Protein 2AJG (pdb70)

Structure (mmCIF, N/CA/C/O backbone):
data_2AJG
#
_entry.id   2AJG
#
_cell.length_a   111.489
_cell.length_b   111.489
_cell.length_c   136.764
_cell.angle_alpha   90.00
_cell.angle_beta   90.00
_cell.angle_gamma   120.00
#
_symmetry.space_group_name_H-M   'P 63 2 2'
#
loop_
_entity.id
_entity.type
_entity.pdbx_description
1 polymer 'Leucyl-tRNA synthetase'
2 water water
#
loop_
_atom_site.group_PDB
_atom_site.id
_atom_site.type_symbol
_atom_site.label_atom_id
_atom_site.label_alt_id
_atom_site.label_comp_id
_atom_site.label_asym_id
_atom_site.label_entity_id
_atom_site.label_seq_id
_atom_site.pdbx_PDB_ins_code
_atom_site.Cartn_x
_atom_site.Cartn_y
_atom_site.Cartn_z
_atom_site.occupancy
_atom_site.B_iso_or_equiv
_atom_site.auth_seq_id
_atom_site.auth_comp_id
_atom_site.auth_asym_id
_atom_site.auth_atom_id
_atom_site.pdbx_PDB_model_num
ATOM 1 N N . GLU A 1 11 ? 53.237 -12.748 -26.544 1.00 47.70 228 GLU A N 1
ATOM 2 C CA . GLU A 1 11 ? 52.723 -11.863 -27.638 1.00 47.48 228 GLU A CA 1
ATOM 3 C C . GLU A 1 11 ? 51.562 -11.015 -27.115 1.00 45.42 228 GLU A C 1
ATOM 4 O O . GLU A 1 11 ? 50.825 -11.433 -26.221 1.00 45.51 228 GLU A O 1
ATOM 10 N N . GLY A 1 12 ? 51.409 -9.820 -27.674 1.00 43.23 229 GLY A N 1
ATOM 11 C CA . GLY A 1 12 ? 50.389 -8.892 -27.207 1.00 40.10 229 GLY A CA 1
ATOM 12 C C . GLY A 1 12 ? 49.988 -7.964 -28.327 1.00 38.09 229 GLY A C 1
ATOM 13 O O . GLY A 1 12 ? 50.586 -8.007 -29.406 1.00 37.57 229 GLY A O 1
ATOM 14 N N . VAL A 1 13 ? 48.974 -7.138 -28.079 1.00 35.97 230 VAL A N 1
ATOM 15 C CA . VAL A 1 13 ? 48.463 -6.213 -29.087 1.00 34.70 230 VAL A CA 1
ATOM 16 C C . VAL A 1 13 ? 48.352 -4.797 -28.513 1.00 34.16 230 VAL A C 1
ATOM 17 O O . VAL A 1 13 ? 47.808 -4.614 -27.418 1.00 32.73 230 VAL A O 1
ATOM 21 N N . GLU A 1 14 ? 48.904 -3.818 -29.238 1.00 34.03 231 GLU A N 1
ATOM 22 C CA . GLU A 1 14 ? 48.617 -2.400 -28.996 1.00 34.98 231 GLU A CA 1
ATOM 23 C C . GLU A 1 14 ? 47.340 -1.992 -29.709 1.00 34.05 231 GLU A C 1
ATOM 24 O O . GLU A 1 14 ? 47.180 -2.231 -30.906 1.00 34.01 231 GLU A O 1
ATOM 30 N N . ILE A 1 15 ? 46.440 -1.358 -28.968 1.00 33.24 232 ILE A N 1
ATOM 31 C CA . ILE A 1 15 ? 45.145 -0.966 -29.505 1.00 32.66 232 ILE A CA 1
ATOM 32 C C . ILE A 1 15 ? 44.928 0.528 -29.287 1.00 32.59 232 ILE A C 1
ATOM 33 O O . ILE A 1 15 ? 45.146 1.035 -28.193 1.00 32.06 232 ILE A O 1
ATOM 38 N N . THR A 1 16 ? 44.477 1.219 -30.330 1.00 32.80 233 THR A N 1
ATOM 39 C CA . THR A 1 16 ? 44.253 2.659 -30.285 1.00 33.33 233 THR A CA 1
ATOM 40 C C . THR A 1 16 ? 42.765 2.987 -30.334 1.00 33.11 233 THR A C 1
ATOM 41 O O . THR A 1 16 ? 42.032 2.425 -31.150 1.00 32.86 233 THR A O 1
ATOM 45 N N . PHE A 1 17 ? 42.343 3.900 -29.456 1.00 33.11 234 PHE A N 1
ATOM 46 C CA . PHE A 1 17 ? 40.953 4.336 -29.335 1.00 33.24 234 PHE A CA 1
ATOM 47 C C . PHE A 1 17 ? 40.867 5.815 -29.708 1.00 33.74 234 PHE A C 1
ATOM 48 O 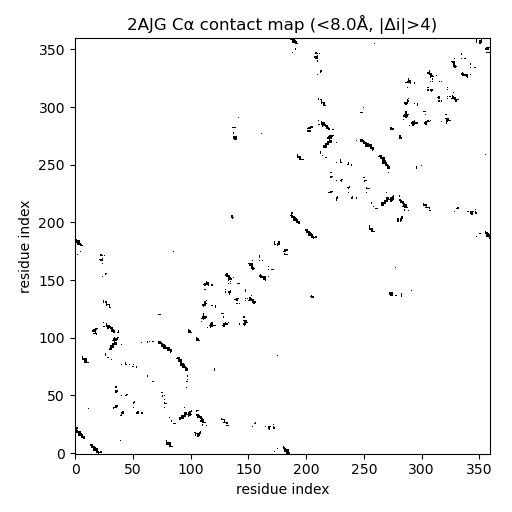O . PHE A 1 17 ? 41.732 6.603 -29.321 1.00 33.99 234 PHE A O 1
ATOM 56 N N . ASN A 1 18 ? 39.826 6.196 -30.436 1.00 34.22 235 ASN A N 1
ATOM 57 C CA . ASN A 1 18 ? 39.467 7.610 -30.556 1.00 35.27 235 ASN A CA 1
ATOM 58 C C . ASN A 1 18 ? 38.668 8.062 -29.334 1.00 35.72 235 ASN A C 1
ATOM 59 O O . ASN A 1 18 ? 37.956 7.261 -28.724 1.00 36.00 235 ASN A O 1
ATOM 64 N N . VAL A 1 19 ? 38.795 9.339 -28.976 1.00 36.37 236 VAL A N 1
ATOM 65 C CA . VAL A 1 19 ? 38.081 9.910 -27.833 1.00 36.81 236 VAL A CA 1
ATOM 66 C C . VAL A 1 19 ? 37.243 11.105 -28.315 1.00 38.12 236 VAL A C 1
ATOM 67 O O . VAL A 1 19 ? 37.758 11.981 -29.007 1.00 38.17 236 VAL A O 1
ATOM 71 N N . ASN A 1 20 ? 35.954 11.131 -27.978 1.00 39.49 237 ASN A N 1
ATOM 72 C CA . ASN A 1 20 ? 35.098 12.259 -28.346 1.00 40.89 237 ASN A CA 1
ATOM 73 C C . ASN A 1 20 ? 35.597 13.566 -27.724 1.00 42.05 237 ASN A C 1
ATOM 74 O O . ASN A 1 20 ? 35.922 13.599 -26.534 1.00 42.28 237 ASN A O 1
ATOM 79 N N . ASP A 1 21 ? 35.683 14.618 -28.546 1.00 43.30 238 ASP A N 1
ATOM 80 C CA . ASP A 1 21 ? 36.014 15.986 -28.099 1.00 44.59 238 ASP A CA 1
ATOM 81 C C . ASP A 1 21 ? 37.429 16.125 -27.534 1.00 44.76 238 ASP A C 1
ATOM 82 O O . ASP A 1 21 ? 37.671 16.921 -26.627 1.00 45.19 238 ASP A O 1
ATOM 87 N N . TYR A 1 22 ? 38.358 15.355 -28.091 1.00 45.48 239 TYR A N 1
ATOM 88 C CA . TYR A 1 22 ? 39.741 15.330 -27.629 1.00 45.99 239 TYR A CA 1
ATOM 89 C C . TYR A 1 22 ? 40.662 15.139 -28.840 1.00 47.13 239 TYR A C 1
ATOM 90 O O . TYR A 1 22 ? 40.425 14.268 -29.690 1.00 46.75 239 TYR A O 1
ATOM 99 N N . ASP A 1 23 ? 41.701 15.970 -28.908 1.00 48.67 240 ASP A N 1
ATOM 100 C CA . ASP A 1 23 ? 42.542 16.115 -30.102 1.00 50.07 240 ASP A CA 1
ATOM 101 C C . ASP A 1 23 ? 43.515 14.969 -30.343 1.00 49.42 240 ASP A C 1
ATOM 102 O O . ASP A 1 23 ? 44.235 14.957 -31.347 1.00 50.06 240 ASP A O 1
ATOM 107 N N . ASN A 1 24 ? 43.543 14.011 -29.426 1.00 48.24 241 ASN A N 1
ATOM 108 C CA . ASN A 1 24 ? 44.517 12.928 -29.491 1.00 46.53 241 ASN A CA 1
ATOM 109 C C . ASN A 1 24 ? 43.811 11.574 -29.381 1.00 44.63 241 ASN A C 1
ATOM 110 O O . ASN A 1 24 ? 42.591 11.516 -29.200 1.00 44.24 241 ASN A O 1
ATOM 115 N N . THR A 1 25 ? 44.563 10.486 -29.514 1.00 42.05 242 THR A N 1
ATOM 116 C CA . THR A 1 25 ? 43.997 9.156 -29.306 1.00 39.79 242 THR A CA 1
ATOM 117 C C . THR A 1 25 ? 44.540 8.595 -27.998 1.00 38.41 242 THR A C 1
ATOM 118 O O . THR A 1 25 ? 45.429 9.194 -27.381 1.00 37.67 242 THR A O 1
ATOM 122 N N . LEU A 1 26 ? 43.992 7.462 -27.564 1.00 36.68 243 LEU A N 1
ATOM 123 C CA . LEU A 1 26 ? 44.560 6.726 -26.441 1.00 35.40 243 LEU A CA 1
ATOM 124 C C . LEU A 1 26 ? 45.063 5.381 -26.936 1.00 34.93 243 LEU A C 1
ATOM 125 O O . LEU A 1 26 ? 44.366 4.679 -27.671 1.00 33.81 243 LEU A O 1
ATOM 130 N N . THR A 1 27 ? 46.276 5.026 -26.536 1.00 34.62 244 THR A N 1
ATOM 131 C CA . THR A 1 27 ? 46.820 3.723 -26.887 1.00 34.46 244 THR A CA 1
ATOM 132 C C . THR A 1 27 ? 47.023 2.841 -25.658 1.00 33.72 244 THR A C 1
ATOM 133 O O . THR A 1 27 ? 47.532 3.287 -24.631 1.00 33.59 244 THR A O 1
ATOM 137 N N . VAL A 1 28 ? 46.637 1.578 -25.809 1.00 32.99 245 VAL A N 1
ATOM 138 C CA . VAL A 1 28 ? 46.593 0.599 -24.734 1.00 32.63 245 VAL A CA 1
ATOM 139 C C . VAL A 1 28 ? 47.391 -0.642 -25.204 1.00 32.30 245 VAL A C 1
ATOM 140 O O . VAL A 1 28 ? 47.456 -0.902 -26.407 1.00 32.60 245 VAL A O 1
ATOM 144 N N . TYR A 1 29 ? 48.015 -1.373 -24.275 1.00 31.74 246 TYR A N 1
ATOM 145 C CA . TYR A 1 29 ? 48.657 -2.662 -24.571 1.00 31.17 246 TYR A CA 1
ATOM 146 C C . TYR A 1 29 ? 47.961 -3.788 -23.805 1.00 31.23 246 TYR A C 1
ATOM 147 O O . TYR A 1 29 ? 47.703 -3.647 -22.604 1.00 30.87 246 TYR A O 1
ATOM 156 N N . THR A 1 30 ? 47.667 -4.900 -24.487 1.00 30.49 247 THR A N 1
ATOM 157 C CA . THR A 1 30 ? 47.066 -6.064 -23.822 1.00 30.29 247 THR A CA 1
ATOM 158 C C . THR A 1 30 ? 47.615 -7.410 -24.326 1.00 30.21 247 THR A C 1
ATOM 159 O O . THR A 1 30 ? 47.883 -7.578 -25.521 1.00 30.42 247 THR A O 1
ATOM 163 N N . THR A 1 31 ? 47.795 -8.354 -23.405 1.00 30.03 248 THR A N 1
ATOM 164 C CA . THR A 1 31 ? 48.103 -9.740 -23.766 1.00 29.77 248 THR A CA 1
ATOM 165 C C . THR A 1 31 ? 46.817 -10.583 -23.757 1.00 29.77 248 THR A C 1
ATOM 166 O O . THR A 1 31 ? 46.860 -11.799 -23.992 1.00 29.62 248 THR A O 1
ATOM 170 N N . ARG A 1 32 ? 45.683 -9.931 -23.483 1.00 29.10 249 ARG A N 1
ATOM 171 C CA . ARG A 1 32 ? 44.374 -10.592 -23.548 1.00 28.97 249 ARG A CA 1
ATOM 172 C C . ARG A 1 32 ? 43.411 -9.927 -24.542 1.00 28.55 249 ARG A C 1
ATOM 173 O O . ARG A 1 32 ? 42.296 -9.533 -24.160 1.00 28.69 249 ARG A O 1
ATOM 181 N N . PRO A 1 33 ? 43.798 -9.823 -25.820 1.00 28.47 250 PRO A N 1
ATOM 182 C CA . PRO A 1 33 ? 42.888 -9.253 -26.820 1.00 28.23 250 PRO A CA 1
ATOM 183 C C . PRO A 1 33 ? 41.624 -10.105 -26.999 1.00 28.75 250 PRO A C 1
ATOM 184 O O . PRO A 1 33 ? 40.616 -9.604 -27.492 1.00 28.35 250 PRO A O 1
ATOM 188 N N . ASP A 1 34 ? 41.667 -11.364 -26.566 1.00 29.10 251 ASP A N 1
ATOM 189 C CA . ASP A 1 34 ? 40.492 -12.236 -26.658 1.00 29.37 251 ASP A CA 1
ATOM 190 C C . ASP A 1 34 ? 39.328 -11.736 -25.797 1.00 28.94 251 ASP A C 1
ATOM 191 O O . ASP A 1 34 ? 38.168 -12.063 -26.078 1.00 29.23 251 ASP A O 1
ATOM 196 N N . THR A 1 35 ? 39.635 -10.944 -24.764 1.00 28.47 252 THR A N 1
ATOM 197 C CA . THR A 1 35 ? 38.607 -10.362 -23.891 1.00 28.40 252 THR A CA 1
ATOM 198 C C . THR A 1 35 ? 38.128 -8.980 -24.346 1.00 28.54 252 THR A C 1
ATOM 199 O O . THR A 1 35 ? 37.361 -8.322 -23.643 1.00 28.32 252 THR A O 1
ATOM 203 N N . PHE A 1 36 ? 38.558 -8.549 -25.527 1.00 29.38 253 PHE A N 1
ATOM 204 C CA . PHE A 1 36 ? 38.336 -7.158 -25.946 1.00 30.08 253 PHE A CA 1
ATOM 205 C C . PHE A 1 36 ? 36.872 -6.699 -25.990 1.00 29.85 253 PHE A C 1
ATOM 206 O O . PHE A 1 36 ? 36.589 -5.530 -25.721 1.00 30.08 253 PHE A O 1
ATOM 214 N N . MET A 1 37 ? 35.945 -7.603 -26.314 1.00 29.14 254 MET A N 1
ATOM 215 C CA . MET A 1 37 ? 34.532 -7.224 -26.397 1.00 28.26 254 MET A CA 1
ATOM 216 C C . MET A 1 37 ? 33.952 -6.962 -25.009 1.00 28.09 254 MET A C 1
ATOM 217 O O . MET A 1 37 ? 32.887 -6.366 -24.869 1.00 28.17 254 MET A O 1
ATOM 222 N N . GLY A 1 38 ? 34.662 -7.403 -23.979 1.00 27.41 255 GLY A N 1
ATOM 223 C CA . GLY A 1 38 ? 34.276 -7.102 -22.611 1.00 27.65 255 GLY A CA 1
ATOM 224 C C . GLY A 1 38 ? 34.868 -5.814 -22.048 1.00 27.82 255 GLY A C 1
ATOM 225 O O . GLY A 1 38 ? 34.681 -5.518 -20.866 1.00 27.93 255 GLY A O 1
ATOM 226 N N . CYS A 1 39 ? 35.578 -5.046 -22.873 1.00 27.84 256 CYS A N 1
ATOM 227 C CA . CYS A 1 39 ? 36.158 -3.788 -22.399 1.00 28.59 256 CYS A CA 1
ATOM 228 C C . CYS A 1 39 ? 35.037 -2.783 -22.148 1.00 28.90 256 CYS A C 1
ATOM 229 O O . CYS A 1 39 ? 34.329 -2.415 -23.085 1.00 29.24 256 CYS A O 1
ATOM 232 N N . THR A 1 40 ? 34.860 -2.358 -20.894 1.00 29.07 257 THR A N 1
ATOM 233 C CA . THR A 1 40 ? 33.766 -1.438 -20.562 1.00 29.65 257 THR A CA 1
ATOM 234 C C . THR A 1 40 ? 34.189 -0.040 -20.137 1.00 29.42 257 THR A C 1
ATOM 235 O O . THR A 1 40 ? 33.334 0.818 -19.974 1.00 30.66 257 THR A O 1
ATOM 239 N N . TYR A 1 41 ? 35.485 0.187 -19.947 1.00 29.05 258 TYR A N 1
ATOM 240 C CA . TYR A 1 41 ? 35.995 1.525 -19.664 1.00 28.64 258 TYR A CA 1
ATOM 241 C C . TYR A 1 41 ? 37.496 1.531 -19.888 1.00 28.49 258 TYR A C 1
ATOM 242 O O . TYR A 1 41 ? 38.136 0.466 -19.979 1.00 28.19 258 TYR A O 1
ATOM 251 N N . LEU A 1 42 ? 38.053 2.727 -20.023 1.00 27.73 259 LEU A N 1
ATOM 252 C CA . LEU A 1 42 ? 39.502 2.869 -20.064 1.00 27.90 259 LEU A CA 1
ATOM 253 C C . LEU A 1 42 ? 39.970 3.577 -18.798 1.00 28.66 259 LEU A C 1
ATOM 254 O O . LEU A 1 42 ? 39.218 4.353 -18.198 1.00 29.65 259 LEU A O 1
ATOM 259 N N . ALA A 1 43 ? 41.194 3.285 -18.363 1.00 28.89 260 ALA A N 1
ATOM 260 C CA . ALA A 1 43 ? 41.755 3.980 -17.210 1.00 29.31 260 ALA A CA 1
ATOM 261 C C . ALA A 1 43 ? 43.086 4.583 -17.619 1.00 29.48 260 ALA A C 1
ATOM 262 O O . ALA A 1 43 ? 43.898 3.918 -18.271 1.00 29.67 260 ALA A O 1
ATOM 264 N N . VAL A 1 44 ? 43.301 5.844 -17.253 1.00 30.08 261 VAL A N 1
ATOM 265 C CA . VAL A 1 44 ? 44.557 6.525 -17.559 1.00 30.37 261 VAL A CA 1
ATOM 266 C C . VAL A 1 44 ? 45.287 6.921 -16.274 1.00 30.78 261 VAL A C 1
ATOM 267 O O . VAL A 1 44 ? 44.669 7.045 -15.213 1.00 30.97 261 VAL A O 1
ATOM 271 N N . ALA A 1 45 ? 46.603 7.099 -16.361 1.00 31.12 262 ALA A N 1
ATOM 272 C CA . ALA A 1 45 ? 47.381 7.554 -15.211 1.00 31.73 262 ALA A CA 1
ATOM 273 C C . ALA A 1 45 ? 47.030 9.000 -14.856 1.00 32.49 262 ALA A C 1
ATOM 274 O O . ALA A 1 45 ? 46.585 9.771 -15.719 1.00 31.94 262 ALA A O 1
ATOM 276 N N . ALA A 1 46 ? 47.233 9.355 -13.587 1.00 33.94 263 ALA A N 1
ATOM 277 C CA . ALA A 1 46 ? 47.070 10.734 -13.116 1.00 35.35 263 ALA A CA 1
ATOM 278 C C . ALA A 1 46 ? 47.857 11.718 -13.977 1.00 36.22 263 ALA A C 1
ATOM 279 O O . ALA A 1 46 ? 47.396 12.828 -14.237 1.00 36.79 263 ALA A O 1
ATOM 281 N N . GLY A 1 47 ? 49.035 11.300 -14.431 1.00 37.27 264 GLY A N 1
ATOM 282 C CA . GLY A 1 47 ? 49.905 12.156 -15.221 1.00 38.12 264 GLY A CA 1
ATOM 283 C C . GLY A 1 47 ? 49.726 12.109 -16.730 1.00 38.42 264 GLY A C 1
ATOM 284 O O . GLY A 1 47 ? 50.486 12.750 -17.453 1.00 39.25 264 GLY A O 1
ATOM 285 N N . HIS A 1 48 ? 48.737 11.357 -17.208 1.00 38.42 265 HIS A N 1
ATOM 286 C CA . HIS A 1 48 ? 48.451 11.256 -18.642 1.00 37.93 265 HIS A CA 1
ATOM 287 C C . HIS A 1 48 ? 47.932 12.586 -19.191 1.00 38.66 265 HIS A C 1
ATOM 288 O O . HIS A 1 48 ? 47.140 13.247 -18.513 1.00 38.74 265 HIS A O 1
ATOM 295 N N . PRO A 1 49 ? 48.363 12.974 -20.399 1.00 39.20 266 PRO A N 1
ATOM 296 C CA . PRO A 1 49 ? 47.870 14.197 -21.058 1.00 39.74 266 PRO A CA 1
ATOM 297 C C . PRO A 1 49 ? 46.348 14.385 -21.047 1.00 39.93 266 PRO A C 1
ATOM 298 O O . PRO A 1 49 ? 45.896 15.511 -20.813 1.00 40.15 266 PRO A O 1
ATOM 302 N N . LEU A 1 50 ? 45.579 13.314 -21.266 1.00 40.05 267 LEU A N 1
ATOM 303 C CA . LEU A 1 50 ? 44.115 13.393 -21.237 1.00 40.26 267 LEU A CA 1
ATOM 304 C C . LEU A 1 50 ? 43.610 13.749 -19.842 1.00 40.56 267 LEU A C 1
ATOM 305 O O . LEU A 1 50 ? 42.626 14.484 -19.701 1.00 40.36 267 LEU A O 1
ATOM 310 N N . ALA A 1 51 ? 44.264 13.211 -18.812 1.00 41.22 268 ALA A N 1
ATOM 311 C CA . ALA A 1 51 ? 43.903 13.555 -17.440 1.00 42.45 268 ALA A CA 1
ATOM 312 C C . ALA A 1 51 ? 44.190 15.031 -17.132 1.00 43.38 268 ALA A C 1
ATOM 313 O O . ALA A 1 51 ? 43.349 15.704 -16.530 1.00 43.01 268 ALA A O 1
ATOM 315 N N . GLN A 1 52 ? 45.352 15.542 -17.551 1.00 44.74 269 GLN A N 1
ATOM 316 C CA . GLN A 1 52 ? 45.638 16.972 -17.350 1.00 46.98 269 GLN A CA 1
ATOM 317 C C . GLN A 1 52 ? 44.680 17.857 -18.139 1.00 46.81 269 GLN A C 1
ATOM 318 O O . GLN A 1 52 ? 44.162 18.833 -17.589 1.00 46.78 269 GLN A O 1
ATOM 324 N N . LYS A 1 53 ? 44.420 17.503 -19.399 1.00 47.14 270 LYS A N 1
ATOM 325 C CA . LYS A 1 53 ? 43.409 18.208 -20.200 1.00 47.58 270 LYS A CA 1
ATOM 326 C C . LYS A 1 53 ? 42.048 18.288 -19.494 1.00 47.15 270 LYS A C 1
ATOM 327 O O . LYS A 1 53 ? 41.436 19.353 -19.455 1.00 47.02 270 LYS A O 1
ATOM 333 N N . ALA A 1 54 ? 41.590 17.171 -18.930 1.00 47.22 271 ALA A N 1
ATOM 334 C CA . ALA A 1 54 ? 40.287 17.119 -18.261 1.00 47.53 271 ALA A CA 1
ATOM 335 C C . ALA A 1 54 ? 40.289 17.849 -16.917 1.00 48.50 271 ALA A C 1
ATOM 336 O O . ALA A 1 54 ? 39.235 18.280 -16.440 1.00 48.14 271 ALA A O 1
ATOM 338 N N . ALA A 1 55 ? 41.472 17.994 -16.320 1.00 49.90 272 ALA A N 1
ATOM 339 C CA . ALA A 1 55 ? 41.604 18.640 -15.011 1.00 51.95 272 ALA A CA 1
ATOM 340 C C . ALA A 1 55 ? 41.302 20.139 -15.070 1.00 53.53 272 ALA A C 1
ATOM 341 O O . ALA A 1 55 ? 40.855 20.726 -14.080 1.00 53.70 272 ALA A O 1
ATOM 343 N N . GLU A 1 56 ? 41.549 20.738 -16.237 1.00 55.65 273 GLU A N 1
ATOM 344 C CA . GLU A 1 56 ? 41.246 22.148 -16.500 1.00 57.77 273 GLU A CA 1
ATOM 345 C C . GLU A 1 56 ? 39.806 22.534 -16.128 1.00 59.21 273 GLU A C 1
ATOM 346 O O . GLU A 1 56 ? 39.572 23.609 -15.572 1.00 59.80 273 GLU A O 1
ATOM 352 N N . ASN A 1 57 ? 38.852 21.650 -16.417 1.00 60.78 274 ASN A N 1
ATOM 353 C CA . ASN A 1 57 ? 37.440 21.906 -16.126 1.00 62.41 274 ASN A CA 1
ATOM 354 C C . ASN A 1 57 ? 36.839 20.932 -15.099 1.00 62.59 274 ASN A C 1
ATOM 355 O O . ASN A 1 57 ? 35.663 20.552 -15.209 1.00 62.83 274 ASN A O 1
ATOM 360 N N . ASN A 1 58 ? 37.645 20.553 -14.100 1.00 62.60 275 ASN A N 1
ATOM 361 C CA . ASN A 1 58 ? 37.277 19.528 -13.113 1.00 62.30 275 ASN A CA 1
ATOM 362 C C . ASN A 1 58 ? 38.169 19.621 -11.862 1.00 62.16 275 ASN A C 1
ATOM 363 O O . ASN A 1 58 ? 39.324 19.186 -11.887 1.00 62.38 275 ASN A O 1
ATOM 368 N N . PRO A 1 59 ? 37.635 20.171 -10.769 1.00 61.80 276 PRO A N 1
ATOM 369 C CA . PRO A 1 59 ? 38.438 20.420 -9.558 1.00 61.03 276 PRO A CA 1
ATOM 370 C C . PRO A 1 59 ? 38.677 19.158 -8.725 1.00 59.85 276 PRO A C 1
ATOM 371 O O . PRO A 1 59 ? 39.715 19.066 -8.064 1.00 59.95 276 PRO A O 1
ATOM 375 N N . GLU A 1 60 ? 37.728 18.219 -8.756 1.00 58.36 277 GLU A N 1
ATOM 376 C CA . GLU A 1 60 ? 37.895 16.903 -8.129 1.00 56.91 277 GLU A CA 1
ATOM 377 C C . GLU A 1 60 ? 39.096 16.169 -8.737 1.00 54.81 277 GLU A C 1
ATOM 378 O O . GLU A 1 60 ? 39.915 15.593 -8.012 1.00 54.54 277 GLU A O 1
ATOM 384 N N . LEU A 1 61 ? 39.198 16.214 -10.066 1.00 52.08 278 LEU A N 1
ATOM 385 C CA . LEU A 1 61 ? 40.316 15.610 -10.785 1.00 49.48 278 LEU A CA 1
ATOM 386 C C . LEU A 1 61 ? 41.636 16.286 -10.428 1.00 48.41 278 LEU A C 1
ATOM 387 O O . LEU A 1 61 ? 42.637 15.603 -10.190 1.00 47.97 278 LEU A O 1
ATOM 392 N N . ALA A 1 62 ? 41.635 17.620 -10.386 1.00 47.40 279 ALA A N 1
ATOM 393 C CA . ALA A 1 62 ? 42.805 18.379 -9.943 1.00 46.58 279 ALA A CA 1
ATOM 394 C C . ALA A 1 62 ? 43.281 17.891 -8.575 1.00 46.29 279 ALA A C 1
ATOM 395 O O . ALA A 1 62 ? 44.472 17.648 -8.376 1.00 46.05 279 ALA A O 1
ATOM 397 N N . ALA A 1 63 ? 42.342 17.725 -7.646 1.00 45.98 280 ALA A N 1
ATOM 398 C CA . ALA A 1 63 ? 42.663 17.230 -6.307 1.00 46.04 280 ALA A CA 1
ATOM 399 C C . ALA A 1 63 ? 43.234 15.803 -6.346 1.00 45.68 280 ALA A C 1
ATOM 400 O O . ALA A 1 63 ? 44.300 15.540 -5.769 1.00 45.98 280 ALA A O 1
ATOM 402 N N . PHE A 1 64 ? 42.530 14.906 -7.044 1.00 45.12 281 PHE A N 1
ATOM 403 C CA . PHE A 1 64 ? 42.992 13.526 -7.278 1.00 44.07 281 PHE A CA 1
ATOM 404 C C . PHE A 1 64 ? 44.421 13.468 -7.821 1.00 44.13 281 PHE A C 1
ATOM 405 O O . PHE A 1 64 ? 45.257 12.731 -7.290 1.00 43.28 281 PHE A O 1
ATOM 413 N N . ILE A 1 65 ? 44.696 14.256 -8.862 1.00 44.49 282 ILE A N 1
ATOM 414 C CA . ILE A 1 65 ? 46.015 14.294 -9.499 1.00 45.28 282 ILE A CA 1
ATOM 415 C C . ILE A 1 65 ? 47.124 14.717 -8.517 1.00 46.32 282 ILE A C 1
ATOM 416 O O . ILE A 1 65 ? 48.218 14.142 -8.510 1.00 46.15 282 ILE A O 1
ATOM 421 N N . ASP A 1 66 ? 46.831 15.707 -7.679 1.00 47.88 283 ASP A N 1
ATOM 422 C CA . ASP A 1 66 ? 47.796 16.171 -6.685 1.00 49.26 283 ASP A CA 1
ATOM 423 C C . ASP A 1 66 ? 48.070 15.100 -5.628 1.00 49.40 283 ASP A C 1
ATOM 424 O O . ASP A 1 66 ? 49.233 14.854 -5.281 1.00 49.57 283 ASP A O 1
ATOM 429 N N . GLU A 1 67 ? 47.010 14.447 -5.150 1.00 49.65 284 GLU A N 1
ATOM 430 C CA . GLU A 1 67 ? 47.145 13.301 -4.242 1.00 50.38 284 GLU A CA 1
ATOM 431 C C . GLU A 1 67 ? 48.044 12.200 -4.803 1.00 49.56 284 GLU A C 1
ATOM 432 O O . GLU A 1 67 ? 48.887 11.663 -4.080 1.00 48.57 284 GLU A O 1
ATOM 438 N N . CYS A 1 68 ? 47.850 11.853 -6.078 1.00 49.36 285 CYS A N 1
ATOM 439 C CA . CYS A 1 68 ? 48.631 10.781 -6.704 1.00 49.34 285 CYS A CA 1
ATOM 440 C C . CYS A 1 68 ? 50.099 11.175 -6.828 1.00 51.18 285 CYS A C 1
ATOM 441 O O . CYS A 1 68 ? 50.982 10.327 -6.697 1.00 50.38 285 CYS A O 1
ATOM 444 N N . ARG A 1 69 ? 50.338 12.465 -7.076 1.00 53.98 286 ARG A N 1
ATOM 445 C CA . ARG A 1 69 ? 51.683 13.045 -7.164 1.00 57.19 286 ARG A CA 1
ATOM 446 C C . ARG A 1 69 ? 52.512 12.667 -5.941 1.00 57.87 286 ARG A C 1
ATOM 447 O O . ARG A 1 69 ? 53.659 12.232 -6.068 1.00 57.90 286 ARG A O 1
ATOM 455 N N . ASN A 1 70 ? 51.914 12.814 -4.761 1.00 59.30 287 ASN A N 1
ATOM 456 C CA . ASN A 1 70 ? 52.577 12.468 -3.507 1.00 60.88 287 ASN A CA 1
ATOM 457 C C . ASN A 1 70 ? 52.837 10.978 -3.368 1.00 61.56 287 ASN A C 1
ATOM 458 O O . ASN A 1 70 ? 53.964 10.569 -3.078 1.00 62.02 287 ASN A O 1
ATOM 463 N N . THR A 1 71 ? 51.797 10.172 -3.583 1.00 62.29 288 THR A N 1
ATOM 464 C CA . THR A 1 71 ? 51.918 8.722 -3.494 1.00 63.04 288 THR A CA 1
ATOM 465 C C . THR A 1 71 ? 52.666 8.124 -4.688 1.00 63.70 288 THR A C 1
ATOM 466 O O . THR A 1 71 ? 52.124 8.054 -5.794 1.00 64.08 288 THR A O 1
ATOM 470 N N . LYS A 1 72 ? 53.900 7.683 -4.479 1.00 64.18 289 LYS A N 1
ATOM 471 C CA . LYS A 1 72 ? 54.510 6.823 -5.487 1.00 64.50 289 LYS A CA 1
ATOM 472 C C . LYS A 1 72 ? 54.068 5.384 -5.213 1.00 63.18 289 LYS A C 1
ATOM 473 O O . LYS A 1 72 ? 54.412 4.801 -4.177 1.00 63.43 289 LYS A O 1
ATOM 479 N N . VAL A 1 73 ? 53.257 4.840 -6.119 1.00 61.31 290 VAL A N 1
ATOM 480 C CA . VAL A 1 73 ? 52.830 3.442 -6.024 1.00 59.16 290 VAL A CA 1
ATOM 481 C C . VAL A 1 73 ? 53.712 2.545 -6.881 1.00 56.77 290 VAL A C 1
ATOM 482 O O . VAL A 1 73 ? 53.944 2.826 -8.060 1.00 56.58 290 VAL A O 1
ATOM 486 N N . ALA A 1 74 ? 54.210 1.470 -6.279 1.00 53.82 291 ALA A N 1
ATOM 487 C CA . ALA A 1 74 ? 55.015 0.497 -7.011 1.00 51.00 291 ALA A CA 1
ATOM 488 C C . ALA A 1 74 ? 54.116 -0.618 -7.531 1.00 49.05 291 ALA A C 1
ATOM 489 O O . ALA A 1 74 ? 53.228 -1.082 -6.810 1.00 48.40 291 ALA A O 1
ATOM 491 N N . GLU A 1 75 ? 54.339 -1.040 -8.778 1.00 46.79 292 GLU A N 1
ATOM 492 C CA . GLU A 1 75 ? 53.564 -2.128 -9.375 1.00 45.55 292 GLU A CA 1
ATOM 493 C C . GLU A 1 75 ? 53.342 -3.286 -8.404 1.00 45.06 292 GLU A C 1
ATOM 494 O O . GLU A 1 75 ? 52.229 -3.802 -8.283 1.00 44.46 292 GLU A O 1
ATOM 500 N N . ALA A 1 76 ? 54.407 -3.680 -7.712 1.00 44.61 293 ALA A N 1
ATOM 501 C CA . ALA A 1 76 ? 54.370 -4.873 -6.875 1.00 45.55 293 ALA A CA 1
ATOM 502 C C . ALA A 1 76 ? 53.626 -4.702 -5.548 1.00 46.22 293 ALA A C 1
ATOM 503 O O . ALA A 1 76 ? 53.296 -5.698 -4.905 1.00 45.97 293 ALA A O 1
ATOM 505 N N . GLU A 1 77 ? 53.368 -3.454 -5.147 1.00 47.64 294 GLU A N 1
ATOM 506 C CA . GLU A 1 77 ? 52.686 -3.155 -3.878 1.00 49.40 294 GLU A CA 1
ATOM 507 C C . GLU A 1 77 ? 51.202 -2.831 -4.075 1.00 49.65 294 GLU A C 1
ATOM 508 O O . GLU A 1 77 ? 50.496 -2.459 -3.128 1.00 49.86 294 GLU A O 1
ATOM 514 N N . MET A 1 78 ? 50.734 -2.983 -5.308 1.00 50.16 295 MET A N 1
ATOM 515 C CA . MET A 1 78 ?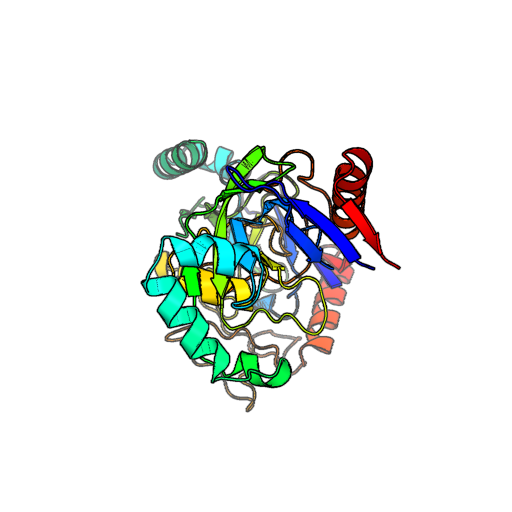 49.400 -2.538 -5.682 1.00 50.71 295 MET A CA 1
ATOM 516 C C . MET A 1 78 ? 48.278 -3.461 -5.210 1.00 50.69 295 MET A C 1
ATOM 517 O O . MET A 1 78 ? 47.215 -2.982 -4.811 1.00 50.81 295 MET A O 1
ATOM 522 N N . ALA A 1 79 ? 48.517 -4.772 -5.246 1.00 50.68 296 ALA A N 1
ATOM 523 C CA . ALA A 1 79 ? 47.564 -5.753 -4.713 1.00 50.55 296 ALA A CA 1
ATOM 524 C C . ALA A 1 79 ? 47.070 -5.360 -3.313 1.00 50.23 296 ALA A C 1
ATOM 525 O O . ALA A 1 79 ? 45.958 -5.708 -2.906 1.00 50.39 296 ALA A O 1
ATOM 527 N N . THR A 1 80 ? 47.905 -4.602 -2.611 1.00 49.37 297 THR A N 1
ATOM 528 C CA . THR A 1 80 ? 47.683 -4.211 -1.229 1.00 48.71 297 THR A CA 1
ATOM 529 C C . THR A 1 80 ? 47.078 -2.802 -1.058 1.00 47.57 297 THR A C 1
ATOM 530 O O . THR A 1 80 ? 46.548 -2.468 0.015 1.00 47.65 297 THR A O 1
ATOM 534 N N . MET A 1 81 ? 47.144 -1.994 -2.116 1.00 45.83 298 MET A N 1
ATOM 535 C CA . MET A 1 81 ? 46.790 -0.572 -2.035 1.00 44.26 298 MET A CA 1
ATOM 536 C C . MET A 1 81 ? 45.302 -0.317 -2.256 1.00 41.74 298 MET A C 1
ATOM 537 O O . MET A 1 81 ? 44.630 -1.086 -2.952 1.00 40.33 298 MET A O 1
ATOM 542 N N . GLU A 1 82 ? 44.793 0.767 -1.672 1.00 39.23 299 GLU A N 1
ATOM 543 C CA . GLU A 1 82 ? 43.432 1.201 -1.958 1.00 37.92 299 GLU A CA 1
ATOM 544 C C . GLU A 1 82 ? 43.363 1.806 -3.362 1.00 36.21 299 GLU A C 1
ATOM 545 O O . GLU A 1 82 ? 44.054 2.780 -3.676 1.00 34.54 299 GLU A O 1
ATOM 551 N N . LYS A 1 83 ? 42.556 1.199 -4.221 1.00 34.99 300 LYS A N 1
ATOM 552 C CA . LYS A 1 83 ? 42.432 1.678 -5.591 1.00 35.84 300 LYS A CA 1
ATOM 553 C C . LYS A 1 83 ? 41.494 2.882 -5.591 1.00 35.63 300 LYS A C 1
ATOM 554 O O . LYS A 1 83 ? 40.477 2.884 -4.903 1.00 36.68 300 LYS A O 1
ATOM 560 N N . LYS A 1 84 ? 41.853 3.921 -6.335 1.00 35.20 301 LYS A N 1
ATOM 561 C CA . LYS A 1 84 ? 41.068 5.154 -6.349 1.00 35.33 301 LYS A CA 1
ATOM 562 C C . LYS A 1 84 ? 41.007 5.725 -7.748 1.00 34.41 301 LYS A C 1
ATOM 563 O O . LYS A 1 84 ? 41.979 5.628 -8.497 1.00 34.00 301 LYS A O 1
ATOM 569 N N . GLY A 1 85 ? 39.881 6.333 -8.102 1.00 34.47 302 GLY A N 1
ATOM 570 C CA . GLY A 1 85 ? 39.766 6.947 -9.413 1.00 34.43 302 GLY A CA 1
ATOM 571 C C . GLY A 1 85 ? 38.727 8.040 -9.499 1.00 34.48 302 GLY A C 1
ATOM 572 O O . GLY A 1 85 ? 37.884 8.183 -8.608 1.00 34.40 302 GLY A O 1
ATOM 573 N N . VAL A 1 86 ? 38.789 8.804 -10.589 1.00 34.12 303 VAL A N 1
ATOM 574 C CA . VAL A 1 86 ? 37.825 9.863 -10.878 1.00 33.76 303 VAL A CA 1
ATOM 575 C C . VAL A 1 86 ? 37.444 9.770 -12.349 1.00 33.75 303 VAL A C 1
ATOM 576 O O . VAL A 1 86 ? 38.305 9.614 -13.212 1.00 33.27 303 VAL A O 1
ATOM 580 N N . ASP A 1 87 ? 36.148 9.827 -12.628 1.00 34.08 304 ASP A N 1
ATOM 581 C CA . ASP A 1 87 ? 35.670 9.913 -13.997 1.00 35.20 304 ASP A CA 1
ATOM 582 C C . ASP A 1 87 ? 36.199 11.202 -14.635 1.00 35.84 304 ASP A C 1
ATOM 583 O O . ASP A 1 87 ? 36.004 12.289 -14.082 1.00 35.88 304 ASP A O 1
ATOM 588 N N . THR A 1 88 ? 36.869 11.092 -15.782 1.00 36.10 305 THR A N 1
ATOM 589 C CA . THR A 1 88 ? 37.360 12.295 -16.468 1.00 36.56 305 THR A CA 1
ATOM 590 C C . THR A 1 88 ? 36.252 13.002 -17.247 1.00 37.36 305 THR A C 1
ATOM 591 O O . THR A 1 88 ? 36.422 14.152 -17.658 1.00 37.95 305 THR A O 1
ATOM 595 N N . GLY A 1 89 ? 35.136 12.308 -17.469 1.00 37.74 306 GLY A N 1
ATOM 596 C CA . GLY A 1 89 ? 34.071 12.835 -18.302 1.00 38.13 306 GLY A CA 1
ATOM 597 C C . GLY A 1 89 ? 34.311 12.649 -19.796 1.00 38.13 306 GLY A C 1
ATOM 598 O O . GLY A 1 89 ? 33.403 12.872 -20.593 1.00 38.19 306 GLY A O 1
ATOM 599 N N . PHE A 1 90 ? 35.525 12.259 -20.188 1.00 37.52 307 PHE A N 1
ATOM 600 C CA . PHE A 1 90 ? 35.792 11.915 -21.589 1.00 37.40 307 PHE A CA 1
ATOM 601 C C . PHE A 1 90 ? 35.222 10.533 -21.937 1.00 36.72 307 PHE A C 1
ATOM 602 O O . PHE A 1 90 ? 35.197 9.642 -21.085 1.00 36.24 307 PHE A O 1
ATOM 610 N N . LYS A 1 91 ? 34.757 10.374 -23.180 1.00 35.97 308 LYS A N 1
ATOM 611 C CA . LYS A 1 91 ? 34.284 9.084 -23.690 1.00 35.97 308 LYS A CA 1
ATOM 612 C C . LYS A 1 91 ? 35.155 8.599 -24.842 1.00 35.53 308 LYS A C 1
ATOM 613 O O . LYS A 1 91 ? 35.358 9.323 -25.813 1.00 36.05 308 LYS A O 1
ATOM 619 N N . ALA A 1 92 ? 35.661 7.372 -24.719 1.00 34.99 309 ALA A N 1
ATOM 620 C CA . ALA A 1 92 ? 36.336 6.681 -25.811 1.00 34.07 309 ALA A CA 1
ATOM 621 C C . ALA A 1 92 ? 35.296 5.879 -26.593 1.00 33.35 309 ALA A C 1
ATOM 622 O O . ALA A 1 92 ? 34.255 5.519 -26.043 1.00 33.73 309 ALA A O 1
ATOM 624 N N . VAL A 1 93 ? 35.549 5.634 -27.877 1.00 32.55 310 VAL A N 1
ATOM 625 C CA . VAL A 1 93 ? 34.661 4.799 -28.684 1.00 32.57 310 VAL A CA 1
ATOM 626 C C . VAL A 1 93 ? 35.313 3.420 -28.821 1.00 32.51 310 VAL A C 1
ATOM 627 O O . VAL A 1 93 ? 36.444 3.315 -29.265 1.00 32.02 310 VAL A O 1
ATOM 631 N N . HIS A 1 94 ? 34.612 2.366 -28.405 1.00 32.58 311 HIS A N 1
ATOM 632 C CA . HIS A 1 94 ? 35.143 1.005 -28.527 1.00 32.51 311 HIS A CA 1
ATOM 633 C C . HIS A 1 94 ? 35.161 0.710 -30.021 1.00 32.32 311 HIS A C 1
ATOM 634 O O . HIS A 1 94 ? 34.110 0.755 -30.647 1.00 31.50 311 HIS A O 1
ATOM 641 N N . PRO A 1 95 ? 36.328 0.461 -30.619 1.00 32.89 312 PRO A N 1
ATOM 642 C CA . PRO A 1 95 ? 36.403 0.376 -32.088 1.00 33.95 312 PRO A CA 1
ATOM 643 C C . PRO A 1 95 ? 35.656 -0.778 -32.772 1.00 35.14 312 PRO A C 1
ATOM 644 O O . PRO A 1 95 ? 35.434 -0.686 -33.976 1.00 35.37 312 PRO A O 1
ATOM 648 N N . LEU A 1 96 ? 35.282 -1.834 -32.058 1.00 36.30 313 LEU A N 1
ATOM 649 C CA . LEU A 1 96 ? 34.608 -2.962 -32.714 1.00 37.70 313 LEU A CA 1
ATOM 650 C C . LEU A 1 96 ? 33.110 -2.903 -32.474 1.00 38.66 313 LEU A C 1
ATOM 651 O O . LEU A 1 96 ? 32.290 -3.376 -33.271 1.00 39.41 313 LEU A O 1
ATOM 656 N N . THR A 1 97 ? 32.773 -2.272 -31.368 1.00 39.17 314 THR A N 1
ATOM 657 C CA . THR A 1 97 ? 31.416 -2.196 -30.902 1.00 39.80 314 THR A CA 1
ATOM 658 C C . THR A 1 97 ? 30.787 -0.855 -31.316 1.00 40.30 314 THR A C 1
ATOM 659 O O . THR A 1 97 ? 29.577 -0.764 -31.518 1.00 40.36 314 THR A O 1
ATOM 663 N N . GLY A 1 98 ? 31.614 0.177 -31.462 1.00 40.82 315 GLY A N 1
ATOM 664 C CA . GLY A 1 98 ? 31.128 1.509 -31.788 1.00 41.41 315 GLY A CA 1
ATOM 665 C C . GLY A 1 98 ? 30.471 2.242 -30.625 1.00 42.05 315 GLY A C 1
ATOM 666 O O . GLY A 1 98 ? 30.037 3.385 -30.780 1.00 42.79 315 GLY A O 1
ATOM 667 N N . GLU A 1 99 ? 30.397 1.603 -29.459 1.00 41.93 316 GLU A N 1
ATOM 668 C CA . GLU A 1 99 ? 29.781 2.225 -28.284 1.00 42.11 316 GLU A CA 1
ATOM 669 C C . GLU A 1 99 ? 30.776 3.086 -27.487 1.00 40.80 316 GLU A C 1
ATOM 670 O O . GLU A 1 99 ? 31.985 2.811 -27.457 1.00 39.63 316 GLU A O 1
ATOM 676 N N . GLU A 1 100 ? 30.262 4.140 -26.856 1.00 39.60 317 GLU A N 1
ATOM 677 C CA . GLU A 1 100 ? 31.092 4.985 -26.002 1.00 38.67 317 GLU A CA 1
ATOM 678 C C . GLU A 1 100 ? 31.329 4.308 -24.662 1.00 37.12 317 GLU A C 1
ATOM 679 O O . GLU A 1 100 ? 30.412 3.727 -24.073 1.00 36.82 317 GLU A O 1
ATOM 685 N N . ILE A 1 101 ? 32.563 4.395 -24.181 1.00 35.28 318 ILE A N 1
ATOM 686 C CA . ILE A 1 101 ? 32.898 3.930 -22.841 1.00 33.77 318 ILE A CA 1
ATOM 687 C C . ILE A 1 101 ? 33.630 5.053 -22.120 1.00 33.07 318 ILE A C 1
ATOM 688 O O . ILE A 1 101 ? 34.365 5.812 -22.755 1.00 33.31 318 ILE A O 1
ATOM 693 N N . PRO A 1 102 ? 33.437 5.159 -20.807 1.00 32.46 319 PRO A N 1
ATOM 694 C CA . PRO A 1 102 ? 34.089 6.211 -20.016 1.00 32.12 319 PRO A CA 1
ATOM 695 C C . PRO A 1 102 ? 35.576 5.993 -19.852 1.00 32.15 319 PRO A C 1
ATOM 696 O O . PRO A 1 102 ? 36.051 4.856 -19.819 1.00 32.35 319 PRO A O 1
ATOM 700 N N . VAL A 1 103 ? 36.291 7.103 -19.751 1.00 31.71 320 VAL A N 1
ATOM 701 C CA . VAL A 1 103 ? 37.701 7.115 -19.430 1.00 31.23 320 VAL A CA 1
ATOM 702 C C . VAL A 1 103 ? 37.827 7.644 -18.014 1.00 31.73 320 VAL A C 1
ATOM 703 O O . VAL A 1 103 ? 37.421 8.779 -17.724 1.00 32.19 320 VAL A O 1
ATOM 707 N N . TRP A 1 104 ? 38.362 6.798 -17.139 1.00 31.44 321 TRP A N 1
ATOM 708 C CA . TRP A 1 104 ? 38.643 7.149 -15.755 1.00 31.60 321 TRP A CA 1
ATOM 709 C C . TRP A 1 104 ? 40.128 7.414 -15.529 1.00 31.61 321 TRP A C 1
ATOM 710 O O . TRP A 1 104 ? 40.982 6.804 -16.176 1.00 31.77 321 TRP A O 1
ATOM 721 N N . ALA A 1 105 ? 40.435 8.340 -14.624 1.00 31.35 322 ALA A N 1
ATOM 722 C CA . ALA A 1 105 ? 41.790 8.439 -14.084 1.00 31.39 322 ALA A CA 1
ATOM 723 C C . ALA A 1 105 ? 41.857 7.528 -12.872 1.00 31.73 322 ALA A C 1
ATOM 724 O O . ALA A 1 105 ? 40.918 7.484 -12.084 1.00 32.02 322 ALA A O 1
ATOM 726 N N . ALA A 1 106 ? 42.952 6.789 -12.726 1.00 32.01 323 ALA A N 1
ATOM 727 C CA . ALA A 1 106 ? 43.070 5.810 -11.644 1.00 32.16 323 ALA A CA 1
ATOM 728 C C . ALA A 1 106 ? 44.477 5.853 -11.066 1.00 32.36 323 ALA A C 1
ATOM 729 O O . ALA A 1 106 ? 45.423 6.152 -11.793 1.00 32.30 323 ALA A O 1
ATOM 731 N N . ASN A 1 107 ? 44.623 5.571 -9.771 1.00 32.57 324 ASN A N 1
ATOM 732 C CA . ASN A 1 107 ? 45.949 5.632 -9.143 1.00 33.21 324 ASN A CA 1
ATOM 733 C C . ASN A 1 107 ? 46.878 4.462 -9.485 1.00 34.03 324 ASN A C 1
ATOM 734 O O . ASN A 1 107 ? 48.090 4.563 -9.331 1.00 34.50 324 ASN A O 1
ATOM 739 N N . PHE A 1 108 ? 46.319 3.370 -9.992 1.00 34.56 325 PHE A N 1
ATOM 740 C CA . PHE A 1 108 ? 47.126 2.176 -10.266 1.00 35.71 325 PHE A CA 1
ATOM 741 C C . PHE A 1 108 ? 47.708 2.114 -11.687 1.00 35.31 325 PHE A C 1
ATOM 742 O O . PHE A 1 108 ? 48.393 1.149 -12.036 1.00 34.78 325 PHE A O 1
ATOM 750 N N . VAL A 1 109 ? 47.415 3.120 -12.507 1.00 35.00 326 VAL A N 1
ATOM 751 C CA . VAL A 1 109 ? 47.971 3.191 -13.857 1.00 34.54 326 VAL A CA 1
ATOM 752 C C . VAL A 1 109 ? 49.154 4.147 -13.809 1.00 35.51 326 VAL A C 1
ATOM 753 O O . VAL A 1 109 ? 49.034 5.262 -13.301 1.00 35.69 326 VAL A O 1
ATOM 757 N N . LEU A 1 110 ? 50.305 3.698 -14.305 1.00 36.12 327 LEU A N 1
ATOM 758 C CA . LEU A 1 110 ? 51.525 4.497 -14.243 1.00 37.14 327 LEU A CA 1
ATOM 759 C C . LEU A 1 110 ? 52.020 4.924 -15.620 1.00 37.70 327 LEU A C 1
ATOM 760 O O . LEU A 1 110 ? 51.648 4.329 -16.629 1.00 37.25 327 LEU A O 1
ATOM 765 N N . MET A 1 111 ? 52.873 5.949 -15.643 1.00 38.62 328 MET A N 1
ATOM 766 C CA . MET A 1 111 ? 53.434 6.493 -16.879 1.00 39.78 328 MET A CA 1
ATOM 767 C C . MET A 1 111 ? 54.801 5.889 -17.248 1.00 39.84 328 MET A C 1
ATOM 768 O O . MET A 1 111 ? 55.195 5.921 -18.419 1.00 39.82 328 MET A O 1
ATOM 773 N N . GLU A 1 112 ? 55.528 5.348 -16.269 1.00 40.02 329 GLU A N 1
ATOM 774 C CA . GLU A 1 112 ? 56.943 5.008 -16.501 1.00 40.51 329 GLU A CA 1
ATOM 775 C C . GLU A 1 112 ? 57.197 3.925 -17.565 1.00 39.54 329 GLU A C 1
ATOM 776 O O . GLU A 1 112 ? 57.966 4.140 -18.505 1.00 39.05 329 GLU A O 1
ATOM 782 N N . TYR A 1 113 ? 56.544 2.780 -17.416 1.00 38.58 330 TYR A N 1
ATOM 783 C CA . TYR A 1 113 ? 56.609 1.717 -18.405 1.00 38.21 330 TYR A CA 1
ATOM 784 C C . TYR A 1 113 ? 55.235 1.679 -19.082 1.00 38.65 330 TYR A C 1
ATOM 785 O O . TYR A 1 113 ? 54.218 1.643 -18.402 1.00 39.33 330 TYR A O 1
ATOM 794 N N . GLY A 1 114 ? 55.195 1.759 -20.410 1.00 38.91 331 GLY A N 1
ATOM 795 C CA . GLY A 1 114 ? 53.929 1.735 -21.137 1.00 38.69 331 GLY A CA 1
ATOM 796 C C . GLY A 1 114 ? 53.320 3.090 -21.481 1.00 38.43 331 GLY A C 1
ATOM 797 O O . GLY A 1 114 ? 53.945 4.135 -21.309 1.00 37.79 331 GLY A O 1
ATOM 798 N N . THR A 1 115 ? 52.075 3.063 -21.949 1.00 38.09 332 THR A N 1
ATOM 799 C CA . THR A 1 115 ? 51.410 4.244 -22.511 1.00 37.66 332 THR A CA 1
ATOM 800 C C . THR A 1 115 ? 50.702 5.126 -21.483 1.00 37.16 332 THR A C 1
ATOM 801 O O . THR A 1 115 ? 50.278 6.244 -21.794 1.00 37.24 332 THR A O 1
ATOM 805 N N . GLY A 1 116 ? 50.542 4.613 -20.269 1.00 36.24 333 GLY A N 1
ATOM 806 C CA . GLY A 1 116 ? 49.832 5.346 -19.236 1.00 34.77 333 GLY A CA 1
ATOM 807 C C . GLY A 1 116 ? 48.330 5.203 -19.383 1.00 34.10 333 GLY A C 1
ATOM 808 O O . GLY A 1 116 ? 47.567 5.950 -18.765 1.00 33.36 333 GLY A O 1
ATOM 809 N N . ALA A 1 117 ? 47.907 4.236 -20.197 1.00 33.37 334 ALA A N 1
ATOM 810 C CA . ALA A 1 117 ? 46.488 3.938 -20.400 1.00 33.37 334 ALA A CA 1
ATOM 811 C C . ALA A 1 117 ? 46.252 2.437 -20.514 1.00 33.58 334 ALA A C 1
ATOM 812 O O . ALA A 1 117 ? 47.019 1.714 -21.165 1.00 33.71 334 ALA A O 1
ATOM 814 N N . VAL A 1 118 ? 45.180 1.977 -19.880 1.00 33.80 335 VAL A N 1
ATOM 815 C CA . VAL A 1 118 ? 44.818 0.562 -19.899 1.00 34.20 335 VAL A CA 1
ATOM 816 C C . VAL A 1 118 ? 43.362 0.367 -20.333 1.00 34.08 335 VAL A C 1
ATOM 817 O O . VAL A 1 118 ? 42.502 1.225 -20.097 1.00 34.09 335 VAL A O 1
ATOM 821 N N . MET A 1 119 ? 43.096 -0.756 -20.992 1.00 33.90 336 MET A N 1
ATOM 822 C CA . MET A 1 119 ? 41.735 -1.142 -21.310 1.00 34.00 336 MET A CA 1
ATOM 823 C C . MET A 1 119 ? 41.269 -2.059 -20.191 1.00 33.29 336 MET A C 1
ATOM 824 O O . MET A 1 119 ? 41.952 -3.024 -19.852 1.00 34.00 336 MET A O 1
ATOM 829 N N . ALA A 1 120 ? 40.128 -1.742 -19.594 1.00 31.87 337 ALA A N 1
ATOM 830 C CA . ALA A 1 120 ? 39.634 -2.527 -18.472 1.00 30.79 337 ALA A CA 1
ATOM 831 C C . ALA A 1 120 ? 38.562 -3.524 -18.899 1.00 29.76 337 ALA A C 1
ATOM 832 O O . ALA A 1 120 ? 37.636 -3.171 -19.626 1.00 28.87 337 ALA A O 1
ATOM 834 N N . VAL A 1 121 ? 38.711 -4.767 -18.444 1.00 28.63 338 VAL A N 1
ATOM 835 C CA . VAL A 1 121 ? 37.736 -5.825 -18.671 1.00 28.33 338 VAL A CA 1
ATOM 83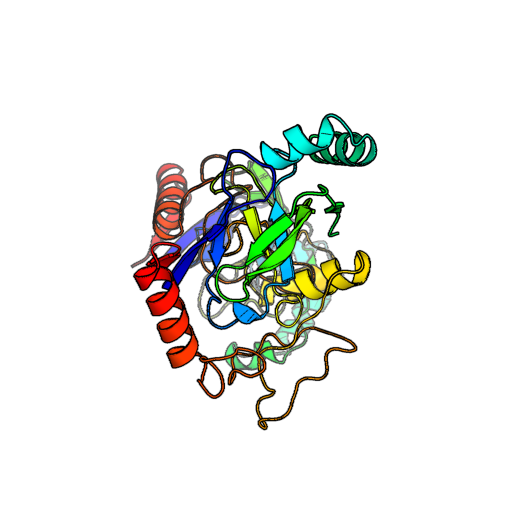6 C C . VAL A 1 121 ? 37.385 -6.435 -17.307 1.00 28.57 338 VAL A C 1
ATOM 837 O O . VAL A 1 121 ? 37.915 -7.480 -16.915 1.00 27.66 338 VAL A O 1
ATOM 841 N N . PRO A 1 122 ? 36.494 -5.779 -16.571 1.00 28.82 339 PRO A N 1
ATOM 842 C CA . PRO A 1 122 ? 36.200 -6.218 -15.198 1.00 29.19 339 PRO A CA 1
ATOM 843 C C . PRO A 1 122 ? 35.661 -7.650 -15.085 1.00 29.12 339 PRO A C 1
ATOM 844 O O . PRO A 1 122 ? 35.854 -8.261 -14.040 1.00 29.42 339 PRO A O 1
ATOM 848 N N . GLY A 1 123 ? 35.029 -8.190 -16.125 1.00 28.83 340 GLY A N 1
ATOM 849 C CA . GLY A 1 123 ? 34.528 -9.558 -16.055 1.00 28.73 340 GLY A CA 1
ATOM 850 C C . GLY A 1 123 ? 35.647 -10.595 -16.029 1.00 28.72 340 GLY A C 1
ATOM 851 O O . GLY A 1 123 ? 35.433 -11.730 -15.614 1.00 28.50 340 GLY A O 1
ATOM 852 N N . HIS A 1 124 ? 36.845 -10.209 -16.471 1.00 28.52 341 HIS A N 1
ATOM 853 C CA . HIS A 1 124 ? 37.913 -11.189 -16.726 1.00 28.74 341 HIS A CA 1
ATOM 854 C C . HIS A 1 124 ? 39.299 -10.760 -16.302 1.00 29.34 341 HIS A C 1
ATOM 855 O O . HIS A 1 124 ? 40.285 -11.401 -16.650 1.00 29.67 341 HIS A O 1
ATOM 862 N N . ASP A 1 125 ? 39.364 -9.682 -15.531 1.00 30.26 342 ASP A N 1
ATOM 863 C CA . ASP A 1 125 ? 40.617 -9.222 -14.950 1.00 30.57 342 ASP A CA 1
ATOM 864 C C . ASP A 1 125 ? 40.280 -8.791 -13.531 1.00 30.88 342 ASP A C 1
ATOM 865 O O . ASP A 1 125 ? 39.427 -7.928 -13.322 1.00 30.49 342 ASP A O 1
ATOM 870 N N . GLN A 1 126 ? 40.938 -9.417 -12.560 1.00 30.96 343 GLN A N 1
ATOM 871 C CA . GLN A 1 126 ? 40.588 -9.257 -11.149 1.00 31.77 343 GLN A CA 1
ATOM 872 C C . GLN A 1 126 ? 40.754 -7.839 -10.600 1.00 31.81 343 GLN A C 1
ATOM 873 O O . GLN A 1 126 ? 39.892 -7.364 -9.860 1.00 32.00 343 GLN A O 1
ATOM 879 N N . ARG A 1 127 ? 41.852 -7.177 -10.957 1.00 32.64 344 ARG A N 1
ATOM 880 C CA . ARG A 1 127 ? 42.067 -5.776 -10.596 1.00 32.74 344 ARG A CA 1
ATOM 881 C C . ARG A 1 127 ? 40.951 -4.896 -11.169 1.00 31.71 344 ARG A C 1
ATOM 882 O O . ARG A 1 127 ? 40.378 -4.061 -10.458 1.00 31.42 344 ARG A O 1
ATOM 890 N N . ASP A 1 128 ? 40.657 -5.081 -12.460 1.00 30.23 345 ASP A N 1
ATOM 891 C CA . ASP A 1 128 ? 39.535 -4.390 -13.090 1.00 29.38 345 ASP A CA 1
ATOM 892 C C . ASP A 1 128 ? 38.208 -4.665 -12.384 1.00 29.45 345 ASP A C 1
ATOM 893 O O . ASP A 1 128 ? 37.429 -3.738 -12.186 1.00 28.35 345 ASP A O 1
ATOM 898 N N . TYR A 1 129 ? 37.964 -5.922 -11.996 1.00 29.51 346 TYR A N 1
ATOM 899 C CA . TYR A 1 129 ? 36.727 -6.295 -11.293 1.00 29.99 346 TYR A CA 1
ATOM 900 C C . TYR A 1 129 ? 36.533 -5.462 -10.010 1.00 30.17 346 TYR A C 1
ATOM 901 O O . TYR A 1 129 ? 35.449 -4.939 -9.751 1.00 29.34 346 TYR A O 1
ATOM 910 N N . GLU A 1 130 ? 37.603 -5.326 -9.234 1.00 30.65 347 GLU A N 1
ATOM 911 C CA . GLU A 1 130 ? 37.563 -4.622 -7.956 1.00 32.10 347 GLU A CA 1
ATOM 912 C C . GLU A 1 130 ? 37.306 -3.112 -8.122 1.00 32.04 347 GLU A C 1
ATOM 913 O O . GLU A 1 130 ? 36.524 -2.534 -7.378 1.00 31.57 347 GLU A O 1
ATOM 919 N N . PHE A 1 131 ? 37.940 -2.492 -9.117 1.00 32.61 348 PHE A N 1
ATOM 920 C CA . PHE A 1 131 ? 37.760 -1.061 -9.413 1.00 32.44 348 PHE A CA 1
ATOM 921 C C . PHE A 1 131 ? 36.346 -0.765 -9.915 1.00 32.86 348 PHE A C 1
ATOM 922 O O . PHE A 1 131 ? 35.707 0.196 -9.461 1.00 32.05 348 PHE A O 1
ATOM 930 N N . ALA A 1 132 ? 35.867 -1.591 -10.851 1.00 32.92 349 ALA A N 1
ATOM 931 C CA . ALA A 1 132 ? 34.492 -1.494 -11.360 1.00 33.06 349 ALA A CA 1
ATOM 932 C C . ALA A 1 132 ? 33.425 -1.732 -10.288 1.00 33.15 349 ALA A C 1
ATOM 933 O O . ALA A 1 132 ? 32.378 -1.082 -10.307 1.00 32.95 349 ALA A O 1
ATOM 935 N N . SER A 1 133 ? 33.670 -2.673 -9.375 1.00 33.27 350 SER A N 1
ATOM 936 C CA . SER A 1 133 ? 32.721 -2.933 -8.289 1.00 33.87 350 SER A CA 1
ATOM 937 C C . SER A 1 133 ? 32.623 -1.706 -7.381 1.00 33.67 350 SER A C 1
ATOM 938 O O . SER A 1 133 ? 31.528 -1.292 -7.006 1.00 33.52 350 SER A O 1
ATOM 941 N N . LYS A 1 134 ? 33.775 -1.122 -7.050 1.00 33.83 351 LYS A N 1
ATOM 942 C CA . LYS A 1 134 ? 33.844 0.039 -6.165 1.00 33.58 351 LYS A CA 1
ATOM 943 C C . LYS A 1 134 ? 33.152 1.278 -6.747 1.00 33.46 351 LYS A C 1
ATOM 944 O O . LYS A 1 134 ? 32.504 2.030 -6.015 1.00 33.70 351 LYS A O 1
ATOM 950 N N . TYR A 1 135 ? 33.274 1.482 -8.058 1.00 33.01 352 TYR A N 1
ATOM 951 C CA . TYR A 1 135 ? 32.707 2.670 -8.696 1.00 33.61 352 TYR A CA 1
ATOM 952 C C . TYR A 1 135 ? 31.424 2.442 -9.498 1.00 34.11 352 TYR A C 1
ATOM 953 O O . TYR A 1 135 ? 30.911 3.369 -10.110 1.00 34.41 352 TYR A O 1
ATOM 962 N N . GLY A 1 136 ? 30.902 1.220 -9.481 1.00 34.89 353 GLY A N 1
ATOM 963 C CA . GLY A 1 136 ? 29.663 0.907 -10.180 1.00 35.64 353 GLY A CA 1
ATOM 964 C C . GLY A 1 136 ? 29.788 0.947 -11.697 1.00 35.96 353 GLY A C 1
ATOM 965 O O . GLY A 1 136 ? 28.867 1.392 -12.386 1.00 36.89 353 GLY A O 1
ATOM 966 N N . LEU A 1 137 ? 30.929 0.495 -12.216 1.00 35.42 354 LEU A N 1
ATOM 967 C CA . LEU A 1 137 ? 31.133 0.403 -13.661 1.00 35.19 354 LEU A CA 1
ATOM 968 C C . LEU A 1 137 ? 30.600 -0.931 -14.191 1.00 35.09 354 LEU A C 1
ATOM 969 O O . LEU A 1 137 ? 30.398 -1.868 -13.417 1.00 35.23 354 LEU A O 1
ATOM 974 N N . ASN A 1 138 ? 30.360 -1.010 -15.498 1.00 34.76 355 ASN A N 1
ATOM 975 C CA . ASN A 1 138 ? 29.789 -2.214 -16.100 1.00 35.11 355 ASN A CA 1
ATOM 976 C C . ASN A 1 138 ? 30.748 -3.393 -16.063 1.00 34.36 355 ASN A C 1
ATOM 977 O O . ASN A 1 138 ? 31.914 -3.261 -16.432 1.00 33.92 355 ASN A O 1
ATOM 982 N N . ILE A 1 139 ? 30.242 -4.531 -15.592 1.00 34.43 356 ILE A N 1
ATOM 983 C CA . ILE A 1 139 ? 30.974 -5.797 -15.592 1.00 33.99 356 ILE A CA 1
ATOM 984 C C . ILE A 1 139 ? 30.312 -6.680 -16.654 1.00 33.59 356 ILE A C 1
ATOM 985 O O . ILE A 1 139 ? 29.197 -7.176 -16.463 1.00 34.43 356 ILE A O 1
ATOM 990 N N . LYS A 1 140 ? 30.977 -6.822 -17.798 1.00 32.18 357 LYS A N 1
ATOM 991 C CA . LYS A 1 140 ? 30.386 -7.503 -18.952 1.00 30.92 357 LYS A CA 1
ATOM 992 C C . LYS A 1 140 ? 31.113 -8.829 -19.188 1.00 30.46 357 LYS A C 1
ATOM 993 O O . LYS A 1 140 ? 32.334 -8.842 -19.357 1.00 30.30 357 LYS A O 1
ATOM 999 N N . PRO A 1 141 ? 30.387 -9.947 -19.154 1.00 29.88 358 PRO A N 1
ATOM 1000 C CA . PRO A 1 141 ? 31.004 -11.261 -19.406 1.00 29.46 358 PRO A CA 1
ATOM 1001 C C . PRO A 1 141 ? 31.151 -11.557 -20.891 1.00 28.83 358 PRO A C 1
ATOM 1002 O O . PRO A 1 141 ? 30.198 -11.368 -21.641 1.00 28.11 358 PRO A O 1
ATOM 1006 N N . VAL A 1 142 ? 32.312 -12.051 -21.305 1.00 28.13 359 VAL A N 1
ATOM 1007 C CA . VAL A 1 142 ? 32.500 -12.456 -22.694 1.00 27.88 359 VAL A CA 1
ATOM 1008 C C . VAL A 1 142 ? 33.274 -13.772 -22.827 1.00 27.76 359 VAL A C 1
ATOM 1009 O O . VAL A 1 142 ? 33.554 -14.205 -23.940 1.00 27.95 359 VAL A O 1
ATOM 1013 N N . ILE A 1 143 ? 33.645 -14.377 -21.700 1.00 27.86 360 ILE A N 1
ATOM 1014 C CA . ILE A 1 143 ? 34.262 -15.708 -21.684 1.00 28.18 360 ILE A CA 1
ATOM 1015 C C . ILE A 1 143 ? 33.384 -16.659 -20.879 1.00 28.49 360 ILE A C 1
ATOM 1016 O O . ILE A 1 143 ? 33.019 -16.356 -19.738 1.00 28.06 360 ILE A O 1
ATOM 1021 N N . LEU A 1 144 ? 33.056 -17.799 -21.486 1.00 29.01 361 LEU A N 1
ATOM 1022 C CA . LEU A 1 144 ? 32.306 -18.873 -20.831 1.00 29.29 361 LEU A CA 1
ATOM 1023 C C . LEU A 1 144 ? 33.165 -19.616 -19.808 1.00 29.49 361 LEU A C 1
ATOM 1024 O O . LEU A 1 144 ? 34.379 -19.775 -20.004 1.00 29.78 361 LEU A O 1
ATOM 1029 N N . ALA A 1 145 ? 32.546 -20.065 -18.715 1.00 29.79 362 ALA A N 1
ATOM 1030 C CA . ALA A 1 145 ? 33.223 -20.983 -17.784 1.00 30.26 362 ALA A CA 1
ATOM 1031 C C . ALA A 1 145 ? 33.629 -22.252 -18.532 1.00 30.49 362 ALA A C 1
ATOM 1032 O O . ALA A 1 145 ? 33.115 -22.514 -19.620 1.00 30.09 362 ALA A O 1
ATOM 1034 N N . ALA A 1 146 ? 34.535 -23.044 -17.957 1.00 30.90 363 ALA A N 1
ATOM 1035 C CA . ALA A 1 146 ? 35.095 -24.197 -18.665 1.00 31.45 363 ALA A CA 1
ATOM 1036 C C . ALA A 1 146 ? 34.060 -25.288 -18.990 1.00 31.86 363 ALA A C 1
ATOM 1037 O O . ALA A 1 146 ? 34.213 -26.031 -19.965 1.00 32.45 363 ALA A O 1
ATOM 1039 N N . ASP A 1 147 ? 33.001 -25.374 -18.191 1.00 31.60 364 ASP A N 1
ATOM 1040 C CA . ASP A 1 147 ? 31.939 -26.344 -18.464 1.00 31.73 364 ASP A CA 1
ATOM 1041 C C . ASP A 1 147 ? 30.933 -25.824 -19.492 1.00 31.51 364 ASP A C 1
ATOM 1042 O O . ASP A 1 147 ? 29.946 -26.501 -19.810 1.00 31.34 364 ASP A O 1
ATOM 1047 N N . GLY A 1 148 ? 31.177 -24.611 -19.990 1.00 31.60 365 GLY A N 1
ATOM 1048 C CA . GLY A 1 148 ? 30.393 -24.061 -21.084 1.00 31.40 365 GLY A CA 1
ATOM 1049 C C . GLY A 1 148 ? 29.257 -23.165 -20.639 1.00 30.95 365 GLY A C 1
ATOM 1050 O O . GLY A 1 148 ? 28.529 -22.638 -21.469 1.00 31.08 365 GLY A O 1
ATOM 1051 N N . SER A 1 149 ? 29.088 -23.013 -19.327 1.00 30.56 366 SER A N 1
ATOM 1052 C CA . SER A 1 149 ? 28.065 -22.127 -18.771 1.00 30.56 366 SER A CA 1
ATOM 1053 C C . SER A 1 149 ? 28.519 -20.660 -18.750 1.00 30.64 366 SER A C 1
ATOM 1054 O O . SER A 1 149 ? 29.701 -20.344 -18.912 1.00 29.86 366 SER A O 1
ATOM 1057 N N . GLU A 1 150 ? 27.558 -19.763 -18.583 1.00 32.28 367 GLU A N 1
ATOM 1058 C CA . GLU A 1 150 ? 27.860 -18.369 -18.287 1.00 33.99 367 GLU A CA 1
ATOM 1059 C C . GLU A 1 150 ? 28.655 -18.306 -16.993 1.00 34.45 367 GLU A C 1
ATOM 1060 O O . GLU A 1 150 ? 28.333 -19.027 -16.049 1.00 35.22 367 GLU A O 1
ATOM 1066 N N . PRO A 1 151 ? 29.694 -17.465 -16.947 1.00 35.11 368 PRO A N 1
ATOM 1067 C CA . PRO A 1 151 ? 30.569 -17.391 -15.773 1.00 35.02 368 PRO A CA 1
ATOM 1068 C C . PRO A 1 151 ? 29.819 -16.862 -14.552 1.00 34.75 368 PRO A C 1
ATOM 1069 O O . PRO A 1 151 ? 28.890 -16.074 -14.706 1.00 34.35 368 PRO A O 1
ATOM 1073 N N . ASP A 1 152 ? 30.210 -17.324 -13.368 1.00 34.59 369 ASP A N 1
ATOM 1074 C CA . ASP A 1 152 ? 29.740 -16.754 -12.111 1.00 34.33 369 ASP A CA 1
ATOM 1075 C C . ASP A 1 152 ? 30.642 -15.565 -11.798 1.00 33.60 369 ASP A C 1
ATOM 1076 O O . ASP A 1 152 ? 31.810 -15.732 -11.429 1.00 32.96 369 ASP A O 1
ATOM 1081 N N . LEU A 1 153 ? 30.088 -14.372 -11.976 1.00 33.36 370 LEU A N 1
ATOM 1082 C CA . LEU A 1 153 ? 30.817 -13.125 -11.782 1.00 33.58 370 LEU A CA 1
ATOM 1083 C C . LEU A 1 153 ? 30.310 -12.394 -10.541 1.00 34.42 370 LEU A C 1
ATOM 1084 O O . LEU A 1 153 ? 30.649 -11.234 -10.302 1.00 34.55 370 LEU A O 1
ATOM 1089 N N . SER A 1 154 ? 29.502 -13.084 -9.744 1.00 34.99 371 SER A N 1
ATOM 1090 C CA . SER A 1 154 ? 28.831 -12.447 -8.610 1.00 35.54 371 SER A CA 1
ATOM 1091 C C . SER A 1 154 ? 29.819 -12.064 -7.498 1.00 36.07 371 SER A C 1
ATOM 1092 O O . SER A 1 154 ? 29.521 -11.215 -6.664 1.00 36.43 371 SER A O 1
ATOM 1095 N N . GLN A 1 155 ? 30.996 -12.686 -7.500 1.00 36.26 372 GLN A N 1
ATOM 1096 C CA . GLN A 1 155 ? 31.977 -12.478 -6.435 1.00 37.28 372 GLN A CA 1
ATOM 1097 C C . GLN A 1 155 ? 33.347 -12.023 -6.938 1.00 36.46 372 GLN A C 1
ATOM 1098 O O . GLN A 1 155 ? 34.016 -11.211 -6.283 1.00 36.53 372 GLN A O 1
ATOM 1104 N N . GLN A 1 156 ? 33.753 -12.533 -8.102 1.00 35.36 373 GLN A N 1
ATOM 1105 C CA . GLN A 1 156 ? 35.068 -12.227 -8.670 1.00 35.12 373 GLN A CA 1
ATOM 1106 C C . GLN A 1 156 ? 35.137 -12.427 -10.184 1.00 34.06 373 GLN A C 1
ATOM 1107 O O . GLN A 1 156 ? 34.206 -12.944 -10.786 1.00 34.05 373 GLN A O 1
ATOM 1113 N N . ALA A 1 157 ? 36.253 -12.026 -10.788 1.00 33.23 374 ALA A N 1
ATOM 1114 C CA . ALA A 1 157 ? 36.397 -12.093 -12.241 1.00 33.12 374 ALA A CA 1
ATOM 1115 C C . ALA A 1 157 ? 36.751 -13.518 -12.633 1.00 33.47 374 ALA A C 1
ATOM 1116 O O . ALA A 1 157 ? 37.314 -14.264 -11.824 1.00 33.50 374 ALA A O 1
ATOM 1118 N N . LEU A 1 158 ? 36.403 -13.899 -13.862 1.00 33.71 375 LEU A N 1
ATOM 1119 C CA . LEU A 1 158 ? 36.794 -15.199 -14.382 1.00 33.87 375 LEU A CA 1
ATOM 1120 C C . LEU A 1 158 ? 37.987 -14.963 -15.263 1.00 34.36 375 LEU A C 1
ATOM 1121 O O . LEU A 1 158 ? 37.857 -14.431 -16.362 1.00 34.39 375 LEU A O 1
ATOM 1126 N N . THR A 1 159 ? 39.159 -15.341 -14.774 1.00 35.32 376 THR A N 1
ATOM 1127 C CA . THR A 1 159 ? 40.377 -15.069 -15.518 1.00 36.20 376 THR A CA 1
ATOM 1128 C C . THR A 1 159 ? 40.804 -16.207 -16.442 1.00 36.79 376 THR A C 1
ATOM 1129 O O . THR A 1 159 ? 41.665 -15.988 -17.284 1.00 36.71 376 THR A O 1
ATOM 1133 N N . GLU A 1 160 ? 40.219 -17.401 -16.311 1.00 37.35 377 GLU A N 1
ATOM 1134 C CA . GLU A 1 160 ? 40.649 -18.506 -17.187 1.00 39.29 377 GLU A CA 1
ATOM 1135 C C . GLU A 1 160 ? 40.268 -18.268 -18.640 1.00 38.10 377 GLU A C 1
ATOM 1136 O O . GLU A 1 160 ? 39.146 -17.855 -18.951 1.00 38.48 377 GLU A O 1
ATOM 1142 N N . LYS A 1 161 ? 41.226 -18.542 -19.517 1.00 37.66 378 LYS A N 1
ATOM 1143 C CA . LYS A 1 161 ? 41.016 -18.526 -20.955 1.00 37.59 378 LYS A CA 1
ATOM 1144 C C . LYS A 1 161 ? 39.938 -19.548 -21.320 1.00 37.29 378 LYS A C 1
ATOM 1145 O O . LYS A 1 161 ? 39.888 -20.642 -20.743 1.00 37.96 378 LYS A O 1
ATOM 1151 N N . GLY A 1 162 ? 39.057 -19.171 -22.243 1.00 36.31 379 GLY A N 1
ATOM 1152 C CA . GLY A 1 162 ? 37.889 -19.979 -22.580 1.00 34.83 379 GLY A CA 1
ATOM 1153 C C . GLY A 1 162 ? 37.243 -19.545 -23.887 1.00 33.64 379 GLY A C 1
ATOM 1154 O O . GLY A 1 162 ? 37.811 -18.735 -24.627 1.00 33.58 379 GLY A O 1
ATOM 1155 N N . VAL A 1 163 ? 36.051 -20.086 -24.153 1.00 32.01 380 VAL A N 1
ATOM 1156 C CA . VAL A 1 163 ? 35.318 -19.850 -25.393 1.00 30.79 380 VAL A CA 1
ATOM 1157 C C . VAL A 1 163 ? 34.570 -18.541 -25.211 1.00 30.28 380 VAL A C 1
ATOM 1158 O O . VAL A 1 163 ? 34.026 -18.267 -24.129 1.00 29.57 380 VAL A O 1
ATOM 1162 N N . LEU A 1 164 ? 34.541 -17.739 -26.270 1.00 29.53 381 LEU A N 1
ATOM 1163 C CA . LEU A 1 164 ? 33.904 -16.436 -26.210 1.00 29.27 381 LEU A CA 1
ATOM 1164 C C . LEU A 1 164 ? 32.406 -16.541 -26.421 1.00 29.56 381 LEU A C 1
ATOM 1165 O O . LEU A 1 164 ? 31.920 -17.393 -27.179 1.00 30.14 381 LEU A O 1
ATOM 1170 N N . PHE A 1 165 ? 31.680 -15.676 -25.724 1.00 29.72 382 PHE A N 1
ATOM 1171 C CA . PHE A 1 165 ? 30.277 -15.451 -26.002 1.00 29.84 382 PHE A CA 1
ATOM 1172 C C . PHE A 1 165 ? 30.045 -13.958 -25.839 1.00 30.45 382 PHE A C 1
ATOM 1173 O O . PHE A 1 165 ? 30.973 -13.246 -25.437 1.00 30.94 382 PHE A O 1
ATOM 1181 N N . ASN A 1 166 ? 28.862 -13.473 -26.223 1.00 31.05 383 ASN A N 1
ATOM 1182 C CA . ASN A 1 166 ? 28.487 -12.074 -26.025 1.00 32.21 383 ASN A CA 1
ATOM 1183 C C . ASN A 1 166 ? 29.528 -11.117 -26.649 1.00 31.84 383 ASN A C 1
ATOM 1184 O O . ASN A 1 166 ? 29.747 -9.988 -26.181 1.00 31.82 383 ASN A O 1
ATOM 1189 N N . SER A 1 167 ? 30.142 -11.611 -27.728 1.00 31.26 384 SER A N 1
ATOM 1190 C CA . SER A 1 167 ? 31.280 -10.997 -28.403 1.00 30.38 384 SER A CA 1
ATOM 1191 C C . SER A 1 167 ? 31.018 -10.924 -29.906 1.00 30.71 384 SER A C 1
ATOM 1192 O O . SER A 1 167 ? 31.954 -10.932 -30.704 1.00 29.61 384 SER A O 1
ATOM 1195 N N . GLY A 1 168 ? 29.746 -10.877 -30.291 1.00 31.22 385 GLY A N 1
ATOM 1196 C CA . GLY A 1 168 ? 29.384 -10.700 -31.686 1.00 31.66 385 GLY A CA 1
ATOM 1197 C C . GLY A 1 168 ? 30.028 -11.732 -32.591 1.00 31.98 385 GLY A C 1
ATOM 1198 O O . GLY A 1 168 ? 29.857 -12.938 -32.389 1.00 31.61 385 GLY A O 1
ATOM 1199 N N . GLU A 1 169 ? 30.809 -11.257 -33.563 1.00 31.82 386 GLU A N 1
ATOM 1200 C CA . GLU A 1 169 ? 31.316 -12.122 -34.634 1.00 31.71 386 GLU A CA 1
ATOM 1201 C C . GLU A 1 169 ? 32.346 -13.120 -34.134 1.00 31.35 386 GLU A C 1
ATOM 1202 O O . GLU A 1 169 ? 32.657 -14.110 -34.809 1.00 31.28 386 GLU A O 1
ATOM 1208 N N . PHE A 1 170 ? 32.859 -12.865 -32.936 1.00 31.21 387 PHE A N 1
ATOM 1209 C CA . PHE A 1 170 ? 33.901 -13.704 -32.360 1.00 31.16 387 PHE A CA 1
ATOM 1210 C C . PHE A 1 170 ? 33.338 -14.800 -31.436 1.00 31.29 387 PHE A C 1
ATOM 1211 O O . PHE A 1 170 ? 34.098 -15.579 -30.859 1.00 30.97 387 PHE A O 1
ATOM 1219 N N . ASN A 1 171 ? 32.012 -14.879 -31.332 1.00 31.54 388 ASN A N 1
ATOM 1220 C CA . ASN A 1 171 ? 31.375 -15.883 -30.479 1.00 32.00 388 ASN A CA 1
ATOM 1221 C C . ASN A 1 171 ? 31.748 -17.285 -30.896 1.00 32.44 388 ASN A C 1
ATOM 1222 O O . ASN A 1 171 ? 31.890 -17.582 -32.089 1.00 32.24 388 ASN A O 1
ATOM 1227 N N . GLY A 1 172 ? 31.894 -18.153 -29.907 1.00 32.79 389 GLY A N 1
ATOM 1228 C CA . GLY A 1 172 ? 32.145 -19.548 -30.186 1.00 32.95 389 GLY A CA 1
ATOM 1229 C C . GLY A 1 172 ? 33.604 -19.847 -30.428 1.00 33.32 389 GLY A C 1
ATOM 1230 O O . GLY A 1 172 ? 33.977 -21.012 -30.461 1.00 32.86 389 GLY A O 1
ATOM 1231 N N . LEU A 1 173 ? 34.444 -18.819 -30.570 1.00 33.51 390 LEU A N 1
ATOM 1232 C CA . LEU A 1 173 ? 35.868 -19.060 -30.799 1.00 33.75 390 LEU A CA 1
ATOM 1233 C C . LEU A 1 173 ? 36.582 -19.414 -29.516 1.00 34.72 390 LEU A C 1
ATOM 1234 O O . LEU A 1 173 ? 36.356 -18.785 -28.487 1.00 34.61 390 LEU A O 1
ATOM 1239 N N . ASP A 1 174 ? 37.464 -20.405 -29.568 1.00 35.90 391 ASP A N 1
ATOM 1240 C CA . ASP A 1 174 ? 38.297 -20.685 -28.402 1.00 37.57 391 ASP A CA 1
ATOM 1241 C C . ASP A 1 174 ? 39.421 -19.651 -28.268 1.00 37.31 391 ASP A C 1
ATOM 1242 O O . ASP A 1 174 ? 39.553 -18.750 -29.110 1.00 37.12 391 ASP A O 1
ATOM 1247 N N . HIS A 1 175 ? 40.221 -19.782 -27.215 1.00 37.25 392 HIS A N 1
ATOM 1248 C CA . HIS A 1 175 ? 41.149 -18.725 -26.834 1.00 37.39 392 HIS A CA 1
ATOM 1249 C C . HIS A 1 175 ? 42.121 -18.287 -27.924 1.00 37.78 392 HIS A C 1
ATOM 1250 O O . HIS A 1 175 ? 42.221 -17.093 -28.221 1.00 37.32 392 HIS A O 1
ATOM 1257 N N . GLU A 1 176 ? 42.857 -19.245 -28.487 1.00 38.29 393 GLU A N 1
ATOM 1258 C CA . GLU A 1 176 ? 43.849 -18.930 -29.505 1.00 39.34 393 GLU A CA 1
ATOM 1259 C C . GLU A 1 176 ? 43.212 -18.393 -30.782 1.00 38.02 393 GLU A C 1
ATOM 1260 O O . GLU A 1 176 ? 43.736 -17.456 -31.381 1.00 38.58 393 GLU A O 1
ATOM 1266 N N . ALA A 1 177 ? 42.074 -18.967 -31.172 1.00 36.29 394 ALA A N 1
ATOM 1267 C CA . ALA A 1 177 ? 41.338 -18.509 -32.345 1.00 34.77 394 ALA A CA 1
ATOM 1268 C C . ALA A 1 177 ? 40.822 -17.086 -32.150 1.00 33.90 394 ALA A C 1
ATOM 1269 O O . ALA A 1 177 ? 40.878 -16.269 -33.077 1.00 33.43 394 ALA A O 1
ATOM 1271 N N . ALA A 1 178 ? 40.308 -16.804 -30.951 1.00 32.91 395 ALA A N 1
ATOM 1272 C CA . ALA A 1 178 ? 39.804 -15.473 -30.610 1.00 32.32 395 ALA A CA 1
ATOM 1273 C C . ALA A 1 178 ? 40.936 -14.450 -30.519 1.00 32.29 395 ALA A C 1
ATOM 1274 O O . ALA A 1 178 ? 40.816 -13.331 -31.026 1.00 32.50 395 ALA A O 1
ATOM 1276 N N . PHE A 1 179 ? 42.029 -14.832 -29.859 1.00 32.39 396 PHE A N 1
ATOM 1277 C CA . PHE A 1 179 ? 43.202 -13.971 -29.754 1.00 33.00 396 PHE A CA 1
ATOM 1278 C C . PHE A 1 179 ? 43.581 -13.483 -31.149 1.00 33.26 396 PHE A C 1
ATOM 1279 O O . PHE A 1 179 ? 43.693 -12.273 -31.393 1.00 32.91 396 PHE A O 1
ATOM 1287 N N . ASN A 1 180 ? 43.767 -14.437 -32.061 1.00 33.20 397 ASN A N 1
ATOM 1288 C CA . ASN A 1 180 ? 44.147 -14.126 -33.433 1.00 33.44 397 ASN A CA 1
ATOM 1289 C C . ASN A 1 180 ? 43.097 -13.391 -34.228 1.00 32.68 397 ASN A C 1
ATOM 1290 O O . ASN A 1 180 ? 43.446 -12.510 -35.011 1.00 32.18 397 ASN A O 1
ATOM 1295 N N . ALA A 1 181 ? 41.827 -13.758 -34.054 1.00 31.34 398 ALA A N 1
ATOM 1296 C CA . ALA A 1 181 ? 40.749 -13.142 -34.834 1.00 30.70 398 ALA A CA 1
ATOM 1297 C C . ALA A 1 181 ? 40.544 -11.670 -34.481 1.00 30.56 398 ALA A C 1
ATOM 1298 O O . ALA A 1 181 ? 40.313 -10.841 -35.360 1.00 30.70 398 ALA A O 1
ATOM 1300 N N . ILE A 1 182 ? 40.626 -11.352 -33.192 1.00 29.87 399 ILE A N 1
ATOM 1301 C CA . ILE A 1 182 ? 40.477 -9.977 -32.742 1.00 29.39 399 ILE A CA 1
ATOM 1302 C C . ILE A 1 182 ? 41.726 -9.125 -33.067 1.00 30.04 399 ILE A C 1
ATOM 1303 O O . ILE A 1 182 ? 41.605 -7.972 -33.501 1.00 30.00 399 ILE A O 1
ATOM 1308 N N . ALA A 1 183 ? 42.915 -9.699 -32.884 1.00 30.23 400 ALA A N 1
ATOM 1309 C CA . ALA A 1 183 ? 44.148 -9.042 -33.313 1.00 30.96 400 ALA A CA 1
ATOM 1310 C C . ALA A 1 183 ? 44.115 -8.720 -34.815 1.00 31.76 400 ALA A C 1
ATOM 1311 O O . ALA A 1 183 ? 44.468 -7.611 -35.213 1.00 32.00 400 ALA A O 1
ATOM 1313 N N . ASP A 1 184 ? 43.664 -9.671 -35.635 1.00 32.51 401 ASP A N 1
ATOM 1314 C CA . ASP A 1 184 ? 43.576 -9.457 -37.082 1.00 33.47 401 ASP A CA 1
ATOM 1315 C C . ASP A 1 184 ? 42.557 -8.391 -37.464 1.00 33.37 401 ASP A C 1
ATOM 1316 O O . ASP A 1 184 ? 42.807 -7.603 -38.381 1.00 33.28 401 ASP A O 1
ATOM 1321 N N . LYS A 1 185 ? 41.411 -8.384 -36.779 1.00 33.07 402 LYS A N 1
ATOM 1322 C CA . LYS A 1 185 ? 40.341 -7.420 -37.049 1.00 32.98 402 LYS A CA 1
ATOM 1323 C C . LYS A 1 185 ? 40.852 -6.001 -36.813 1.00 32.88 402 LYS A C 1
ATOM 1324 O O . LYS A 1 185 ? 40.670 -5.113 -37.659 1.00 32.86 402 LYS A O 1
ATOM 1330 N N . LEU A 1 186 ? 41.519 -5.815 -35.676 1.00 32.04 403 LEU A N 1
ATOM 1331 C CA . LEU A 1 186 ? 42.025 -4.510 -35.268 1.00 32.28 403 LEU A CA 1
ATOM 1332 C C . LEU A 1 186 ? 43.163 -4.051 -36.181 1.00 32.62 403 LEU A C 1
ATOM 1333 O O . LEU A 1 186 ? 43.222 -2.886 -36.567 1.00 32.35 403 LEU A O 1
ATOM 1338 N N . THR A 1 187 ? 44.056 -4.976 -36.527 1.00 33.35 404 THR A N 1
ATOM 1339 C CA . THR A 1 187 ? 45.101 -4.707 -37.510 1.00 34.95 404 THR A CA 1
ATOM 1340 C C . THR A 1 187 ? 44.551 -4.251 -38.867 1.00 35.44 404 THR A C 1
ATOM 1341 O O . THR A 1 187 ? 45.029 -3.264 -39.416 1.00 35.98 404 THR A O 1
ATOM 1345 N N . ALA A 1 188 ? 43.541 -4.944 -39.390 1.00 35.69 405 ALA A N 1
ATOM 1346 C CA . ALA A 1 188 ? 42.967 -4.600 -40.697 1.00 36.19 405 ALA A CA 1
ATOM 1347 C C . ALA A 1 188 ? 42.244 -3.253 -40.686 1.00 36.87 405 ALA A C 1
ATOM 1348 O O . ALA A 1 188 ? 42.084 -2.612 -41.730 1.00 36.36 405 ALA A O 1
ATOM 1350 N N . MET A 1 189 ? 41.823 -2.834 -39.493 1.00 37.30 406 MET A N 1
ATOM 1351 C CA . MET A 1 189 ? 41.119 -1.572 -39.287 1.00 38.16 406 MET A CA 1
ATOM 1352 C C . MET A 1 189 ? 42.082 -0.409 -39.043 1.00 37.70 406 MET A C 1
AT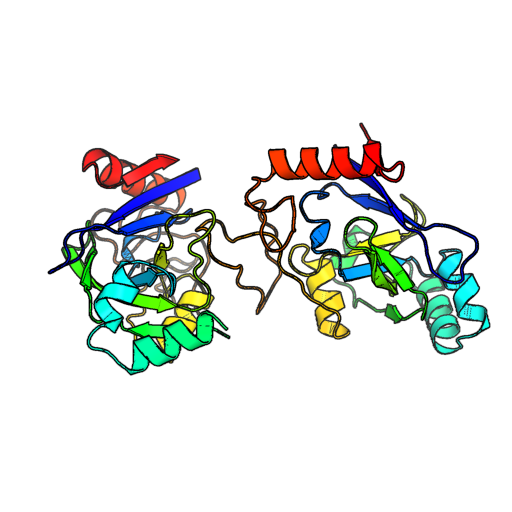OM 1353 O O . MET A 1 189 ? 41.651 0.738 -38.932 1.00 38.52 406 MET A O 1
ATOM 1358 N N . GLY A 1 190 ? 43.369 -0.714 -38.916 1.00 37.39 407 GLY A N 1
ATOM 1359 C CA . GLY A 1 190 ? 44.397 0.291 -38.689 1.00 36.92 407 GLY A CA 1
ATOM 1360 C C . GLY A 1 190 ? 44.497 0.798 -37.259 1.00 36.64 407 GLY A C 1
ATOM 1361 O O . GLY A 1 190 ? 45.065 1.871 -37.019 1.00 36.15 407 GLY A O 1
ATOM 1362 N N . VAL A 1 191 ? 43.953 0.035 -36.306 1.00 36.18 408 VAL A N 1
ATOM 1363 C CA . VAL A 1 191 ? 43.958 0.463 -34.902 1.00 35.92 408 VAL A CA 1
ATOM 1364 C C . VAL A 1 191 ? 44.561 -0.557 -33.936 1.00 35.90 408 VAL A C 1
ATOM 1365 O O . VAL A 1 191 ? 44.492 -0.385 -32.716 1.00 35.47 408 VAL A O 1
ATOM 1369 N N . GLY A 1 192 ? 45.160 -1.610 -34.484 1.00 36.14 409 GLY A N 1
ATOM 1370 C CA . GLY A 1 192 ? 45.810 -2.620 -33.676 1.00 36.74 409 GLY A CA 1
ATOM 1371 C C . GLY A 1 192 ? 47.147 -3.004 -34.252 1.00 38.19 409 GLY A C 1
ATOM 1372 O O . GLY A 1 192 ? 47.336 -3.013 -35.472 1.00 38.01 409 GLY A O 1
ATOM 1373 N N . GLU A 1 193 ? 48.092 -3.313 -33.376 1.00 39.53 410 GLU A N 1
ATOM 1374 C CA . GLU A 1 193 ? 49.382 -3.789 -33.842 1.00 41.95 410 GLU A CA 1
ATOM 1375 C C . GLU A 1 193 ? 49.908 -4.879 -32.934 1.00 42.29 410 GLU A C 1
ATOM 1376 O O . GLU A 1 193 ? 50.088 -4.665 -31.727 1.00 41.66 410 GLU A O 1
ATOM 1382 N N . ARG A 1 194 ? 50.144 -6.051 -33.515 1.00 43.40 411 ARG A N 1
ATOM 1383 C CA . ARG A 1 194 ? 50.800 -7.125 -32.787 1.00 45.49 411 ARG A CA 1
ATOM 1384 C C . ARG A 1 194 ? 52.201 -6.686 -32.406 1.00 46.73 411 ARG A C 1
ATOM 1385 O O . ARG A 1 194 ? 52.901 -6.052 -33.202 1.00 46.54 411 ARG A O 1
ATOM 1393 N N . LYS A 1 195 ? 52.587 -7.014 -31.179 1.00 48.97 412 LYS A N 1
ATOM 1394 C CA . LYS A 1 195 ? 53.926 -6.738 -30.679 1.00 51.77 412 LYS A CA 1
ATOM 1395 C C . LYS A 1 195 ? 54.641 -8.062 -30.426 1.00 53.86 412 LYS A C 1
ATOM 1396 O O . LYS A 1 195 ? 54.037 -9.009 -29.917 1.00 53.98 412 LYS A O 1
ATOM 1402 N N . VAL A 1 196 ? 55.919 -8.129 -30.798 1.00 56.56 413 VAL A N 1
ATOM 1403 C CA . VAL A 1 196 ? 56.725 -9.334 -30.574 1.00 59.53 413 VAL A CA 1
ATOM 1404 C C . VAL A 1 196 ? 57.144 -9.448 -29.102 1.00 60.37 413 VAL A C 1
ATOM 1405 O O . VAL A 1 196 ? 56.992 -10.495 -28.463 1.00 61.19 413 VAL A O 1
ATOM 1410 N N . GLU B 1 11 ? 42.917 -32.181 -19.835 1.00 51.30 228 GLU B N 1
ATOM 1411 C CA . GLU B 1 11 ? 42.661 -31.082 -18.854 1.00 51.48 228 GLU B CA 1
ATOM 1412 C C . GLU B 1 11 ? 41.202 -31.041 -18.374 1.00 49.79 228 GLU B C 1
ATOM 1413 O O . GLU B 1 11 ? 40.884 -30.355 -17.406 1.00 49.80 228 GLU B O 1
ATOM 1419 N N . GLY B 1 12 ? 40.322 -31.761 -19.069 1.00 48.12 229 GLY B N 1
ATOM 1420 C CA . GLY B 1 12 ? 38.948 -31.935 -18.610 1.00 45.81 229 GLY B CA 1
ATOM 1421 C C . GLY B 1 12 ? 38.406 -33.299 -18.999 1.00 44.41 229 GLY B C 1
ATOM 1422 O O . GLY B 1 12 ? 39.042 -34.044 -19.761 1.00 44.13 229 GLY B O 1
ATOM 1423 N N . VAL B 1 13 ? 37.229 -33.633 -18.473 1.00 42.52 230 VAL B N 1
ATOM 1424 C CA . VAL B 1 13 ? 36.600 -34.917 -18.767 1.00 40.47 230 VAL B CA 1
ATOM 1425 C C . VAL B 1 13 ? 35.175 -34.693 -19.262 1.00 39.22 230 VAL B C 1
ATOM 1426 O O . VAL B 1 13 ? 34.389 -33.971 -18.645 1.00 38.78 230 VAL B O 1
ATOM 1430 N N . GLU B 1 14 ? 34.865 -35.290 -20.406 1.00 37.72 231 GLU B N 1
ATOM 1431 C CA . GLU B 1 14 ? 33.501 -35.324 -20.906 1.00 37.00 231 GLU B CA 1
ATOM 1432 C C . GLU B 1 14 ? 32.786 -36.578 -20.381 1.00 35.76 231 GLU B C 1
ATOM 1433 O O . GLU B 1 14 ? 33.349 -37.664 -20.424 1.00 35.60 231 GLU B O 1
ATOM 1439 N N . ILE B 1 15 ? 31.552 -36.426 -19.893 1.00 34.49 232 ILE B N 1
ATOM 1440 C CA . ILE B 1 15 ? 30.811 -37.548 -19.292 1.00 33.01 232 ILE B CA 1
ATOM 1441 C C . ILE B 1 15 ? 29.398 -37.567 -19.848 1.00 32.38 232 ILE B C 1
ATOM 1442 O O . ILE B 1 15 ? 28.740 -36.532 -19.892 1.00 31.75 232 ILE B O 1
ATOM 1447 N N . THR B 1 16 ? 28.935 -38.742 -20.265 1.00 31.26 233 THR B N 1
ATOM 1448 C CA . THR B 1 16 ? 27.571 -38.910 -20.753 1.00 31.16 233 THR B CA 1
ATOM 1449 C C . THR B 1 16 ? 26.702 -39.697 -19.762 1.00 31.21 233 THR B C 1
ATOM 1450 O O . THR B 1 16 ? 27.063 -40.798 -19.354 1.00 31.34 233 THR B O 1
ATOM 1454 N N . PHE B 1 17 ? 25.546 -39.139 -19.406 1.00 30.85 234 PHE B N 1
ATOM 1455 C CA . PHE B 1 17 ? 24.660 -39.730 -18.403 1.00 31.49 234 PHE B CA 1
ATOM 1456 C C . PHE B 1 17 ? 23.442 -40.329 -19.079 1.00 31.79 234 PHE B C 1
ATOM 1457 O O . PHE B 1 17 ? 22.935 -39.743 -20.036 1.00 32.25 234 PHE B O 1
ATOM 1465 N N . ASN B 1 18 ? 22.961 -41.470 -18.573 1.00 31.62 235 ASN B N 1
ATOM 1466 C CA . ASN B 1 18 ? 21.628 -41.963 -18.911 1.00 31.66 235 ASN B CA 1
ATOM 1467 C C . ASN B 1 18 ? 20.600 -41.254 -18.049 1.00 31.45 235 ASN B C 1
ATOM 1468 O O . ASN B 1 18 ? 20.889 -40.872 -16.919 1.00 31.38 235 ASN B O 1
ATOM 1473 N N . VAL B 1 19 ? 19.397 -41.091 -18.583 1.00 31.55 236 VAL B N 1
ATOM 1474 C CA . VAL B 1 19 ? 18.304 -40.446 -17.860 1.00 32.39 236 VAL B CA 1
ATOM 1475 C C . VAL B 1 19 ? 17.143 -41.425 -17.864 1.00 33.57 236 VAL B C 1
ATOM 1476 O O . VAL B 1 19 ? 16.783 -41.929 -18.921 1.00 33.98 236 VAL B O 1
ATOM 1480 N N . ASN B 1 20 ? 16.565 -41.701 -16.693 1.00 35.18 237 ASN B N 1
ATOM 1481 C CA . ASN B 1 20 ? 15.419 -42.612 -16.593 1.00 36.34 237 ASN B CA 1
ATOM 1482 C C . ASN B 1 20 ? 14.168 -42.103 -17.301 1.00 37.84 237 ASN B C 1
ATOM 1483 O O . ASN B 1 20 ? 13.855 -40.908 -17.235 1.00 37.98 237 ASN B O 1
ATOM 1488 N N . ASP B 1 21 ? 13.462 -43.020 -17.967 1.00 39.55 238 ASP B N 1
ATOM 1489 C CA . ASP B 1 21 ? 12.222 -42.721 -18.704 1.00 41.56 238 ASP B CA 1
ATOM 1490 C C . ASP B 1 21 ? 12.407 -41.641 -19.759 1.00 41.71 238 ASP B C 1
ATOM 1491 O O . ASP B 1 21 ? 11.519 -40.812 -19.975 1.00 41.74 238 ASP B O 1
ATOM 1496 N N . TYR B 1 22 ? 13.567 -41.653 -20.404 1.00 42.24 239 TYR B N 1
ATOM 1497 C CA . TYR B 1 22 ? 13.909 -40.656 -21.404 1.00 42.64 239 TYR B CA 1
ATOM 1498 C C . TYR B 1 22 ? 14.761 -41.348 -22.443 1.00 42.98 239 TYR B C 1
ATOM 1499 O O . TYR B 1 22 ? 15.690 -42.086 -22.110 1.00 42.52 239 TYR B O 1
ATOM 1508 N N . ASP B 1 23 ? 14.443 -41.086 -23.705 1.00 44.09 240 ASP B N 1
ATOM 1509 C CA . ASP B 1 23 ? 15.014 -41.821 -24.822 1.00 45.33 240 ASP B CA 1
ATOM 1510 C C . ASP B 1 23 ? 16.411 -41.377 -25.241 1.00 44.47 240 ASP B C 1
ATOM 1511 O O . ASP B 1 23 ? 16.977 -41.922 -26.191 1.00 45.03 240 ASP B O 1
ATOM 1516 N N . ASN B 1 24 ? 16.965 -40.395 -24.541 1.00 42.86 241 ASN B N 1
ATOM 1517 C CA . ASN B 1 24 ? 18.257 -39.843 -24.911 1.00 41.17 241 ASN B CA 1
ATOM 1518 C C . ASN B 1 24 ? 19.193 -39.686 -23.714 1.00 39.59 241 ASN B C 1
ATOM 1519 O O . ASN B 1 24 ? 18.856 -40.105 -22.607 1.00 39.43 241 ASN B O 1
ATOM 1524 N N . THR B 1 25 ? 20.372 -39.106 -23.943 1.00 37.82 242 THR B N 1
ATOM 1525 C CA . THR B 1 25 ? 21.368 -38.929 -22.883 1.00 35.79 242 THR B CA 1
ATOM 1526 C C . THR B 1 25 ? 21.671 -37.451 -22.681 1.00 34.20 242 THR B C 1
ATOM 1527 O O . THR B 1 25 ? 21.195 -36.606 -23.438 1.00 32.92 242 THR B O 1
ATOM 1531 N N . LEU B 1 26 ? 22.447 -37.141 -21.644 1.00 32.84 243 LEU B N 1
ATOM 1532 C CA . LEU B 1 26 ? 22.968 -35.788 -21.439 1.00 31.54 243 LEU B CA 1
ATOM 1533 C C . LEU B 1 26 ? 24.474 -35.909 -21.430 1.00 30.71 243 LEU B C 1
ATOM 1534 O O . LEU B 1 26 ? 25.003 -36.894 -20.917 1.00 30.45 243 LEU B O 1
ATOM 1539 N N . THR B 1 27 ? 25.171 -34.921 -21.980 1.00 29.32 244 THR B N 1
ATOM 1540 C CA . THR B 1 27 ? 26.628 -34.926 -21.929 1.00 28.45 244 THR B CA 1
ATOM 1541 C C . THR B 1 27 ? 27.111 -33.651 -21.260 1.00 29.27 244 THR B C 1
ATOM 1542 O O . THR B 1 27 ? 26.615 -32.568 -21.568 1.00 29.30 244 THR B O 1
ATOM 1546 N N . VAL B 1 28 ? 28.078 -33.781 -20.351 1.00 29.30 245 VAL B N 1
ATOM 1547 C CA . VAL B 1 28 ? 28.628 -32.634 -19.633 1.00 29.83 245 VAL B CA 1
ATOM 1548 C C . VAL B 1 28 ? 30.149 -32.648 -19.760 1.00 30.35 245 VAL B C 1
ATOM 1549 O O . VAL B 1 28 ? 30.748 -33.656 -20.151 1.00 29.96 245 VAL B O 1
ATOM 1553 N N . TYR B 1 29 ? 30.767 -31.523 -19.427 1.00 31.42 246 TYR B N 1
ATOM 1554 C CA . TYR B 1 29 ? 32.215 -31.429 -19.428 1.00 32.57 246 TYR B CA 1
ATOM 1555 C C . TYR B 1 29 ? 32.660 -30.745 -18.159 1.00 32.39 246 TYR B C 1
ATOM 1556 O O . TYR B 1 29 ? 32.076 -29.749 -17.741 1.00 32.45 246 TYR B O 1
ATOM 1565 N N . THR B 1 30 ? 33.680 -31.301 -17.525 1.00 32.32 247 THR B N 1
ATOM 1566 C CA . THR B 1 30 ? 34.153 -30.741 -16.273 1.00 32.75 247 THR B CA 1
ATOM 1567 C C . THR B 1 30 ? 35.675 -30.710 -16.220 1.00 33.54 247 THR B C 1
ATOM 1568 O O . THR B 1 30 ? 36.332 -31.636 -16.689 1.00 34.31 247 THR B O 1
ATOM 1572 N N . THR B 1 31 ? 36.234 -29.643 -15.664 1.00 34.42 248 THR B N 1
ATOM 1573 C CA . THR B 1 31 ? 37.669 -29.631 -15.361 1.00 35.22 248 THR B CA 1
ATOM 1574 C C . THR B 1 31 ? 37.912 -29.998 -13.901 1.00 36.29 248 THR B C 1
ATOM 1575 O O . THR B 1 31 ? 39.046 -29.914 -13.413 1.00 36.77 248 THR B O 1
ATOM 1579 N N . ARG B 1 32 ? 36.847 -30.397 -13.204 1.00 36.68 249 ARG B N 1
ATOM 1580 C CA . ARG B 1 32 ? 36.985 -30.917 -11.844 1.00 37.46 249 ARG B CA 1
ATOM 1581 C C . ARG B 1 32 ? 36.444 -32.355 -11.661 1.00 37.12 249 ARG B C 1
ATOM 1582 O O . ARG B 1 32 ? 35.648 -32.599 -10.745 1.00 37.17 249 ARG B O 1
ATOM 1590 N N . PRO B 1 33 ? 36.889 -33.320 -12.475 1.00 36.95 250 PRO B N 1
ATOM 1591 C CA . PRO B 1 33 ? 36.392 -34.696 -12.328 1.00 36.73 250 PRO B CA 1
ATOM 1592 C C . PRO B 1 33 ? 36.807 -35.293 -10.980 1.00 36.64 250 PRO B C 1
ATOM 1593 O O . PRO B 1 33 ? 36.198 -36.265 -10.538 1.00 36.83 250 PRO B O 1
ATOM 1597 N N . ASP B 1 34 ? 37.807 -34.704 -10.323 1.00 36.35 251 ASP B N 1
ATOM 1598 C CA . ASP B 1 34 ? 38.189 -35.137 -8.977 1.00 36.19 251 ASP B CA 1
ATOM 1599 C C . ASP B 1 34 ? 37.034 -34.988 -7.978 1.00 35.61 251 ASP B C 1
ATOM 1600 O O . ASP B 1 34 ? 36.970 -35.722 -6.986 1.00 36.19 251 ASP B O 1
ATOM 1605 N N . THR B 1 35 ? 36.119 -34.058 -8.253 1.00 34.62 252 THR B N 1
ATOM 1606 C CA . THR B 1 35 ? 34.965 -33.806 -7.381 1.00 34.30 252 THR B CA 1
ATOM 1607 C C . THR B 1 35 ? 33.711 -34.558 -7.825 1.00 33.67 252 THR B C 1
ATOM 1608 O O . THR B 1 35 ? 32.628 -34.299 -7.300 1.00 33.15 252 THR B O 1
ATOM 1612 N N . PHE B 1 36 ? 33.848 -35.466 -8.795 1.00 33.89 253 PHE B N 1
ATOM 1613 C CA . PHE B 1 36 ? 32.690 -36.128 -9.417 1.00 33.56 253 PHE B CA 1
ATOM 1614 C C . PHE B 1 36 ? 31.760 -36.897 -8.462 1.00 33.45 253 PHE B C 1
ATOM 1615 O O . PHE B 1 36 ? 30.546 -36.936 -8.685 1.00 33.03 253 PHE B O 1
ATOM 1623 N N . MET B 1 37 ? 32.315 -37.497 -7.411 1.00 33.09 254 MET B N 1
ATOM 1624 C CA .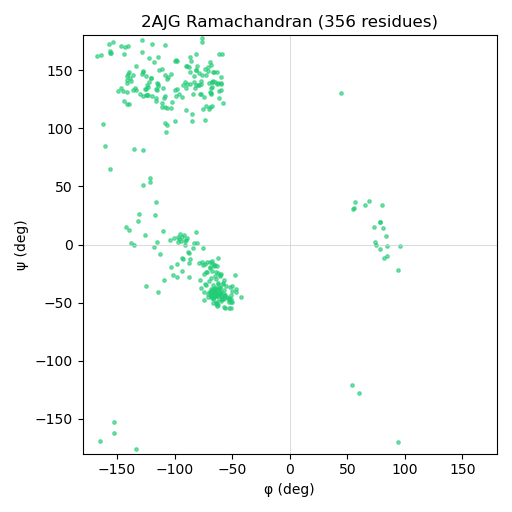 MET B 1 37 ? 31.498 -38.259 -6.460 1.00 33.24 254 MET B CA 1
ATOM 1625 C C . MET B 1 37 ? 30.556 -37.337 -5.675 1.00 33.08 254 MET B C 1
ATOM 1626 O O . MET B 1 37 ? 29.586 -37.794 -5.045 1.00 33.77 254 MET B O 1
ATOM 1631 N N . GLY B 1 38 ? 30.828 -36.037 -5.761 1.00 32.15 255 GLY B N 1
ATOM 1632 C CA . GLY B 1 38 ? 29.998 -35.015 -5.145 1.00 31.16 255 GLY B CA 1
ATOM 1633 C C . GLY B 1 38 ? 28.933 -34.407 -6.039 1.00 30.84 255 GLY B C 1
ATOM 1634 O O . GLY B 1 38 ? 28.248 -33.455 -5.636 1.00 30.94 255 GLY B O 1
ATOM 1635 N N . CYS B 1 39 ? 28.775 -34.952 -7.243 1.00 30.49 256 CYS B N 1
ATOM 1636 C CA . CYS B 1 39 ? 27.738 -34.486 -8.152 1.00 30.39 256 CYS B CA 1
ATOM 1637 C C . CYS B 1 39 ? 26.369 -34.994 -7.713 1.00 30.53 256 CYS B C 1
ATOM 1638 O O . CYS B 1 39 ? 26.129 -36.209 -7.727 1.00 30.79 256 CYS B O 1
ATOM 1641 N N . THR B 1 40 ? 25.472 -34.064 -7.361 1.00 30.13 257 THR B N 1
ATOM 1642 C CA . THR B 1 40 ? 24.164 -34.397 -6.767 1.00 30.33 257 THR B CA 1
ATOM 1643 C C . THR B 1 40 ? 22.973 -33.955 -7.624 1.00 30.22 257 THR B C 1
ATOM 1644 O O . THR B 1 40 ? 21.803 -34.175 -7.255 1.00 29.83 257 THR B O 1
ATOM 1648 N N . TYR B 1 41 ? 23.279 -33.295 -8.742 1.00 29.43 258 TYR B N 1
ATOM 1649 C CA . TYR B 1 41 ? 22.288 -32.919 -9.741 1.00 29.84 258 TYR B CA 1
ATOM 1650 C C . TYR B 1 41 ? 22.962 -32.457 -11.026 1.00 29.37 258 TYR B C 1
ATOM 1651 O O . TYR B 1 41 ? 24.157 -32.143 -11.028 1.00 28.95 258 TYR B O 1
ATOM 1660 N N . LEU B 1 42 ? 22.181 -32.451 -12.105 1.00 29.26 259 LEU B N 1
ATOM 1661 C CA .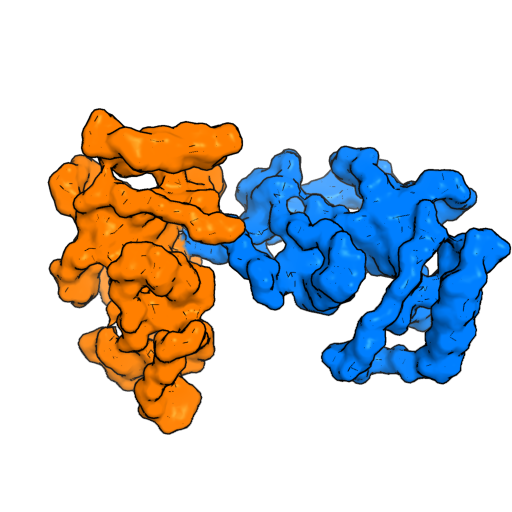 LEU B 1 42 ? 22.585 -31.941 -13.416 1.00 29.55 259 LEU B CA 1
ATOM 1662 C C . LEU B 1 42 ? 21.745 -30.708 -13.713 1.00 29.89 259 LEU B C 1
ATOM 1663 O O . LEU B 1 42 ? 20.613 -30.581 -13.232 1.00 30.08 259 LEU B O 1
ATOM 1668 N N . ALA B 1 43 ? 22.297 -29.776 -14.479 1.00 30.05 260 ALA B N 1
ATOM 1669 C CA . ALA B 1 43 ? 21.515 -28.615 -14.899 1.00 30.19 260 ALA B CA 1
ATOM 1670 C C . ALA B 1 43 ? 21.530 -28.522 -16.409 1.00 30.48 260 ALA B C 1
ATOM 1671 O O . ALA B 1 43 ? 22.569 -28.720 -17.028 1.00 30.48 260 ALA B O 1
ATOM 1673 N N . VAL B 1 44 ? 20.384 -28.225 -17.010 1.00 30.82 261 VAL B N 1
ATOM 1674 C CA . VAL B 1 44 ? 20.323 -28.083 -18.464 1.00 31.05 261 VAL B CA 1
ATOM 1675 C C . VAL B 1 44 ? 19.808 -26.696 -18.861 1.00 32.11 261 VAL B C 1
ATOM 1676 O O . VAL B 1 44 ? 19.185 -25.994 -18.052 1.00 31.79 261 VAL B O 1
ATOM 1680 N N . ALA B 1 45 ? 20.092 -26.314 -20.107 1.00 33.19 262 ALA B N 1
ATOM 1681 C CA . ALA B 1 45 ? 19.598 -25.078 -20.695 1.00 34.26 262 ALA B CA 1
ATOM 1682 C C . ALA B 1 45 ? 18.085 -25.154 -20.855 1.00 35.32 262 ALA B C 1
ATOM 1683 O O . ALA B 1 45 ? 17.532 -26.237 -21.077 1.00 35.23 262 ALA B O 1
ATOM 1685 N N . ALA B 1 46 ? 17.415 -24.008 -20.749 1.00 36.45 263 ALA B N 1
ATOM 1686 C CA . ALA B 1 46 ? 15.965 -23.963 -20.950 1.00 37.57 263 ALA B CA 1
ATOM 1687 C C . ALA B 1 46 ? 15.591 -24.422 -22.360 1.00 38.01 263 ALA B C 1
ATOM 1688 O O . ALA B 1 46 ? 14.498 -24.931 -22.577 1.00 38.26 263 ALA B O 1
ATOM 1690 N N . GLY B 1 47 ? 16.508 -24.248 -23.308 1.00 38.27 264 GLY B N 1
ATOM 1691 C CA . GLY B 1 47 ? 16.275 -24.652 -24.682 1.00 38.38 264 GLY B CA 1
ATOM 1692 C C . GLY B 1 47 ? 16.559 -26.119 -24.954 1.00 38.26 264 GLY B C 1
ATOM 1693 O O . GLY B 1 47 ? 16.345 -26.589 -26.075 1.00 38.18 264 GLY B O 1
ATOM 1694 N N . HIS B 1 48 ? 17.032 -26.842 -23.939 1.00 38.03 265 HIS B N 1
ATOM 1695 C CA . HIS B 1 48 ? 17.401 -28.248 -24.110 1.00 38.68 265 HIS B CA 1
ATOM 1696 C C . HIS B 1 48 ? 16.178 -29.135 -24.367 1.00 39.25 265 HIS B C 1
ATOM 1697 O O . HIS B 1 48 ? 15.167 -28.997 -23.672 1.00 39.71 265 HIS B O 1
ATOM 1704 N N . PRO B 1 49 ? 16.266 -30.047 -25.345 1.00 40.13 266 PRO B N 1
ATOM 1705 C CA . PRO B 1 49 ? 15.135 -30.928 -25.674 1.00 40.39 266 PRO B CA 1
ATOM 1706 C C . PRO B 1 49 ? 14.540 -31.619 -24.448 1.00 40.65 266 PRO B C 1
ATOM 1707 O O . PRO B 1 49 ? 13.316 -31.793 -24.396 1.00 40.41 266 PRO B O 1
ATOM 1711 N N . LEU B 1 50 ? 15.378 -31.985 -23.476 1.00 40.60 267 LEU B N 1
ATOM 1712 C CA . LEU B 1 50 ? 14.883 -32.607 -22.248 1.00 40.62 267 LEU B CA 1
ATOM 1713 C C . LEU B 1 50 ? 13.931 -31.676 -21.500 1.00 41.56 267 LEU B C 1
ATOM 1714 O O . LEU B 1 50 ? 12.891 -32.120 -21.008 1.00 41.01 267 LEU B O 1
ATOM 1719 N N . ALA B 1 51 ? 14.291 -30.398 -21.395 1.00 43.36 268 ALA B N 1
ATOM 1720 C CA . ALA B 1 51 ? 13.441 -29.432 -20.697 1.00 45.46 268 ALA B CA 1
ATOM 1721 C C . ALA B 1 51 ? 12.139 -29.170 -21.457 1.00 47.21 268 ALA B C 1
ATOM 1722 O O . ALA B 1 51 ? 11.080 -29.027 -20.838 1.00 47.46 268 ALA B O 1
ATOM 1724 N N . GLN B 1 52 ? 12.224 -29.121 -22.790 1.00 49.57 269 GLN B N 1
ATOM 1725 C CA . GLN B 1 52 ? 11.044 -29.035 -23.658 1.00 52.21 269 GLN B CA 1
ATOM 1726 C C . GLN B 1 52 ? 10.082 -30.192 -23.406 1.00 52.96 269 GLN B C 1
ATOM 1727 O O . GLN B 1 52 ? 8.893 -29.977 -23.157 1.00 53.15 269 GLN B O 1
ATOM 1733 N N . LYS B 1 53 ? 10.609 -31.416 -23.487 1.00 54.16 270 LYS B N 1
ATOM 1734 C CA . LYS B 1 53 ? 9.836 -32.623 -23.207 1.00 55.65 270 LYS B CA 1
ATOM 1735 C C . LYS B 1 53 ? 9.144 -32.539 -21.841 1.00 56.36 270 LYS B C 1
ATOM 1736 O O . LYS B 1 53 ? 7.937 -32.782 -21.735 1.00 56.31 270 LYS B O 1
ATOM 1742 N N . ALA B 1 54 ? 9.907 -32.171 -20.813 1.00 57.62 271 ALA B N 1
ATOM 1743 C CA . ALA B 1 54 ? 9.372 -32.025 -19.459 1.00 59.16 271 ALA B CA 1
ATOM 1744 C C . ALA B 1 54 ? 8.298 -30.933 -19.352 1.00 60.35 271 ALA B C 1
ATOM 1745 O O . ALA B 1 54 ? 7.354 -31.064 -18.566 1.00 60.68 271 ALA B O 1
ATOM 1747 N N . ALA B 1 55 ? 8.441 -29.875 -20.153 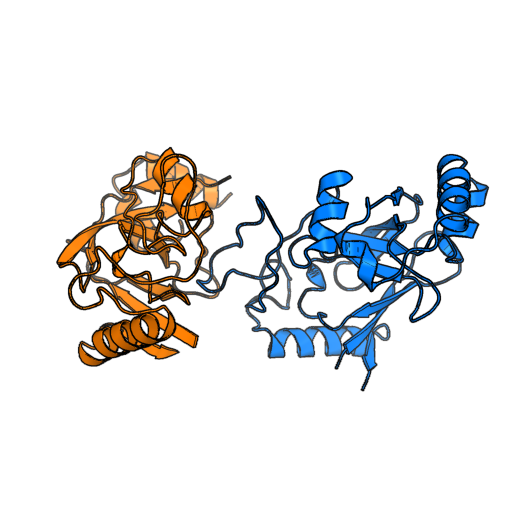1.00 61.95 272 ALA B N 1
ATOM 1748 C CA . ALA B 1 55 ? 7.512 -28.738 -20.145 1.00 63.64 272 ALA B CA 1
ATOM 1749 C C . ALA B 1 55 ? 6.098 -29.112 -20.588 1.00 64.94 272 ALA B C 1
ATOM 1750 O O . ALA B 1 55 ? 5.124 -28.499 -20.138 1.00 64.98 272 ALA B O 1
ATOM 1752 N N . GLU B 1 56 ? 5.996 -30.122 -21.454 1.00 66.78 273 GLU B N 1
ATOM 1753 C CA . GLU B 1 56 ? 4.716 -30.590 -21.997 1.00 68.82 273 GLU B CA 1
ATOM 1754 C C . GLU B 1 56 ? 3.642 -30.767 -20.925 1.00 69.63 273 GLU B C 1
ATOM 1755 O O . GLU B 1 56 ? 2.470 -30.465 -21.162 1.00 69.93 273 GLU B O 1
ATOM 1761 N N . ASN B 1 57 ? 4.051 -31.252 -19.753 1.00 70.60 274 ASN B N 1
ATOM 1762 C CA . ASN B 1 57 ? 3.155 -31.400 -18.608 1.00 71.40 274 ASN B CA 1
ATOM 1763 C C . ASN B 1 57 ? 3.715 -30.743 -17.338 1.00 71.22 274 ASN B C 1
ATOM 1764 O O . ASN B 1 57 ? 3.776 -31.369 -16.270 1.00 71.55 274 ASN B O 1
ATOM 1769 N N . ASN B 1 58 ? 4.122 -29.477 -17.473 1.00 70.70 275 ASN B N 1
ATOM 1770 C CA . ASN B 1 58 ? 4.687 -28.690 -16.370 1.00 69.97 275 ASN B CA 1
ATOM 1771 C C . ASN B 1 58 ? 4.614 -27.185 -16.656 1.00 69.76 275 ASN B C 1
ATOM 1772 O O . ASN B 1 58 ? 5.582 -26.600 -17.148 1.00 69.92 275 ASN B O 1
ATOM 1777 N N . PRO B 1 59 ? 3.474 -26.561 -16.345 1.00 69.33 276 PRO B N 1
ATOM 1778 C CA . PRO B 1 59 ? 3.265 -25.126 -16.607 1.00 68.60 276 PRO B CA 1
ATOM 1779 C C . PRO B 1 59 ? 4.286 -24.171 -15.969 1.00 67.51 276 PRO B C 1
ATOM 1780 O O . PRO B 1 59 ? 4.527 -23.114 -16.554 1.00 67.60 276 PRO B O 1
ATOM 1784 N N . GLU B 1 60 ? 4.858 -24.514 -14.813 1.00 66.08 277 GLU B N 1
ATOM 1785 C CA . GLU B 1 60 ? 5.892 -23.669 -14.206 1.00 64.58 277 GLU B CA 1
ATOM 1786 C C . GLU B 1 60 ? 7.179 -23.676 -15.036 1.00 63.12 277 GLU B C 1
ATOM 1787 O O . GLU B 1 60 ? 7.825 -22.635 -15.199 1.00 62.94 277 GLU B O 1
ATOM 1793 N N . LEU B 1 61 ? 7.540 -24.851 -15.557 1.00 61.28 278 LEU B N 1
ATOM 1794 C CA . LEU B 1 61 ? 8.659 -24.978 -16.492 1.00 59.42 278 LEU B CA 1
ATOM 1795 C C . LEU B 1 61 ? 8.378 -24.206 -17.776 1.00 58.94 278 LEU B C 1
ATOM 1796 O O . LEU B 1 61 ? 9.282 -23.584 -18.327 1.00 58.81 278 LEU B O 1
ATOM 1801 N N . ALA B 1 62 ? 7.127 -24.247 -18.240 1.00 58.55 279 ALA B N 1
ATOM 1802 C CA . ALA B 1 62 ? 6.691 -23.456 -19.396 1.00 58.05 279 ALA B CA 1
ATOM 1803 C C . ALA B 1 62 ? 6.856 -21.954 -19.140 1.00 57.74 279 ALA B C 1
ATOM 1804 O O . ALA B 1 62 ? 7.291 -21.213 -20.023 1.00 57.63 279 ALA B O 1
ATOM 1806 N N . ALA B 1 63 ? 6.523 -21.517 -17.925 1.00 57.34 280 ALA B N 1
ATOM 1807 C CA . ALA B 1 63 ? 6.713 -20.123 -17.521 1.00 56.95 280 ALA B CA 1
ATOM 1808 C C . ALA B 1 63 ? 8.193 -19.762 -17.446 1.00 56.46 280 ALA B C 1
ATOM 1809 O O . ALA B 1 63 ? 8.584 -18.650 -17.807 1.00 56.43 280 ALA B O 1
ATOM 1811 N N . PHE B 1 64 ? 9.007 -20.705 -16.975 1.00 55.74 281 PHE B N 1
ATOM 1812 C CA . PHE B 1 64 ? 10.445 -20.493 -16.859 1.00 54.99 281 PHE B CA 1
ATOM 1813 C C . PHE B 1 64 ? 11.117 -20.449 -18.224 1.00 55.00 281 PHE B C 1
ATOM 1814 O O . PHE B 1 64 ? 11.947 -19.574 -18.480 1.00 54.72 281 PHE B O 1
ATOM 1822 N N . ILE B 1 65 ? 10.754 -21.396 -19.091 1.00 55.55 282 ILE B N 1
ATOM 1823 C CA . ILE B 1 65 ? 11.347 -21.493 -20.427 1.00 56.04 282 ILE B CA 1
ATOM 1824 C C . ILE B 1 65 ? 11.001 -20.267 -21.254 1.00 57.44 282 ILE B C 1
ATOM 1825 O O . ILE B 1 65 ? 11.852 -19.735 -21.969 1.00 57.19 282 ILE B O 1
ATOM 1830 N N . ASP B 1 66 ? 9.750 -19.824 -21.156 1.00 59.42 283 ASP B N 1
ATOM 1831 C CA . ASP B 1 66 ? 9.311 -18.664 -21.920 1.00 61.38 283 ASP B CA 1
ATOM 1832 C C . ASP B 1 66 ? 9.941 -17.370 -21.397 1.00 61.88 283 ASP B C 1
ATOM 1833 O O . ASP B 1 66 ? 10.216 -16.452 -22.184 1.00 62.04 283 ASP B O 1
ATOM 1838 N N . GLU B 1 67 ? 10.203 -17.316 -20.089 1.00 62.51 284 GLU B N 1
ATOM 1839 C CA . GLU B 1 67 ? 10.887 -16.176 -19.475 1.00 63.33 284 GLU B CA 1
ATOM 1840 C C . GLU B 1 67 ? 12.351 -16.079 -19.913 1.00 63.33 284 GLU B C 1
ATOM 1841 O O . GLU B 1 67 ? 12.840 -14.983 -20.208 1.00 63.43 284 GLU B O 1
ATOM 1847 N N . CYS B 1 68 ? 13.044 -17.220 -19.944 1.00 63.38 285 CYS B N 1
ATOM 1848 C CA . CYS B 1 68 ? 14.437 -17.273 -20.393 1.00 63.33 285 CYS B CA 1
ATOM 1849 C C . CYS B 1 68 ? 14.566 -16.821 -21.852 1.00 64.93 285 CYS B C 1
ATOM 1850 O O . CYS B 1 68 ? 15.479 -16.060 -22.185 1.00 64.67 285 CYS B O 1
ATOM 1853 N N . ARG B 1 69 ? 13.638 -17.286 -22.699 1.00 66.97 286 ARG B N 1
ATOM 1854 C CA . ARG B 1 69 ? 13.547 -16.880 -24.109 1.00 69.26 286 ARG B CA 1
ATOM 1855 C C . ARG B 1 69 ? 13.546 -15.357 -24.298 1.00 70.06 286 ARG B C 1
ATOM 1856 O O . ARG B 1 69 ? 14.232 -14.837 -25.184 1.00 70.34 286 ARG B O 1
ATOM 1864 N N . ASN B 1 70 ? 12.778 -14.657 -23.459 1.00 71.09 287 ASN B N 1
ATOM 1865 C CA . ASN B 1 70 ? 12.640 -13.200 -23.535 1.00 71.94 287 ASN B CA 1
ATOM 1866 C C . ASN B 1 70 ? 12.220 -12.570 -22.205 1.00 72.15 287 ASN B C 1
ATOM 1867 O O . ASN B 1 70 ? 13.063 -12.165 -21.400 1.00 72.49 287 ASN B O 1
ATOM 1872 N N . GLU B 1 82 ? 21.081 -13.346 -11.279 1.00 62.96 299 GLU B N 1
ATOM 1873 C CA . GLU B 1 82 ? 20.754 -14.238 -10.168 1.00 63.07 299 GLU B CA 1
ATOM 1874 C C . GLU B 1 82 ? 20.268 -15.617 -10.633 1.00 61.42 299 GLU B C 1
ATOM 1875 O O . GLU B 1 82 ? 19.377 -15.717 -11.491 1.00 61.30 299 GLU B O 1
ATOM 1881 N N . LYS B 1 83 ? 20.862 -16.666 -10.056 1.00 59.34 300 LYS B N 1
ATOM 1882 C CA . LYS B 1 83 ? 20.544 -18.056 -10.415 1.00 57.17 300 LYS B CA 1
ATOM 1883 C C . LYS B 1 83 ? 19.069 -18.421 -10.232 1.00 55.49 300 LYS B C 1
ATOM 1884 O O . LYS B 1 83 ? 18.512 -18.302 -9.135 1.00 55.20 300 LYS B O 1
ATOM 1890 N N . LYS B 1 84 ? 18.456 -18.858 -11.330 1.00 53.22 301 LYS B N 1
ATOM 1891 C CA . LYS B 1 84 ? 17.064 -19.298 -11.360 1.00 51.25 301 LYS B CA 1
ATOM 1892 C C . LYS B 1 84 ? 16.982 -20.708 -11.931 1.00 49.09 301 LYS B C 1
ATOM 1893 O O . LYS B 1 84 ? 17.744 -21.061 -12.841 1.00 47.47 301 LYS B O 1
ATOM 1899 N N . GLY B 1 85 ? 16.050 -21.503 -11.412 1.00 47.16 302 GLY B N 1
ATOM 1900 C CA . GLY B 1 85 ? 15.825 -22.844 -11.926 1.00 45.61 302 GLY B CA 1
ATOM 1901 C C . GLY B 1 85 ? 14.431 -23.401 -11.687 1.00 44.77 302 GLY B C 1
ATOM 1902 O O . GLY B 1 85 ? 13.670 -22.860 -10.879 1.00 44.28 302 GLY B O 1
ATOM 1903 N N . VAL B 1 86 ? 14.099 -24.470 -12.415 1.00 43.65 303 VAL B N 1
ATOM 1904 C CA . VAL B 1 86 ? 12.878 -25.254 -12.197 1.00 42.90 303 VAL B CA 1
ATOM 1905 C C . VAL B 1 86 ? 13.227 -26.726 -12.397 1.00 42.36 303 VAL B C 1
ATOM 1906 O O . VAL B 1 86 ? 13.875 -27.081 -13.380 1.00 42.33 303 VAL B O 1
ATOM 1910 N N . ASP B 1 87 ? 12.815 -27.570 -11.454 1.00 41.56 304 ASP B N 1
ATOM 1911 C CA . ASP B 1 87 ? 13.016 -29.018 -11.539 1.00 40.65 304 ASP B CA 1
ATOM 1912 C C . ASP B 1 87 ? 12.322 -29.565 -12.790 1.00 40.44 304 ASP B C 1
ATOM 1913 O O . ASP B 1 87 ? 11.172 -29.214 -13.055 1.00 39.92 304 ASP B O 1
ATOM 1918 N N . THR B 1 88 ? 13.003 -30.402 -13.575 1.00 39.91 305 THR B N 1
ATOM 1919 C CA . THR B 1 88 ? 12.346 -30.961 -14.773 1.00 39.19 305 THR B CA 1
ATOM 1920 C C . THR B 1 88 ? 11.573 -32.232 -14.451 1.00 39.18 305 THR B C 1
ATOM 1921 O O . THR B 1 88 ? 10.762 -32.682 -15.258 1.00 39.11 305 THR B O 1
ATOM 1925 N N . GLY B 1 89 ? 11.852 -32.824 -13.293 1.00 38.99 306 GLY B N 1
ATOM 1926 C CA . GLY B 1 89 ? 11.219 -34.073 -12.897 1.00 38.87 306 GLY B CA 1
ATOM 1927 C C . GLY B 1 89 ? 12.028 -35.315 -13.247 1.00 38.70 306 GLY B C 1
ATOM 1928 O O . GLY B 1 89 ? 11.849 -36.364 -12.626 1.00 39.01 306 GLY B O 1
ATOM 1929 N N . PHE B 1 90 ? 12.926 -35.182 -14.228 1.00 37.99 307 PHE B N 1
ATOM 1930 C CA . PHE B 1 90 ? 13.740 -36.283 -14.740 1.00 37.30 307 PHE B CA 1
ATOM 1931 C C . PHE B 1 90 ? 14.917 -36.612 -13.834 1.00 36.24 307 PHE B C 1
ATOM 1932 O O . PHE B 1 90 ? 15.493 -35.732 -13.197 1.00 35.36 307 PHE B O 1
ATOM 1940 N N . LYS B 1 91 ? 15.283 -37.888 -13.800 1.00 35.18 308 LYS B N 1
ATOM 1941 C CA . LYS B 1 91 ? 16.409 -38.327 -13.006 1.00 34.86 308 LYS B CA 1
ATOM 1942 C C . LYS B 1 91 ? 17.498 -38.887 -13.906 1.00 34.05 308 LYS B C 1
ATOM 1943 O O . LYS B 1 91 ? 17.248 -39.788 -14.709 1.00 33.97 308 LYS B O 1
ATOM 1949 N N . ALA B 1 92 ? 18.698 -38.326 -13.796 1.00 33.12 309 ALA B N 1
ATOM 1950 C CA . ALA B 1 92 ? 19.869 -38.946 -14.398 1.00 32.72 309 ALA B CA 1
ATOM 1951 C C . ALA B 1 92 ? 20.449 -39.972 -13.430 1.00 32.42 309 ALA B C 1
ATOM 1952 O O . ALA B 1 92 ? 20.219 -39.900 -12.221 1.00 32.53 309 ALA B O 1
ATOM 1954 N N . VAL B 1 93 ? 21.206 -40.928 -13.959 1.00 31.98 310 VAL B N 1
ATOM 1955 C CA . VAL B 1 93 ? 21.830 -41.951 -13.121 1.00 31.90 310 VAL B CA 1
ATOM 1956 C C . VAL B 1 93 ? 23.337 -41.694 -13.000 1.00 31.86 310 VAL B C 1
ATOM 1957 O O . VAL B 1 93 ? 24.064 -41.727 -13.997 1.00 31.76 310 VAL B O 1
ATOM 1961 N N . HIS B 1 94 ? 23.804 -41.438 -11.782 1.00 31.37 311 HIS B N 1
ATOM 1962 C CA . HIS B 1 94 ? 25.235 -41.228 -11.563 1.00 32.56 311 HIS B CA 1
ATOM 1963 C C . HIS B 1 94 ? 25.958 -42.555 -11.820 1.00 33.21 311 HIS B C 1
ATOM 1964 O O . HIS B 1 94 ? 25.658 -43.560 -11.166 1.00 33.05 311 HIS B O 1
ATOM 1971 N N . PRO B 1 95 ? 26.870 -42.574 -12.798 1.00 33.77 312 PRO B N 1
ATOM 1972 C CA . PRO B 1 95 ? 27.531 -43.818 -13.229 1.00 34.13 312 PRO B CA 1
ATOM 1973 C C . PRO B 1 95 ? 28.486 -44.471 -12.232 1.00 34.44 312 PRO B C 1
ATOM 1974 O O . PRO B 1 95 ? 28.846 -45.633 -12.428 1.00 34.70 312 PRO B O 1
ATOM 1978 N N . LEU B 1 96 ? 28.917 -43.756 -11.203 1.00 34.49 313 LEU B N 1
ATOM 1979 C CA . LEU B 1 96 ? 29.838 -44.348 -10.244 1.00 35.22 313 LEU B CA 1
ATOM 1980 C C . LEU B 1 96 ? 29.142 -44.587 -8.925 1.00 36.08 313 LEU B C 1
ATOM 1981 O O . LEU B 1 96 ? 29.484 -45.489 -8.166 1.00 35.20 313 LEU B O 1
ATOM 1986 N N . THR B 1 97 ? 28.175 -43.729 -8.655 1.00 37.50 314 THR B N 1
ATOM 1987 C CA . THR B 1 97 ? 27.424 -43.746 -7.426 1.00 39.54 314 THR B CA 1
ATOM 1988 C C . THR B 1 97 ? 26.215 -44.683 -7.548 1.00 40.59 314 THR B C 1
ATOM 1989 O O . THR B 1 97 ? 25.756 -45.251 -6.552 1.00 41.49 314 THR B O 1
ATOM 1993 N N . GLY B 1 98 ? 25.708 -44.840 -8.769 1.00 41.04 315 GLY B N 1
ATOM 1994 C CA . GLY B 1 98 ? 24.533 -45.661 -9.030 1.00 42.05 315 GLY B CA 1
ATOM 1995 C C . GLY B 1 98 ? 23.190 -45.027 -8.698 1.00 42.48 315 GLY B C 1
ATOM 1996 O O . GLY B 1 98 ? 22.139 -45.621 -8.964 1.00 42.70 315 GLY B O 1
ATOM 1997 N N . GLU B 1 99 ? 23.202 -43.825 -8.132 1.00 42.83 316 GLU B N 1
ATOM 1998 C CA . GLU B 1 99 ? 21.944 -43.217 -7.711 1.00 43.41 316 GLU B CA 1
ATOM 1999 C C . GLU B 1 99 ? 21.358 -42.179 -8.661 1.00 42.00 316 GLU B C 1
ATOM 2000 O O . GLU B 1 99 ? 22.053 -41.611 -9.512 1.00 41.50 316 GLU B O 1
ATOM 2006 N N . GLU B 1 100 ? 20.052 -41.984 -8.514 1.00 40.48 317 GLU B N 1
ATOM 2007 C CA . GLU B 1 100 ? 19.299 -41.030 -9.298 1.00 39.52 317 GLU B CA 1
ATOM 2008 C C . GLU B 1 100 ? 19.561 -39.645 -8.755 1.00 37.81 317 GLU B C 1
ATOM 2009 O O . GLU B 1 100 ? 19.467 -39.412 -7.546 1.00 37.67 317 GLU B O 1
ATOM 2015 N N . ILE B 1 101 ? 19.918 -38.737 -9.657 1.00 35.59 318 ILE B N 1
ATOM 2016 C CA . ILE B 1 101 ? 20.117 -37.331 -9.315 1.00 33.79 318 ILE B CA 1
ATOM 2017 C C . ILE B 1 101 ? 19.132 -36.506 -10.154 1.00 33.28 318 ILE B C 1
ATOM 2018 O O . ILE B 1 101 ? 18.828 -36.873 -11.299 1.00 33.23 318 ILE B O 1
ATOM 2023 N N . PRO B 1 102 ? 18.580 -35.432 -9.591 1.00 32.79 319 PRO B N 1
ATOM 2024 C CA . PRO B 1 102 ? 17.589 -34.641 -10.327 1.00 32.87 319 PRO B CA 1
ATOM 2025 C C . PRO B 1 102 ? 18.222 -33.852 -11.473 1.00 33.04 319 PRO B C 1
ATOM 2026 O O . PRO B 1 102 ? 19.410 -33.516 -11.409 1.00 33.34 319 PRO B O 1
ATOM 2030 N N . VAL B 1 103 ? 17.434 -33.572 -12.505 1.00 33.11 320 VAL B N 1
ATOM 2031 C CA . VAL B 1 103 ? 17.868 -32.712 -13.600 1.00 33.14 320 VAL B CA 1
ATOM 2032 C C . VAL B 1 103 ? 17.069 -31.419 -13.541 1.00 33.64 320 VAL B C 1
ATOM 2033 O O . VAL B 1 103 ? 15.840 -31.431 -13.637 1.00 33.70 320 VAL B O 1
ATOM 2037 N N . TRP B 1 104 ? 17.776 -30.307 -13.354 1.00 33.77 321 TRP B N 1
ATOM 2038 C CA . TRP B 1 104 ? 17.145 -28.994 -13.295 1.00 34.25 321 TRP B CA 1
ATOM 2039 C C . TRP B 1 104 ? 17.404 -28.193 -14.561 1.00 34.35 321 TRP B C 1
ATOM 2040 O O . TRP B 1 104 ? 18.478 -28.286 -15.145 1.00 34.60 321 TRP B O 1
ATOM 2051 N N . ALA B 1 105 ? 16.411 -27.414 -14.978 1.00 34.80 322 ALA B N 1
ATOM 2052 C CA . ALA B 1 105 ? 16.620 -26.349 -15.953 1.00 35.01 322 ALA B CA 1
ATOM 2053 C C . ALA B 1 105 ? 17.175 -25.125 -15.209 1.00 35.10 322 ALA B C 1
ATOM 2054 O O . ALA B 1 105 ? 16.731 -24.817 -14.101 1.00 35.38 322 ALA B O 1
ATOM 2056 N N . ALA B 1 106 ? 18.171 -24.453 -15.781 1.00 34.80 323 ALA B N 1
ATOM 2057 C CA . ALA B 1 106 ? 18.801 -23.330 -15.095 1.00 34.52 323 ALA B CA 1
ATOM 2058 C C . ALA B 1 106 ? 19.123 -22.188 -16.053 1.00 35.20 323 ALA B C 1
ATOM 2059 O O . ALA B 1 106 ? 19.427 -22.411 -17.241 1.00 34.98 323 ALA B O 1
ATOM 2061 N N . ASN B 1 107 ? 19.030 -20.963 -15.545 1.00 35.91 324 ASN B N 1
ATOM 2062 C CA . ASN B 1 107 ? 19.140 -19.790 -16.407 1.00 36.72 324 ASN B CA 1
ATOM 2063 C C . ASN B 1 107 ? 20.553 -19.518 -16.925 1.00 36.70 324 ASN B C 1
ATOM 2064 O O . ASN B 1 107 ? 20.717 -18.911 -17.982 1.00 37.06 324 ASN B O 1
ATOM 2069 N N . PHE B 1 108 ? 21.561 -20.005 -16.209 1.00 36.12 325 PHE B N 1
ATOM 2070 C CA . PHE B 1 108 ? 22.958 -19.785 -16.597 1.00 36.10 325 PHE B CA 1
ATOM 2071 C C . PHE B 1 108 ? 23.576 -20.866 -17.500 1.00 35.52 325 PHE B C 1
ATOM 2072 O O . PHE B 1 108 ? 24.763 -20.797 -17.804 1.00 35.85 325 PHE B O 1
ATOM 2080 N N . VAL B 1 109 ? 22.791 -21.864 -17.909 1.00 35.14 326 VAL B N 1
ATOM 2081 C CA . VAL B 1 109 ? 23.262 -22.872 -18.860 1.00 34.32 326 VAL B CA 1
ATOM 2082 C C . VAL B 1 109 ? 22.793 -22.504 -20.272 1.00 35.08 326 VAL B C 1
ATOM 2083 O O . VAL B 1 109 ? 21.635 -22.147 -20.480 1.00 35.00 326 VAL B O 1
ATOM 2087 N N . LEU B 1 110 ? 23.706 -22.580 -21.235 1.00 35.87 327 LEU B N 1
ATOM 2088 C CA . LEU B 1 110 ? 23.421 -22.187 -22.618 1.00 37.07 327 LEU B CA 1
ATOM 2089 C C . LEU B 1 110 ? 23.331 -23.388 -23.533 1.00 36.91 327 LEU B C 1
ATOM 2090 O O . LEU B 1 110 ? 24.077 -24.344 -23.345 1.00 37.71 327 LEU B O 1
ATOM 2095 N N . MET B 1 111 ? 22.464 -23.327 -24.542 1.00 36.99 328 MET B N 1
ATOM 2096 C CA . MET B 1 111 ? 22.460 -24.345 -25.596 1.00 37.32 328 MET B CA 1
ATOM 2097 C C . MET B 1 111 ? 23.654 -24.155 -26.543 1.00 36.81 328 MET B C 1
ATOM 2098 O O . MET B 1 111 ? 24.371 -25.107 -26.865 1.00 36.25 328 MET B O 1
ATOM 2103 N N . GLU B 1 112 ? 23.851 -22.912 -26.972 1.00 36.45 329 GLU B N 1
ATOM 2104 C CA . GLU B 1 112 ? 24.833 -22.561 -27.990 1.00 36.93 329 GLU B CA 1
ATOM 2105 C C . GLU B 1 112 ? 26.258 -22.788 -27.502 1.00 35.69 329 GLU B C 1
ATOM 2106 O O . GLU B 1 112 ? 26.558 -22.555 -26.321 1.00 34.62 329 GLU B O 1
ATOM 2112 N N . TYR B 1 113 ? 27.102 -23.286 -28.417 1.00 34.76 330 TYR B N 1
ATOM 2113 C CA . TYR B 1 113 ? 28.543 -23.543 -28.222 1.00 34.39 330 TYR B CA 1
ATOM 2114 C C . TYR B 1 113 ? 28.871 -24.764 -27.351 1.00 34.06 330 TYR B C 1
ATOM 2115 O O . TYR B 1 113 ? 30.041 -25.057 -27.105 1.00 34.24 330 TYR B O 1
ATOM 2124 N N . GLY B 1 114 ? 27.850 -25.484 -26.897 1.00 33.69 331 GLY B N 1
ATOM 2125 C CA . GLY B 1 114 ? 28.082 -26.665 -26.075 1.00 33.19 331 GLY B CA 1
ATOM 2126 C C . GLY B 1 114 ? 27.004 -27.728 -26.155 1.00 32.82 331 GLY B C 1
ATOM 2127 O O . GLY B 1 114 ? 26.310 -27.840 -27.167 1.00 32.75 331 GLY B O 1
ATOM 2128 N N . THR B 1 115 ? 26.870 -28.500 -25.074 1.00 32.62 332 THR B N 1
ATOM 2129 C CA . THR B 1 115 ? 25.915 -29.615 -24.974 1.00 31.76 332 THR B CA 1
ATOM 2130 C C . THR B 1 115 ? 24.577 -29.221 -24.342 1.00 31.46 332 THR B C 1
ATOM 2131 O O . THR B 1 115 ? 23.608 -29.996 -24.357 1.00 31.03 332 THR B O 1
ATOM 2135 N N . GLY B 1 116 ? 24.533 -28.024 -23.768 1.00 30.90 333 GLY B N 1
ATOM 2136 C CA . GLY B 1 116 ? 23.358 -27.564 -23.057 1.00 30.13 333 GLY B CA 1
ATOM 2137 C C . GLY B 1 116 ? 23.148 -28.246 -21.713 1.00 29.66 333 GLY B C 1
ATOM 2138 O O . GLY B 1 116 ? 22.056 -28.156 -21.147 1.00 30.10 333 GLY B O 1
ATOM 2139 N N . ALA B 1 117 ? 24.179 -28.924 -21.210 1.00 28.80 334 ALA B N 1
ATOM 2140 C CA . ALA B 1 117 ? 24.125 -29.573 -19.896 1.00 29.00 334 ALA B CA 1
ATOM 2141 C C . ALA B 1 117 ? 25.421 -29.387 -19.111 1.00 28.96 334 ALA B C 1
ATOM 2142 O O . ALA B 1 117 ? 26.514 -29.421 -19.683 1.00 29.50 334 ALA B O 1
ATOM 2144 N N . VAL B 1 118 ? 25.297 -29.215 -17.798 1.00 28.95 335 VAL B N 1
ATOM 2145 C CA . VAL B 1 118 ? 26.459 -29.185 -16.908 1.00 29.30 335 VAL B CA 1
ATOM 2146 C C . VAL B 1 118 ? 26.208 -30.064 -15.668 1.00 30.05 335 VAL B C 1
ATOM 2147 O O . VAL B 1 118 ? 25.057 -30.279 -15.273 1.00 29.58 335 VAL B O 1
ATOM 2151 N N . MET B 1 119 ? 27.269 -30.578 -15.056 1.00 30.22 336 MET B N 1
ATOM 2152 C CA . MET B 1 119 ? 27.127 -31.226 -13.757 1.00 31.07 336 MET B CA 1
ATOM 2153 C C . MET B 1 119 ? 27.296 -30.189 -12.649 1.00 30.81 336 MET B C 1
ATOM 2154 O O . MET B 1 119 ? 27.949 -29.165 -12.842 1.00 30.41 336 MET B O 1
ATOM 2159 N N . ALA B 1 120 ? 26.687 -30.456 -11.498 1.00 30.58 337 ALA B N 1
ATOM 2160 C CA . ALA B 1 120 ? 26.814 -29.590 -10.335 1.00 30.18 337 ALA B CA 1
ATOM 2161 C C . ALA B 1 120 ? 27.370 -30.362 -9.143 1.00 30.36 337 ALA B C 1
ATOM 2162 O O . ALA B 1 120 ? 27.036 -31.535 -8.930 1.00 29.91 337 ALA B O 1
ATOM 2164 N N . VAL B 1 121 ? 28.250 -29.697 -8.402 1.00 29.65 338 VAL B N 1
ATOM 2165 C CA . VAL B 1 121 ? 28.867 -30.234 -7.202 1.00 30.66 338 VAL B CA 1
ATOM 2166 C C . VAL B 1 121 ? 28.790 -29.085 -6.179 1.00 31.23 338 VAL B C 1
ATOM 2167 O O . VAL B 1 121 ? 29.752 -28.328 -5.999 1.00 31.72 338 VAL B O 1
ATOM 2171 N N . PRO B 1 122 ? 27.629 -28.956 -5.535 1.00 31.89 339 PRO B N 1
ATOM 2172 C CA . PRO B 1 122 ? 27.363 -27.855 -4.593 1.00 32.39 339 PRO B CA 1
ATOM 2173 C C . PRO B 1 122 ? 28.265 -27.823 -3.369 1.00 33.14 339 PRO B C 1
ATOM 2174 O O . PRO B 1 122 ? 28.431 -26.747 -2.799 1.00 33.69 339 PRO B O 1
ATOM 2178 N N . GLY B 1 123 ? 28.842 -28.950 -2.967 1.00 33.30 340 GLY B N 1
ATOM 2179 C CA . GLY B 1 123 ? 29.804 -28.915 -1.879 1.00 34.34 340 GLY B CA 1
ATOM 2180 C C . GLY B 1 123 ? 31.085 -28.157 -2.213 1.00 35.04 340 GLY B C 1
ATOM 2181 O O . GLY B 1 123 ? 31.836 -27.759 -1.312 1.00 35.23 340 GLY B O 1
ATOM 2182 N N . HIS B 1 124 ? 31.363 -27.953 -3.500 1.00 34.92 341 HIS B N 1
ATOM 2183 C CA . HIS B 1 124 ? 32.708 -27.514 -3.882 1.00 35.08 341 HIS B CA 1
ATOM 2184 C C . HIS B 1 124 ? 32.771 -26.507 -5.025 1.00 34.48 341 HIS B C 1
ATOM 2185 O O . HIS B 1 124 ? 33.841 -26.247 -5.586 1.00 34.89 341 HIS B O 1
ATOM 2192 N N . ASP B 1 125 ? 31.619 -25.915 -5.322 1.00 34.11 342 ASP B N 1
ATOM 2193 C CA . ASP B 1 125 ? 31.492 -24.867 -6.315 1.00 33.93 342 ASP B CA 1
ATOM 2194 C C . ASP B 1 125 ? 30.453 -23.897 -5.800 1.00 33.90 342 ASP B C 1
ATOM 2195 O O . ASP B 1 125 ? 29.302 -24.272 -5.513 1.00 33.49 342 ASP B O 1
ATOM 2200 N N . GLN B 1 126 ? 30.860 -22.638 -5.698 1.00 34.01 343 GLN B N 1
ATOM 2201 C CA . GLN B 1 126 ? 30.090 -21.702 -4.909 1.00 33.80 343 GLN B CA 1
ATOM 2202 C C . GLN B 1 126 ? 28.728 -21.449 -5.520 1.00 34.15 343 GLN B C 1
ATOM 2203 O O . GLN B 1 126 ? 27.732 -21.467 -4.809 1.00 34.95 343 GLN B O 1
ATOM 2209 N N . ARG B 1 127 ? 28.678 -21.235 -6.833 1.00 33.84 344 ARG B N 1
ATOM 2210 C CA . ARG B 1 127 ? 27.401 -21.004 -7.506 1.00 33.32 344 ARG B CA 1
ATOM 2211 C C . ARG B 1 127 ? 26.468 -22.195 -7.297 1.00 33.28 344 ARG B C 1
ATOM 2212 O O . ARG B 1 127 ? 25.292 -22.017 -6.990 1.00 33.73 344 ARG B O 1
ATOM 2220 N N . ASP B 1 128 ? 26.992 -23.404 -7.495 1.00 33.12 345 ASP B N 1
ATOM 2221 C CA . ASP B 1 128 ? 26.244 -24.623 -7.190 1.00 33.55 345 ASP B CA 1
ATOM 2222 C C . ASP B 1 128 ? 25.765 -24.656 -5.725 1.00 34.07 345 ASP B C 1
ATOM 2223 O O . ASP B 1 128 ? 24.622 -25.017 -5.464 1.00 34.25 345 ASP B O 1
ATOM 2228 N N . TYR B 1 129 ? 26.630 -24.275 -4.780 1.00 34.97 346 TYR B N 1
ATOM 2229 C CA . TYR B 1 129 ? 26.235 -24.184 -3.362 1.00 35.66 346 TYR B CA 1
ATOM 2230 C C . TYR B 1 129 ? 24.981 -23.324 -3.203 1.00 36.12 346 TYR B C 1
ATOM 2231 O O . TYR B 1 129 ? 24.025 -23.724 -2.534 1.00 36.44 346 TYR B O 1
ATOM 2240 N N . GLU B 1 130 ? 24.977 -22.158 -3.846 1.00 36.67 347 GLU B N 1
ATOM 2241 C CA . GLU B 1 130 ? 23.878 -21.198 -3.712 1.00 37.20 347 GLU B CA 1
ATOM 2242 C C . GLU B 1 130 ? 22.605 -21.648 -4.428 1.00 37.29 347 GLU B C 1
ATOM 2243 O O . GLU B 1 130 ? 21.490 -21.385 -3.953 1.00 37.25 347 GLU B O 1
ATOM 2249 N N . PHE B 1 131 ? 22.777 -22.318 -5.570 1.00 37.01 348 PHE B N 1
ATOM 2250 C CA . PHE B 1 131 ? 21.666 -22.912 -6.321 1.00 36.78 348 PHE B CA 1
ATOM 2251 C C . PHE B 1 131 ? 21.002 -24.019 -5.494 1.00 36.84 348 PHE B C 1
ATOM 2252 O O . PHE B 1 131 ? 19.787 -24.029 -5.323 1.00 36.81 348 PHE B O 1
ATOM 2260 N N . ALA B 1 132 ? 21.812 -24.947 -4.990 1.00 37.15 349 ALA B N 1
ATOM 2261 C CA . ALA B 1 132 ? 21.325 -26.045 -4.155 1.00 37.53 349 ALA B CA 1
ATOM 2262 C C . ALA B 1 132 ? 20.646 -25.558 -2.870 1.00 37.87 349 ALA B C 1
ATOM 2263 O O . ALA B 1 132 ? 19.654 -26.136 -2.440 1.00 37.71 349 ALA B O 1
ATOM 2265 N N . SER B 1 133 ? 21.179 -24.496 -2.268 1.00 38.61 350 SER B N 1
ATOM 2266 C CA . SER B 1 133 ? 20.618 -23.949 -1.029 1.00 39.26 350 SER B CA 1
ATOM 2267 C C . SER B 1 133 ? 19.253 -23.334 -1.298 1.00 39.86 350 SER B C 1
ATOM 2268 O O . SER B 1 133 ? 18.299 -23.556 -0.543 1.00 39.93 350 SER B O 1
ATOM 2271 N N . LYS B 1 134 ? 19.170 -22.578 -2.390 1.00 40.17 351 LYS B N 1
ATOM 2272 C CA . LYS B 1 134 ? 17.927 -21.948 -2.830 1.00 40.75 351 LYS B CA 1
ATOM 2273 C C . LYS B 1 134 ? 16.822 -22.954 -3.175 1.00 40.66 351 LYS B C 1
ATOM 2274 O O . LYS B 1 134 ? 15.635 -22.688 -2.951 1.00 40.90 351 LYS B O 1
ATOM 2280 N N . TYR B 1 135 ? 17.208 -24.110 -3.708 1.00 40.37 352 TYR B N 1
ATOM 2281 C CA . TYR B 1 135 ? 16.231 -25.027 -4.294 1.00 39.88 352 TYR B CA 1
ATOM 2282 C C . TYR B 1 135 ? 16.078 -26.384 -3.599 1.00 39.39 352 TYR B C 1
ATOM 2283 O O . TYR B 1 135 ? 15.298 -27.235 -4.052 1.00 38.85 352 TYR B O 1
ATOM 2292 N N . GLY B 1 136 ? 16.810 -26.571 -2.504 1.00 38.67 353 GLY B N 1
ATOM 2293 C CA . GLY B 1 136 ? 16.661 -27.748 -1.661 1.00 38.49 353 GLY B CA 1
ATOM 2294 C C . GLY B 1 136 ? 17.350 -29.013 -2.140 1.00 38.12 353 GLY B C 1
ATOM 2295 O O . GLY B 1 136 ? 16.852 -30.132 -1.916 1.00 37.69 353 GLY B O 1
ATOM 2296 N N . LEU B 1 137 ? 18.506 -28.839 -2.778 1.00 37.54 354 LEU B N 1
ATOM 2297 C CA . LEU B 1 137 ? 19.249 -29.958 -3.363 1.00 37.46 354 LEU B CA 1
ATOM 2298 C C . LEU B 1 137 ? 20.359 -30.397 -2.435 1.00 37.57 354 LEU B C 1
ATOM 2299 O O . LEU B 1 137 ? 20.789 -29.616 -1.593 1.00 38.13 354 LEU B O 1
ATOM 2304 N N . ASN B 1 138 ? 20.827 -31.635 -2.599 1.00 37.61 355 ASN B N 1
ATOM 2305 C CA . ASN B 1 138 ? 21.833 -32.221 -1.714 1.00 38.14 355 ASN B CA 1
ATOM 2306 C C . ASN B 1 138 ? 23.216 -31.584 -1.825 1.00 37.71 355 ASN B C 1
ATOM 2307 O O . ASN B 1 138 ? 23.764 -31.449 -2.924 1.00 37.72 355 ASN B O 1
ATOM 2312 N N . ILE B 1 139 ? 23.785 -31.214 -0.679 1.00 36.83 356 ILE B N 1
ATOM 2313 C CA . ILE B 1 139 ? 25.116 -30.617 -0.639 1.00 36.42 356 ILE B CA 1
ATOM 2314 C C . ILE B 1 139 ? 26.097 -31.639 -0.066 1.00 36.24 356 ILE B C 1
ATOM 2315 O O . ILE B 1 139 ? 26.205 -31.796 1.152 1.00 36.64 356 ILE B O 1
ATOM 2320 N N . LYS B 1 140 ? 26.794 -32.343 -0.957 1.00 36.47 357 LYS B N 1
ATOM 2321 C CA . LYS B 1 140 ? 27.608 -33.499 -0.576 1.00 36.63 357 LYS B CA 1
ATOM 2322 C C . LYS B 1 140 ? 29.098 -33.180 -0.538 1.00 37.26 357 LYS B C 1
ATOM 2323 O O . LYS B 1 140 ? 29.688 -32.842 -1.569 1.00 37.20 357 LYS B O 1
ATOM 2329 N N . PRO B 1 141 ? 29.700 -33.294 0.649 1.00 37.65 358 PRO B N 1
ATOM 2330 C CA . PRO B 1 141 ? 31.137 -33.043 0.819 1.00 37.34 358 PRO B CA 1
ATOM 2331 C C . PRO B 1 141 ? 31.95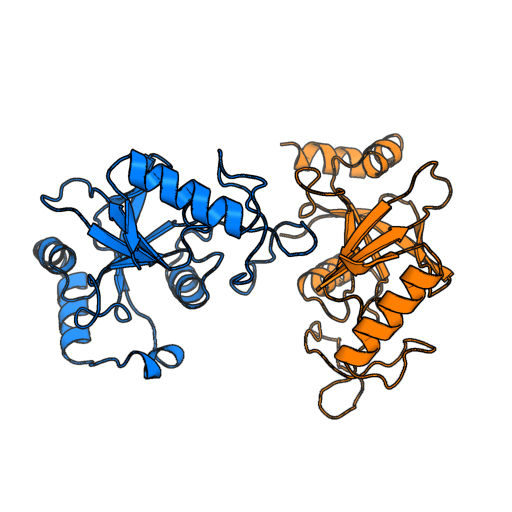0 -34.233 0.321 1.00 37.16 358 PRO B C 1
ATOM 2332 O O . PRO B 1 141 ? 31.640 -35.374 0.690 1.00 37.25 358 PRO B O 1
ATOM 2336 N N . VAL B 1 142 ? 32.947 -33.981 -0.526 1.00 36.22 359 VAL B N 1
ATOM 2337 C CA . VAL B 1 142 ? 33.826 -35.047 -1.017 1.00 35.29 359 VAL B CA 1
ATOM 2338 C C . VAL B 1 142 ? 35.303 -34.647 -0.989 1.00 35.61 359 VAL B C 1
ATOM 2339 O O . VAL B 1 142 ? 36.160 -35.434 -1.390 1.00 34.75 359 VAL B O 1
ATOM 2343 N N . ILE B 1 143 ? 35.597 -33.424 -0.542 1.00 36.23 360 ILE B N 1
ATOM 2344 C CA . ILE B 1 143 ? 36.991 -32.960 -0.408 1.00 37.05 360 ILE B CA 1
ATOM 2345 C C . ILE B 1 143 ? 37.273 -32.492 1.011 1.00 37.87 360 ILE B C 1
ATOM 2346 O O . ILE B 1 143 ? 36.532 -31.686 1.561 1.00 37.81 360 ILE B O 1
ATOM 2351 N N . LEU B 1 144 ? 38.351 -33.009 1.592 1.00 39.65 361 LEU B N 1
ATOM 2352 C CA . LEU B 1 144 ? 38.785 -32.609 2.929 1.00 41.48 361 LEU B CA 1
ATOM 2353 C C . LEU B 1 144 ? 39.413 -31.214 2.939 1.00 42.87 361 LEU B C 1
ATOM 2354 O O . LEU B 1 144 ? 39.983 -30.786 1.933 1.00 43.25 361 LEU B O 1
ATOM 2359 N N . ALA B 1 145 ? 39.299 -30.516 4.073 1.00 44.58 362 ALA B N 1
ATOM 2360 C CA . ALA B 1 145 ? 40.032 -29.264 4.311 1.00 46.28 362 ALA B CA 1
ATOM 2361 C C . ALA B 1 145 ? 41.534 -29.523 4.281 1.00 47.51 362 ALA B C 1
ATOM 2362 O O . ALA B 1 145 ? 41.969 -30.674 4.376 1.00 47.38 362 ALA B O 1
ATOM 2364 N N . ALA B 1 146 ? 42.321 -28.455 4.159 1.00 49.41 363 ALA B N 1
ATOM 2365 C CA . ALA B 1 146 ? 43.782 -28.570 4.067 1.00 50.75 363 ALA B CA 1
ATOM 2366 C C . ALA B 1 146 ? 44.403 -29.339 5.244 1.00 51.65 363 ALA B C 1
ATOM 2367 O O . ALA B 1 146 ? 45.364 -30.091 5.055 1.00 51.52 363 ALA B O 1
ATOM 2369 N N . ASP B 1 147 ? 43.834 -29.172 6.440 1.00 52.51 364 ASP B N 1
ATOM 2370 C CA . ASP B 1 147 ? 44.318 -29.871 7.638 1.00 53.71 364 ASP B CA 1
ATOM 2371 C C . ASP B 1 147 ? 43.808 -31.307 7.770 1.00 53.45 364 ASP B C 1
ATOM 2372 O O . ASP B 1 147 ? 43.966 -31.926 8.827 1.00 53.78 364 ASP B O 1
ATOM 2377 N N . GLY B 1 148 ? 43.184 -31.824 6.711 1.00 53.06 365 GLY B N 1
ATOM 2378 C CA . GLY B 1 148 ? 42.756 -33.216 6.668 1.00 52.08 365 GLY B CA 1
ATOM 2379 C C . GLY B 1 148 ? 41.419 -33.488 7.328 1.00 51.57 365 GLY B C 1
ATOM 2380 O O . GLY B 1 148 ? 41.025 -34.648 7.459 1.00 51.80 365 GLY B O 1
ATOM 2381 N N . SER B 1 149 ? 40.724 -32.426 7.734 1.00 50.73 366 SER B N 1
ATOM 2382 C CA . SER B 1 149 ? 39.422 -32.537 8.395 1.00 50.17 366 SER B CA 1
ATOM 2383 C C . SER B 1 149 ? 38.245 -32.321 7.432 1.00 49.63 366 SER B C 1
ATOM 2384 O O . SER B 1 149 ? 38.388 -31.709 6.374 1.00 49.47 366 SER B O 1
ATOM 2387 N N . GLU B 1 150 ? 37.080 -32.831 7.810 1.00 49.11 367 GLU B N 1
ATOM 2388 C CA . GLU B 1 150 ? 35.884 -32.702 6.991 1.00 48.27 367 GLU B CA 1
ATOM 2389 C C . GLU B 1 150 ? 35.426 -31.247 6.968 1.00 47.74 367 GLU B C 1
ATOM 2390 O O . GLU B 1 150 ? 35.345 -30.600 8.017 1.00 47.59 367 GLU B O 1
ATOM 2396 N N . PRO B 1 151 ? 35.150 -30.736 5.766 1.00 47.06 368 PRO B N 1
ATOM 2397 C CA . PRO B 1 151 ? 34.839 -29.318 5.563 1.00 46.91 368 PRO B CA 1
ATOM 2398 C C . PRO B 1 151 ? 33.564 -28.873 6.264 1.00 46.90 368 PRO B C 1
ATOM 2399 O O . PRO B 1 151 ? 32.638 -29.670 6.420 1.00 47.05 368 PRO B O 1
ATOM 2403 N N . ASP B 1 152 ? 33.532 -27.612 6.683 1.00 46.83 369 ASP B N 1
ATOM 2404 C CA . ASP B 1 152 ? 32.314 -26.982 7.185 1.00 46.73 369 ASP B CA 1
ATOM 2405 C C . ASP B 1 152 ? 31.586 -26.327 6.014 1.00 46.10 369 ASP B C 1
ATOM 2406 O O . ASP B 1 152 ? 32.084 -25.373 5.401 1.00 46.31 369 ASP B O 1
ATOM 2411 N N . LEU B 1 153 ? 30.395 -26.834 5.720 1.00 45.04 370 LEU B N 1
ATOM 2412 C CA . LEU B 1 153 ? 29.638 -26.372 4.568 1.00 44.55 370 LEU B CA 1
ATOM 2413 C C . LEU B 1 153 ? 28.324 -25.735 4.993 1.00 44.62 370 LEU B C 1
ATOM 2414 O O . LEU B 1 153 ? 27.366 -25.712 4.220 1.00 44.09 370 LEU B O 1
ATOM 2419 N N . SER B 1 154 ? 28.282 -25.217 6.221 1.00 45.04 371 SER B N 1
ATOM 2420 C CA . SER B 1 154 ? 27.071 -24.583 6.748 1.00 45.27 371 SER B CA 1
ATOM 2421 C C . SER B 1 154 ? 26.834 -23.200 6.140 1.00 45.71 371 SER B C 1
ATOM 2422 O O . SER B 1 154 ? 25.688 -22.741 6.070 1.00 45.73 371 SER B O 1
ATOM 2425 N N . GLN B 1 155 ? 27.915 -22.554 5.692 1.00 46.33 372 GLN B N 1
ATOM 2426 C CA . GLN B 1 155 ? 27.850 -21.200 5.121 1.00 47.09 372 GLN B CA 1
ATOM 2427 C C . GLN B 1 155 ? 28.205 -21.126 3.628 1.00 46.25 372 GLN B C 1
ATOM 2428 O O . GLN B 1 155 ? 27.568 -20.379 2.885 1.00 45.72 372 GLN B O 1
ATOM 2434 N N . GLN B 1 156 ? 29.226 -21.873 3.197 1.00 45.75 373 GLN B N 1
ATOM 2435 C CA . GLN B 1 156 ? 29.723 -21.783 1.813 1.00 45.68 373 GLN B CA 1
ATOM 2436 C C . GLN B 1 156 ? 30.462 -23.031 1.325 1.00 45.20 373 GLN B C 1
ATOM 2437 O O . GLN B 1 156 ? 30.887 -23.863 2.127 1.00 44.94 373 GLN B O 1
ATOM 2443 N N . ALA B 1 157 ? 30.650 -23.122 0.006 1.00 45.06 374 ALA B N 1
ATOM 2444 C CA . ALA B 1 157 ? 31.374 -24.229 -0.626 1.00 45.00 374 ALA B CA 1
ATOM 2445 C C . ALA B 1 157 ? 32.866 -24.205 -0.314 1.00 45.15 374 ALA B C 1
ATOM 2446 O O . ALA B 1 157 ? 33.424 -23.158 0.013 1.00 44.73 374 ALA B O 1
ATOM 2448 N N . LEU B 1 158 ? 33.507 -25.364 -0.423 1.00 45.75 375 LEU B N 1
ATOM 2449 C CA . LEU B 1 158 ? 34.957 -25.452 -0.291 1.00 46.99 375 LEU B CA 1
ATOM 2450 C C . LEU B 1 158 ? 35.551 -25.696 -1.676 1.00 47.42 375 LEU B C 1
ATOM 2451 O O . LEU B 1 158 ? 35.503 -26.811 -2.189 1.00 46.64 375 LEU B O 1
ATOM 2456 N N . THR B 1 159 ? 36.111 -24.650 -2.282 1.00 48.59 376 THR B N 1
ATOM 2457 C CA . THR B 1 159 ? 36.565 -24.733 -3.674 1.00 49.79 376 THR B CA 1
ATOM 2458 C C . THR B 1 159 ? 37.995 -25.255 -3.817 1.00 51.40 376 THR B C 1
ATOM 2459 O O . THR B 1 159 ? 38.466 -25.519 -4.932 1.00 51.58 376 THR B O 1
ATOM 2463 N N . GLU B 1 160 ? 38.666 -25.418 -2.680 1.00 53.00 377 GLU B N 1
ATOM 2464 C CA . GLU B 1 160 ? 40.075 -25.786 -2.637 1.00 54.84 377 GLU B CA 1
ATOM 2465 C C . GLU B 1 160 ? 40.310 -27.223 -3.091 1.00 54.70 377 GLU B C 1
ATOM 2466 O O . GLU B 1 160 ? 39.543 -28.124 -2.749 1.00 55.04 377 GLU B O 1
ATOM 2472 N N . LYS B 1 161 ? 41.371 -27.423 -3.873 1.00 54.44 378 LYS B N 1
ATOM 2473 C CA . LYS B 1 161 ? 41.762 -28.761 -4.304 1.00 54.05 378 LYS B CA 1
ATOM 2474 C C . LYS B 1 161 ? 42.405 -29.462 -3.118 1.00 53.08 378 LYS B C 1
ATOM 2475 O O . LYS B 1 161 ? 43.312 -28.911 -2.482 1.00 53.56 378 LYS B O 1
ATOM 2481 N N . GLY B 1 162 ? 41.910 -30.655 -2.800 1.00 51.53 379 GLY B N 1
ATOM 2482 C CA . GLY B 1 162 ? 42.354 -31.375 -1.614 1.00 49.18 379 GLY B CA 1
ATOM 2483 C C . GLY B 1 162 ? 42.213 -32.876 -1.762 1.00 47.81 379 GLY B C 1
ATOM 2484 O O . GLY B 1 162 ? 42.066 -33.387 -2.873 1.00 47.17 379 GLY B O 1
ATOM 2485 N N . VAL B 1 163 ? 42.244 -33.576 -0.631 1.00 46.56 380 VAL B N 1
ATOM 2486 C CA . VAL B 1 163 ? 42.220 -35.038 -0.612 1.00 45.48 380 VAL B CA 1
ATOM 2487 C C . VAL B 1 163 ? 40.766 -35.531 -0.534 1.00 44.61 380 VAL B C 1
ATOM 2488 O O . VAL B 1 163 ? 39.934 -34.941 0.168 1.00 44.58 380 VAL B O 1
ATOM 2492 N N . LEU B 1 164 ? 40.470 -36.595 -1.279 1.00 43.40 381 LEU B N 1
ATOM 2493 C CA . LEU B 1 164 ? 39.109 -37.125 -1.387 1.00 42.42 381 LEU B CA 1
ATOM 2494 C C . LEU B 1 164 ? 38.672 -37.947 -0.171 1.00 41.81 381 LEU B C 1
ATOM 2495 O O . LEU B 1 164 ? 39.458 -38.711 0.399 1.00 41.98 381 LEU B O 1
ATOM 2500 N N . PHE B 1 165 ? 37.408 -37.767 0.208 1.00 41.16 382 PHE B N 1
ATOM 2501 C CA . PHE B 1 165 ? 36.703 -38.635 1.152 1.00 40.22 382 PHE B CA 1
ATOM 2502 C C . PHE B 1 165 ? 35.255 -38.740 0.661 1.00 39.87 382 PHE B C 1
ATOM 2503 O O . PHE B 1 165 ? 34.875 -38.013 -0.257 1.00 39.50 382 PHE B O 1
ATOM 2511 N N . ASN B 1 166 ? 34.465 -39.649 1.239 1.00 39.12 383 ASN B N 1
ATOM 2512 C CA . ASN B 1 166 ? 33.068 -39.836 0.829 1.00 38.98 383 ASN B CA 1
ATOM 2513 C C . ASN B 1 166 ? 32.940 -40.132 -0.678 1.00 38.15 383 ASN B C 1
ATOM 2514 O O . ASN B 1 166 ? 31.934 -39.798 -1.311 1.00 38.18 383 ASN B O 1
ATOM 2519 N N . SER B 1 167 ? 33.965 -40.791 -1.220 1.00 37.58 384 SER B N 1
ATOM 2520 C CA . SER B 1 167 ? 34.146 -40.985 -2.662 1.00 37.82 384 SER B CA 1
ATOM 2521 C C . SER B 1 167 ? 34.469 -42.440 -3.016 1.00 38.10 384 SER B C 1
ATOM 2522 O O . SER B 1 167 ? 35.027 -42.720 -4.083 1.00 37.70 384 SER B O 1
ATOM 2525 N N . GLY B 1 168 ? 34.132 -43.362 -2.113 1.00 38.69 385 GLY B N 1
ATOM 2526 C CA . GLY B 1 168 ? 34.315 -44.785 -2.356 1.00 39.94 385 GLY B CA 1
ATOM 2527 C C . GLY B 1 168 ? 35.758 -45.181 -2.617 1.00 40.83 385 GLY B C 1
ATOM 2528 O O . GLY B 1 168 ? 36.648 -44.826 -1.851 1.00 41.11 385 GLY B O 1
ATOM 2529 N N . GLU B 1 169 ? 35.988 -45.895 -3.716 1.00 41.85 386 GLU B N 1
ATOM 2530 C CA . GLU B 1 169 ? 37.328 -46.362 -4.086 1.00 43.26 386 GLU B CA 1
ATOM 2531 C C . GLU B 1 169 ? 38.351 -45.252 -4.351 1.00 43.62 386 GLU B C 1
ATOM 2532 O O . GLU B 1 169 ? 39.545 -45.531 -4.463 1.00 43.88 386 GLU B O 1
ATOM 2538 N N . PHE B 1 170 ? 37.892 -44.007 -4.457 1.00 43.88 387 PHE B N 1
ATOM 2539 C CA . PHE B 1 170 ? 38.796 -42.891 -4.735 1.00 44.11 387 PHE B CA 1
ATOM 2540 C C . PHE B 1 170 ? 39.231 -42.161 -3.453 1.00 45.13 387 PHE B C 1
ATOM 2541 O O . PHE B 1 170 ? 39.935 -41.145 -3.509 1.00 45.53 387 PHE B O 1
ATOM 2549 N N . ASN B 1 171 ? 38.824 -42.698 -2.303 1.00 46.19 388 ASN B N 1
ATOM 2550 C CA . ASN B 1 171 ? 39.163 -42.109 -1.007 1.00 47.23 388 ASN B CA 1
ATOM 2551 C C . ASN B 1 171 ? 40.664 -42.074 -0.739 1.00 47.97 388 ASN B C 1
ATOM 2552 O O . ASN B 1 171 ? 41.388 -43.020 -1.058 1.00 48.49 388 ASN B O 1
ATOM 2557 N N . GLY B 1 172 ? 41.122 -40.966 -0.162 1.00 48.89 389 GLY B N 1
ATOM 2558 C CA . GLY B 1 172 ? 42.510 -40.818 0.233 1.00 49.48 389 GLY B CA 1
ATOM 2559 C C . GLY B 1 172 ? 43.434 -40.358 -0.877 1.00 50.15 389 GLY B C 1
ATOM 2560 O O . GLY B 1 172 ? 44.632 -40.186 -0.648 1.00 50.26 389 GLY B O 1
ATOM 2561 N N . LEU B 1 173 ? 42.892 -40.163 -2.078 1.00 50.54 390 LEU B N 1
ATOM 2562 C CA . LEU B 1 173 ? 43.688 -39.667 -3.200 1.00 51.15 390 LEU B CA 1
ATOM 2563 C C . LEU B 1 173 ? 43.726 -38.136 -3.217 1.00 51.89 390 LEU B C 1
ATOM 2564 O O . LEU B 1 173 ? 42.708 -37.482 -2.974 1.00 51.97 390 LEU B O 1
ATOM 2569 N N . ASP B 1 174 ? 44.902 -37.571 -3.489 1.00 53.06 391 ASP B N 1
ATOM 2570 C CA . ASP B 1 174 ? 45.032 -36.120 -3.662 1.00 54.20 391 ASP B CA 1
ATOM 2571 C C . ASP B 1 174 ? 44.491 -35.694 -5.030 1.00 53.96 391 ASP B C 1
ATOM 2572 O O . ASP B 1 174 ? 44.135 -36.547 -5.852 1.00 53.93 391 ASP B O 1
ATOM 2577 N N . HIS B 1 175 ? 44.447 -34.382 -5.272 1.00 53.62 392 HIS B N 1
ATOM 2578 C CA . HIS B 1 175 ? 43.785 -33.835 -6.455 1.00 53.06 392 HIS B CA 1
ATOM 2579 C C . HIS B 1 175 ? 44.217 -34.474 -7.774 1.00 52.73 392 HIS B C 1
ATOM 2580 O O . HIS B 1 175 ? 43.371 -34.857 -8.581 1.00 52.51 392 HIS B O 1
ATOM 2587 N N . GLU B 1 176 ? 45.528 -34.570 -7.986 1.00 52.24 393 GLU B N 1
ATOM 2588 C CA . GLU B 1 176 ? 46.088 -35.100 -9.229 1.00 52.17 393 GLU B CA 1
ATOM 2589 C C . GLU B 1 176 ? 45.756 -36.578 -9.439 1.00 50.94 393 GLU B C 1
ATOM 2590 O O . GLU B 1 176 ? 45.407 -36.989 -10.549 1.00 50.71 393 GLU B O 1
ATOM 2596 N N . ALA B 1 177 ? 45.865 -37.372 -8.374 1.00 49.74 394 ALA B N 1
ATOM 2597 C CA . ALA B 1 177 ? 45.639 -38.819 -8.472 1.00 48.46 394 ALA B CA 1
ATOM 2598 C C . ALA B 1 177 ? 44.151 -39.136 -8.619 1.00 47.69 394 ALA B C 1
ATOM 2599 O O . ALA B 1 177 ? 43.775 -40.084 -9.312 1.00 47.72 394 ALA B O 1
ATOM 2601 N N . ALA B 1 178 ? 43.320 -38.320 -7.974 1.00 46.43 395 ALA B N 1
ATOM 2602 C CA . ALA B 1 178 ? 41.868 -38.441 -8.041 1.00 45.29 395 ALA B CA 1
ATOM 2603 C C . ALA B 1 178 ? 41.335 -38.030 -9.411 1.00 44.74 395 ALA B C 1
ATOM 2604 O O . ALA B 1 178 ? 40.436 -38.683 -9.955 1.00 44.41 395 ALA B O 1
ATOM 2606 N N . PHE B 1 179 ? 41.885 -36.941 -9.948 1.00 43.91 396 PHE B N 1
ATOM 2607 C CA . PHE B 1 179 ? 41.606 -36.501 -11.313 1.00 43.71 396 PHE B CA 1
ATOM 2608 C C . PHE B 1 179 ? 41.836 -37.647 -12.293 1.00 43.36 396 PHE B C 1
ATOM 2609 O O . PHE B 1 179 ? 40.942 -38.004 -13.074 1.00 42.82 396 PHE B O 1
ATOM 2617 N N . ASN B 1 180 ? 43.038 -38.220 -12.232 1.00 42.78 397 ASN B N 1
ATOM 2618 C CA . ASN B 1 180 ? 43.438 -39.315 -13.109 1.00 42.80 397 ASN B CA 1
ATOM 2619 C C . ASN B 1 180 ? 42.663 -40.615 -12.882 1.00 41.89 397 ASN B C 1
ATOM 2620 O O . ASN B 1 180 ? 42.200 -41.231 -13.840 1.00 42.00 397 ASN B O 1
ATOM 2625 N N . ALA B 1 181 ? 42.519 -41.020 -11.622 1.00 41.02 398 ALA B N 1
ATOM 2626 C CA . ALA B 1 181 ? 41.794 -42.252 -11.278 1.00 40.25 398 ALA B CA 1
ATOM 2627 C C . ALA B 1 181 ? 40.347 -42.228 -11.775 1.00 39.39 398 ALA B C 1
ATOM 2628 O O . ALA B 1 181 ? 39.866 -43.196 -12.374 1.00 38.70 398 ALA B O 1
ATOM 2630 N N . ILE B 1 182 ? 39.657 -41.117 -11.534 1.00 39.02 399 ILE B N 1
ATOM 2631 C CA . ILE B 1 182 ? 38.266 -40.988 -11.961 1.00 38.35 399 ILE B CA 1
ATOM 2632 C C . ILE B 1 182 ? 38.154 -40.877 -13.490 1.00 38.49 399 ILE B C 1
ATOM 2633 O O . ILE B 1 182 ? 37.278 -41.504 -14.093 1.00 37.96 399 ILE B O 1
ATOM 2638 N N . ALA B 1 183 ? 39.053 -40.118 -14.119 1.00 38.39 400 ALA B N 1
ATOM 2639 C CA . ALA B 1 183 ? 39.095 -40.065 -15.587 1.00 38.86 400 ALA B CA 1
ATOM 2640 C C . ALA B 1 183 ? 39.368 -41.443 -16.199 1.00 39.04 400 ALA B C 1
ATOM 2641 O O . ALA B 1 183 ? 38.739 -41.815 -17.188 1.00 39.38 400 ALA B O 1
ATOM 2643 N N . ASP B 1 184 ? 40.292 -42.203 -15.608 1.00 39.32 401 ASP B N 1
ATOM 2644 C CA . ASP B 1 184 ? 40.615 -43.539 -16.126 1.00 39.79 401 ASP B CA 1
ATOM 2645 C C . ASP B 1 184 ? 39.439 -44.497 -15.990 1.00 38.68 401 ASP B C 1
ATOM 2646 O O . ASP B 1 184 ? 39.168 -45.277 -16.895 1.00 38.76 401 ASP B O 1
ATOM 2651 N N . LYS B 1 185 ? 38.751 -44.424 -14.852 1.00 37.97 402 LYS B N 1
ATOM 2652 C CA . LYS B 1 185 ? 37.579 -45.255 -14.575 1.00 37.14 402 LYS B CA 1
ATOM 2653 C C . LYS B 1 185 ? 36.423 -45.009 -15.561 1.00 36.15 402 LYS B C 1
ATOM 2654 O O . LYS B 1 185 ? 35.893 -45.956 -16.147 1.00 36.35 402 LYS B O 1
ATOM 2660 N N . LEU B 1 186 ? 36.031 -43.746 -15.739 1.00 34.72 403 LEU B N 1
ATOM 2661 C CA . LEU B 1 186 ? 34.979 -43.400 -16.703 1.00 33.60 403 LEU B CA 1
ATOM 2662 C C . LEU B 1 186 ? 35.372 -43.794 -18.128 1.00 33.54 403 LEU B C 1
ATOM 2663 O O . LEU B 1 186 ? 34.530 -44.237 -18.920 1.00 33.37 403 LEU B O 1
ATOM 2668 N N . THR B 1 187 ? 36.658 -43.646 -18.438 1.00 33.83 404 THR B N 1
ATOM 2669 C CA . THR B 1 187 ? 37.191 -44.066 -19.730 1.00 34.42 404 THR B CA 1
ATOM 2670 C C . THR B 1 187 ? 37.079 -45.586 -19.895 1.00 34.59 404 THR B C 1
ATOM 2671 O O . THR B 1 187 ? 36.552 -46.064 -20.906 1.00 34.83 404 THR B O 1
ATOM 2675 N N . ALA B 1 188 ? 37.528 -46.335 -18.888 1.00 34.93 405 ALA B N 1
ATOM 2676 C CA . ALA B 1 188 ? 37.441 -47.799 -18.925 1.00 35.39 405 ALA B CA 1
ATOM 2677 C C . ALA B 1 188 ? 35.995 -48.289 -19.113 1.00 35.38 405 ALA B C 1
ATOM 2678 O O . ALA B 1 188 ? 35.750 -49.236 -19.869 1.00 35.77 405 ALA B O 1
ATOM 2680 N N . MET B 1 189 ? 35.046 -47.612 -18.462 1.00 35.03 406 MET B N 1
ATOM 2681 C CA . MET B 1 189 ? 33.617 -47.917 -18.609 1.00 34.38 406 MET B CA 1
ATOM 2682 C C . MET B 1 189 ? 33.013 -47.483 -19.939 1.00 34.19 406 MET B C 1
ATOM 2683 O O . MET B 1 189 ? 31.936 -47.948 -20.305 1.00 34.12 406 MET B O 1
ATOM 2688 N N . GLY B 1 190 ? 33.694 -46.597 -20.661 1.00 34.10 407 GLY B N 1
ATOM 2689 C CA . GLY B 1 190 ? 33.173 -46.079 -21.915 1.00 34.08 407 GLY B CA 1
ATOM 2690 C C . GLY B 1 190 ? 32.117 -45.010 -21.697 1.00 34.53 407 GLY B C 1
ATOM 2691 O O . GLY B 1 190 ? 31.346 -44.705 -22.610 1.00 34.75 407 GLY B O 1
ATOM 2692 N N . VAL B 1 191 ? 32.098 -44.430 -20.495 1.00 34.43 408 VAL B N 1
ATOM 2693 C CA . VAL B 1 191 ? 31.067 -43.462 -20.101 1.00 34.91 408 VAL B CA 1
ATOM 2694 C C . VAL B 1 191 ? 31.613 -42.033 -20.156 1.00 35.35 408 VAL B C 1
ATOM 2695 O O . VAL B 1 191 ? 30.852 -41.064 -20.241 1.00 34.22 408 VAL B O 1
ATOM 2699 N N . GLY B 1 192 ? 32.939 -41.923 -20.133 1.00 36.05 409 GLY B N 1
ATOM 2700 C CA . GLY B 1 192 ? 33.609 -40.637 -20.094 1.00 38.94 409 GLY B CA 1
ATOM 2701 C C . GLY B 1 192 ? 34.885 -40.666 -20.911 1.00 40.83 409 GLY B C 1
ATOM 2702 O O . GLY B 1 192 ? 35.402 -41.740 -21.235 1.00 40.50 409 GLY B O 1
ATOM 2703 N N . GLU B 1 193 ? 35.398 -39.482 -21.229 1.00 43.05 410 GLU B N 1
ATOM 2704 C CA . GLU B 1 193 ? 36.553 -39.341 -22.110 1.00 45.68 410 GLU B CA 1
ATOM 2705 C C . GLU B 1 193 ? 37.343 -38.106 -21.694 1.00 46.22 410 GLU B C 1
ATOM 2706 O O . GLU B 1 193 ? 36.756 -37.043 -21.483 1.00 45.65 410 GLU B O 1
ATOM 2712 N N . ARG B 1 194 ? 38.662 -38.244 -21.556 1.00 47.55 411 ARG B N 1
ATOM 2713 C CA . ARG B 1 194 ? 39.513 -37.071 -21.359 1.00 49.36 411 ARG B CA 1
ATOM 2714 C C . ARG B 1 194 ? 39.502 -36.241 -22.635 1.00 50.60 411 ARG B C 1
ATOM 2715 O O . ARG B 1 194 ? 39.540 -36.781 -23.745 1.00 50.44 411 ARG B O 1
ATOM 2723 N N . LYS B 1 195 ? 39.450 -34.928 -22.463 1.00 52.35 412 LYS B N 1
ATOM 2724 C CA . LYS B 1 195 ? 39.522 -34.008 -23.582 1.00 54.48 412 LYS B CA 1
ATOM 2725 C C . LYS B 1 195 ? 40.566 -32.953 -23.241 1.00 55.42 412 LYS B C 1
ATOM 2726 O O . LYS B 1 195 ? 40.325 -32.066 -22.417 1.00 56.40 412 LYS B O 1
#

InterPro domains:
  IPR001412 Aminoacyl-tRNA synthetase, class I, conserved site [PS00178] (42-53)
  IPR002300 Aminoacyl-tRNA synthetase, class Ia [PF00133] (417-572)
  IPR002300 Aminoacyl-tRNA synthetase, class Ia [PF00133] (618-652)
  IPR002302 Leucine-tRNA ligase [MF_00049_B] (4-859)
  IPR002302 Leucine-tRNA ligase [PR00985] (127-144)
  IPR002302 Leucine-tRNA ligase [PR00985] (153-169)
  IPR002302 Leucine-tRNA ligase [PR00985] (185-198)
  IPR002302 Leucine-tRNA ligase [PR00985] (215-234)
  IPR002302 Leucine-tRNA ligase [PR00985] (485-503)
  IPR002302 Leucine-tRNA ligase [PR00985] (524-546)
  IPR002302 Leucine-tRNA ligase [PR00985] (557-567)
  IPR002302 Leucine-tRNA ligase [PTHR43740] (3-859)
  IPR002302 Leucine-tRNA ligase [TIGR00396] (5-859)
  IPR009008 Valyl/Leucyl/Isoleucyl-tRNA synthetase, editing domain [SSF50677] (226-415)
  IPR009080 Aminoacyl-tRNA synthetase, class Ia, anticodon-binding [SSF47323] (662-859)
  IPR013155 Methionyl/Valyl/Leucyl/Isoleucyl-tRNA synthetase, anticodon-binding [PF08264] (699-822)
  IPR014729 Rossmann-like alpha/beta/alpha sandwich fold [G3DSA:3.40.50.620] (32-238)
  IPR014729 Rossmann-like alpha/beta/alpha sandwich fold [G3DSA:3.40.50.620] (390-568)
  IPR015413 Methionyl/Leucyl tRNA synthetase [PF09334] (39-183)
  IPR025709 Leucyl-tRNA synthetase, editing domain [PF13603] (221-403)

Organism: Escherichia coli (strain K12) (NCBI:txid83333)

Secondary structure (DSSP, 8-state):
-EEEEEEEBTT-SSEEEEEES-GGGGGG--EEEE-TTSHHHHHHHTT-HHHHHHHHHHHH----GGGGGGSPP-EEEEEEEEEPTTT--EEEEEEETT--SSSS-SEEEE-TTT-HHHHHHHHHHT------B--TTSSPP--SSS---S---B-SSGGGTT--HHHHHHHHHHHHHHTTSEEEE-/--EEEEEEBTT-SSEEEEEES-GGGGGG--EEEE-TTSHHHHHHHTT-HHHHHHHHHHH----EEEEEEEEE-TTT--EEEEEEETT--STTS-SEEEE-TTT-HHHHHHHHHHT------B--TTSSPP--SSS---S---B-SSGGGTT--HHHHHHHHHHHHHHHTSEEE-

Foldseek 3Di:
DKKKFWWDKPPDPDIAIAIGPQLLLLLLQAEKEFELPAPLLVVLCVVPVVSVVVSVVLVPDDDDLVCPVPDDKDKDFSPMWIQSVVVRDTHTYIYISNFDPPPDRRMYGARLQADFVSVVVCVVVVTDHDDFFADPVRHGDDPVPGHHNDFHATDPRPPRHRPGRVRSSVVSQVVSVVVVGMDDDD/DKKKFWWDKPPDPDIAIAIGPQLLLLLLFQEKEFELPDVLLVVLCVPPVVSVVVSVVLVVVKDKDWSVIWIARPVNRDTHTYIYISPFDVPPDRRMYTARLQADFSSVVNCVVPVTDHDFFFADPVRHTDDPPPTHHNDFHATDPRPPRHRDGRVVSSVVSQVVCVVVVRMHDD

Nearest PDB structures (foldseek):
  2aji-assembly1_A  TM=1.002E+00  e=3.326E-38  Escherichia coli
  2ajg-assembly2_B  TM=9.972E-01  e=3.990E-36  Escherichia coli
  5on3-assembly1_A  TM=9.784E-01  e=1.148E-35  Escherichia coli K-12
  3zgz-assembly2_D  TM=9.827E-01  e=1.143E-33  Escherichia coli
  1obh-assembly1_A  TM=9.401E-01  e=1.721E-22  Thermus thermophilus HB27

Radius of gyration: 23.64 Å; Cα contacts (8 Å, |Δi|>4): 778; chains: 2; bounding box: 54×70×49 Å

Sequence (360 aa):
EGVEITFNVNDYDNTLTVYTTRPDTFMGCTYLAVAAGHPLAQKAAENNPELAAFIDECRNTKVAEAEMATMEKKGVDTGFKAVHPLTGEEIPVWAANFVLMEYGTGAVMAVPGHDQRDYEFASKYGLNIKPVILAADGSEPDLSQQALTEKGVLFNSGEFNGLDHEAAFNAIADKLTAMGVGERKVEGVEITFNVNDYDNTLTVYTTRPDTFMGCTYLAVAAGHPLAQKAAENNPELAAFIDECRNEKKGVDTGFKAVHPLTGEEIPVWAANFVLMEYGTGAVMAVPGHDQRDYEFASKYGLNIKPVILAADGSEPDLSQQALTEKGVLFNSGEFNGLDHEAAFNAIADKLTAMGVGERK

Solvent-accessible surface area: 17239 Å² total; per-residue (Å²): 124,0,0,52,0,39,1,100,11,55,142,25,138,96,60,1,37,0,107,15,79,45,0,0,4,0,18,0,1,13,0,0,0,0,2,15,39,16,66,0,0,105,81,11,22,140,147,32,113,119,0,40,54,16,34,73,104,23,192,131,84,203,29,56,112,95,107,11,113,116,32,108,28,91,8,14,54,11,51,31,74,0,43,0,28,41,51,54,81,98,5,31,0,26,0,0,22,2,9,55,86,141,197,67,54,4,5,36,16,0,6,0,0,7,58,68,85,8,20,73,0,0,63,100,66,66,28,112,61,48,42,0,0,7,20,58,44,27,0,57,13,46,27,74,112,107,9,29,64,105,127,17,48,0,19,74,0,52,119,8,48,32,54,81,32,117,42,0,16,62,30,0,0,82,83,0,72,96,93,68,36,12,95,78,74,198,168,0,0,45,0,50,2,98,8,57,145,40,154,96,58,2,31,0,48,10,49,47,0,0,4,0,18,0,5,11,2,0,1,0,3,12,41,17,70,0,0,102,103,14,20,126,139,39,116,116,0,38,65,11,30,88,95,55,197,149,153,32,70,8,14,53,10,50,32,74,0,45,1,34,39,42,57,97,101,4,30,0,21,0,0,53,16,9,26,68,97,110,53,61,2,2,7,16,2,7,0,0,8,58,38,26,17,18,51,0,1,65,104,59,72,25,92,51,40,41,0,0,31,26,120,122,49,56,126,19,111,27,92,154,109,9,36,69,116,133,16,58,2,34,72,0,50,124,8,77,57,56,78,42,128,41,0,28,54,30,0,0,78,76,0,67,92,85,67,40,10,94,97,120

GO terms:
  GO:0005515 protein binding (F, IPI)
  GO:0004823 leucine-tRNA ligase activity (F, IDA)
  GO:0005829 cytosol (C, IDA)
  GO:0006429 leucyl-tRNA aminoacylation (P, IDA)

B-factor: mean 41.0, std 10.5, range [24.61, 85.03]

CATH classification: 3.90.740.10